Protein 3X3F (pdb70)

Sequence (507 aa):
QVQLVQSGAEMKKPGASVKVSCKTSGYTFTNYKINWVRQAPGQGLEWMGWMNPDTDSTGYPQKFQGRVTMTRNTSISTAYMELSSLRSEDTAVYYCARSYGSGSYYRDYYYGMDVWGQGTTVTVSSASTKGPSVFPLAPCSESTAALGCLVKDYFPEPVTVSWNSGALTSGVHTFPAVLQSSGLYSLSSVVTVPSSSLGTKTYTCNVDHKPSNTKVDKRVESEIVLTQSPATLSLSPGERATLSCRASQSVSSYLAWYQQKPGQAPRLLIYDASNRATGIPARFSGSGSGTDFTLTISSLEPEDFAVYYCQQRSNWPLTFGGGTKVEIKRTVAAPSVFIFPPSDEQLKSGTASVVCLLNNFYPREAKVQWKVDNALQSGNSQESVTEQDSKDSTYSLSSTLTLSKADYEKHKVYACEVTHQGLSSPVTKSFNRGECSSPSEGLCPPGHHISEDGRDCISCKYGQDYSTHWNDLLFCLRCTRCDSGEVELSPCTTTRNTVCQCEEGTF

GO terms:
  GO:0036462 TRAIL-activated apoptotic signaling pathway (P, IDA)
  GO:0005886 plasma membrane (C, IDA)
  GO:0036462 TRAIL-activated apoptotic signaling pathway (P, IMP)
  GO:0002357 defense response to tumor cell (P, IDA)
  GO:0036463 TRAIL receptor activity (F, IDA)
  GO:0070059 intrinsic apoptotic signaling pathway in response to endoplasmic reticulum stress (P, TAS)
  GO:0034976 response to endoplasmic reticulum stress (P, IDA)
  GO:0070059 intrinsic apoptotic signaling pathway in response to endoplasmic reticulum stress (P, IMP)
  GO:0005515 protein binding (F, IPI)
  GO:0007166 cell surface receptor signaling pathway (P, TAS)
  GO:0005886 plasma membrane (C, TAS)
  GO:0009986 cell surface (C, IDA)
  GO:0043123 positive regulation of canonical NF-kappaB signal transduction (P, IEP)
  GO:0071260 cellular response to mechanical stimulus (P, IEP)

Solvent-accessible surface area: 23451 Å² total; per-residue (Å²): 181,51,95,9,75,9,35,53,81,53,79,58,132,69,57,39,45,2,105,0,31,0,109,3,49,49,42,79,7,38,83,46,3,0,0,0,0,27,29,27,103,91,110,26,12,49,6,0,0,3,1,20,2,91,90,70,54,38,2,27,5,153,132,4,68,74,35,5,61,4,56,72,58,66,106,86,32,7,0,47,0,62,0,37,58,2,115,74,133,3,25,5,44,0,9,0,0,18,0,81,5,26,51,107,131,3,40,65,109,3,89,1,0,59,31,28,0,107,13,1,63,0,13,5,22,83,26,88,62,87,17,13,47,9,20,27,4,16,30,61,134,156,93,68,15,2,1,0,0,4,0,14,36,0,2,10,73,95,16,84,22,32,3,31,101,39,93,27,102,83,36,37,18,56,4,66,22,29,98,26,130,78,20,32,25,8,14,5,0,0,0,33,6,82,37,102,18,46,78,129,101,90,6,28,0,8,1,34,0,165,58,30,141,47,127,51,86,49,136,7,125,62,148,6,77,9,74,15,63,70,68,71,28,47,34,40,69,59,75,149,0,71,0,23,0,126,9,74,86,63,1,38,44,16,0,3,0,0,3,14,54,90,90,99,28,4,106,9,0,0,46,25,2,72,56,113,14,142,70,11,44,78,54,1,60,7,58,39,74,18,52,74,3,38,0,18,0,60,43,2,68,97,91,1,26,6,40,0,8,0,1,0,4,1,3,24,25,3,21,24,3,65,8,1,58,1,9,35,114,75,105,72,20,46,10,46,6,22,17,1,20,11,15,111,83,3,28,171,83,31,45,0,2,0,0,0,0,0,15,40,0,10,36,116,150,23,103,24,50,7,49,6,55,131,55,104,39,105,87,44,49,73,85,18,24,18,104,29,42,117,191,52,17,4,2,0,3,6,2,22,0,48,24,51,75,73,59,7,82,139,60,99,40,0,9,0,27,0,56,7,132,30,35,130,71,76,41,70,74,60,16,51,71,72,114,71,91,94,28,58,176,45,65,0,36,41,1,45,31,2,16,35,43,17,146,61,6,77,70,10,145,146,21,87,16,26,0,70,88,126,2,28,13,8,11,4,42,140,12,68,139,35,98,118,46,51,86,93,112,25,73,5,30,29,62,122,36,14,57,34,98,37,79,193,57,120,215

Structure (mmCIF, N/CA/C/O backbone):
data_3X3F
#
_entry.id   3X3F
#
_cell.length_a   144.974
_cell.length_b   151.563
_cell.length_c   65.044
_cell.angle_alpha   90.00
_cell.angle_beta   90.00
_cell.angle_gamma   90.00
#
_symmetry.space_group_name_H-M   'I 2 2 2'
#
loop_
_entity.id
_entity.type
_entity.pdbx_description
1 polymer 'Heavy chain of KMTR2'
2 polymer 'Light chain of KMTR2'
3 polymer 'Tumor necrosis factor receptor superfamily member 10B'
4 non-polymer 2-acetamido-2-deoxy-beta-D-glucopyranose
5 non-polymer 'CHLORIDE ION'
6 non-polymer GLYCEROL
7 water water
#
loop_
_atom_site.group_PDB
_atom_site.id
_atom_site.type_symbol
_atom_site.label_atom_id
_atom_site.label_alt_id
_atom_site.label_comp_id
_atom_site.label_asym_id
_atom_site.label_entity_id
_atom_site.label_seq_id
_atom_site.pdbx_PDB_ins_code
_atom_site.Cartn_x
_atom_site.Cartn_y
_atom_site.Cartn_z
_atom_site.occupancy
_atom_site.B_iso_or_equiv
_atom_site.auth_seq_id
_atom_site.auth_comp_id
_atom_site.auth_asym_id
_atom_site.auth_atom_id
_atom_site.pdbx_PDB_model_num
ATOM 1 N N . GLN A 1 1 ? 69.359 68.612 35.428 1.00 52.73 1 GLN H N 1
ATOM 2 C CA . GLN A 1 1 ? 67.938 69.013 35.230 1.00 52.26 1 GLN H CA 1
ATOM 3 C C . GLN A 1 1 ? 67.501 68.847 33.767 1.00 48.36 1 GLN H C 1
ATOM 4 O O . GLN A 1 1 ? 67.221 69.822 33.065 1.00 49.98 1 GLN H O 1
ATOM 10 N N . VAL A 1 2 ? 67.459 67.602 33.303 1.00 43.16 2 VAL H N 1
ATOM 11 C CA . VAL A 1 2 ? 66.803 67.311 32.036 1.00 39.45 2 VAL H CA 1
ATOM 12 C C . VAL A 1 2 ? 65.300 67.287 32.311 1.00 38.24 2 VAL H C 1
ATOM 13 O O . VAL A 1 2 ? 64.834 66.550 33.169 1.00 36.85 2 VAL H O 1
ATOM 17 N N . GLN A 1 3 ? 64.549 68.123 31.606 1.00 38.45 3 GLN H N 1
ATOM 18 C CA . GLN A 1 3 ? 63.106 68.188 31.812 1.00 37.66 3 GLN H CA 1
ATOM 19 C C . GLN A 1 3 ? 62.332 68.230 30.511 1.00 35.10 3 GLN H C 1
ATOM 20 O O . GLN A 1 3 ? 62.796 68.787 29.516 1.00 34.66 3 GLN H O 1
ATOM 26 N N . LEU A 1 4 ? 61.146 67.632 30.539 1.00 32.33 4 LEU H N 1
ATOM 27 C CA . LEU A 1 4 ? 60.185 67.741 29.455 1.00 30.58 4 LEU H CA 1
ATOM 28 C C . LEU A 1 4 ? 58.938 68.306 30.084 1.00 29.87 4 LEU H C 1
ATOM 29 O O . LEU A 1 4 ? 58.361 67.696 30.983 1.00 29.09 4 LEU H O 1
ATOM 34 N N . VAL A 1 5 ? 58.549 69.497 29.643 1.00 30.12 5 VAL H N 1
ATOM 35 C CA . VAL A 1 5 ? 57.391 70.178 30.213 1.00 30.11 5 VAL H CA 1
ATOM 36 C C . VAL A 1 5 ? 56.330 70.359 29.128 1.00 29.53 5 VAL H C 1
ATOM 37 O O . VAL A 1 5 ? 56.575 70.999 28.097 1.00 29.90 5 VAL H O 1
ATOM 41 N N . GLN A 1 6 ? 55.164 69.768 29.376 1.00 28.51 6 GLN H N 1
ATOM 42 C CA . GLN A 1 6 ? 54.069 69.724 28.413 1.00 27.70 6 GLN H CA 1
ATOM 43 C C . GLN A 1 6 ? 53.052 70.824 28.670 1.00 28.43 6 GLN H C 1
ATOM 44 O O . GLN A 1 6 ? 52.987 71.367 29.775 1.00 28.59 6 GLN H O 1
ATOM 50 N N . SER A 1 7 ? 52.272 71.151 27.639 1.00 28.39 7 SER H N 1
ATOM 51 C CA . SER A 1 7 ? 51.189 72.122 27.755 1.00 29.04 7 SER H CA 1
ATOM 52 C C . SER A 1 7 ? 50.049 71.577 28.609 1.00 28.72 7 SER H C 1
ATOM 53 O O . SER A 1 7 ? 49.965 70.365 28.857 1.00 27.74 7 SER H O 1
ATOM 56 N N . GLY A 1 8 ? 49.175 72.480 29.055 1.00 29.57 8 GLY H N 1
ATOM 57 C CA . GLY A 1 8 ? 48.103 72.137 29.976 1.00 28.78 8 GLY H CA 1
ATOM 58 C C . GLY A 1 8 ? 46.967 71.333 29.385 1.00 28.31 8 GLY H C 1
ATOM 59 O O . GLY A 1 8 ? 46.882 71.135 28.167 1.00 27.57 8 GLY H O 1
ATOM 60 N N . ALA A 1 9 ? 46.084 70.883 30.275 1.00 28.27 9 ALA H N 1
ATOM 61 C CA . ALA A 1 9 ? 44.935 70.060 29.921 1.00 27.91 9 ALA H CA 1
ATOM 62 C C . ALA A 1 9 ? 44.054 70.744 28.879 1.00 28.95 9 ALA H C 1
ATOM 63 O O . ALA A 1 9 ? 43.973 71.962 28.843 1.00 30.35 9 ALA H O 1
ATOM 65 N N . GLU A 1 10 ? 43.396 69.960 28.033 1.00 28.75 10 GLU H N 1
ATOM 66 C CA . GLU A 1 10 ? 42.516 70.528 27.025 1.00 29.85 10 GLU H CA 1
ATOM 67 C C . GLU A 1 10 ? 41.220 69.750 26.926 1.00 28.85 10 GLU H C 1
ATOM 68 O O . GLU A 1 10 ? 41.185 68.540 27.172 1.00 27.95 10 GLU H O 1
ATOM 74 N N . MET A 1 11 ? 40.162 70.478 26.584 1.00 28.98 11 MET H N 1
ATOM 75 C CA . MET A 1 11 ? 38.868 69.928 26.223 1.00 28.42 11 MET H CA 1
ATOM 76 C C . MET A 1 11 ? 38.676 70.176 24.739 1.00 28.53 11 MET H C 1
ATOM 77 O O . MET A 1 11 ? 38.981 71.254 24.254 1.00 28.83 11 MET H O 1
ATOM 82 N N . LYS A 1 12 ? 38.181 69.177 24.015 1.00 27.91 12 LYS H N 1
ATOM 83 C CA . LYS A 1 12 ? 37.917 69.324 22.585 1.00 28.22 12 LYS H CA 1
ATOM 84 C C . LYS A 1 12 ? 36.571 68.720 22.211 1.00 28.54 12 LYS H C 1
ATOM 85 O O . LYS A 1 12 ? 36.078 67.811 22.885 1.00 27.92 12 LYS H O 1
ATOM 91 N N . LYS A 1 13 ? 35.972 69.232 21.142 1.00 29.50 13 LYS H N 1
ATOM 92 C CA . LYS A 1 13 ? 34.755 68.643 20.606 1.00 30.37 13 LYS H CA 1
ATOM 93 C C . LYS A 1 13 ? 35.129 67.566 19.594 1.00 29.54 13 LYS H C 1
ATOM 94 O O . LYS A 1 13 ? 36.184 67.655 18.968 1.00 29.31 13 LYS H O 1
ATOM 100 N N . PRO A 1 14 ? 34.272 66.535 19.433 1.00 29.31 14 PRO H N 1
ATOM 101 C CA . PRO A 1 14 ? 34.493 65.574 18.344 1.00 28.58 14 PRO H CA 1
ATOM 102 C C . PRO A 1 14 ? 34.717 66.303 17.017 1.00 28.81 14 PRO H C 1
ATOM 103 O O . PRO A 1 14 ? 34.025 67.264 16.718 1.00 29.04 14 PRO H O 1
ATOM 107 N N . GLY A 1 15 ? 35.695 65.855 16.245 1.00 28.55 15 GLY H N 1
ATOM 108 C CA . GLY A 1 15 ? 35.962 66.455 14.954 1.00 29.50 15 GLY H CA 1
ATOM 109 C C . GLY A 1 15 ? 37.087 67.470 14.974 1.00 30.26 15 GLY H C 1
ATOM 110 O O . GLY A 1 15 ? 37.763 67.654 13.959 1.00 31.00 15 GLY H O 1
ATOM 111 N N . ALA A 1 16 ? 37.299 68.128 16.115 1.00 30.09 16 ALA H N 1
ATOM 112 C CA . ALA A 1 16 ? 38.381 69.111 16.255 1.00 30.39 16 ALA H CA 1
ATOM 113 C C . ALA A 1 16 ? 39.763 68.451 16.232 1.00 29.76 16 ALA H C 1
ATOM 114 O O . ALA A 1 16 ? 39.888 67.234 16.124 1.00 29.18 16 ALA H O 1
ATOM 116 N N . SER A 1 17 ? 40.802 69.267 16.321 1.00 30.29 17 SER H N 1
ATOM 117 C CA . SER A 1 17 ? 42.135 68.758 16.539 1.00 29.92 17 SER H CA 1
ATOM 118 C C . SER A 1 17 ? 42.718 69.381 17.798 1.00 29.38 17 SER H C 1
ATOM 119 O O . SER A 1 17 ? 42.201 70.379 18.297 1.00 29.56 17 SER H O 1
ATOM 122 N N . VAL A 1 18 ? 43.778 68.766 18.322 1.00 29.32 18 VAL H N 1
ATOM 123 C CA . VAL A 1 18 ? 44.485 69.268 19.500 1.00 28.91 18 VAL H CA 1
ATOM 124 C C . VAL A 1 18 ? 45.978 69.253 19.203 1.00 29.16 18 VAL H C 1
ATOM 125 O O . VAL A 1 18 ? 46.481 68.353 18.544 1.00 28.74 18 VAL H O 1
ATOM 129 N N . LYS A 1 19 ? 46.677 70.276 19.670 1.00 30.04 19 LYS H N 1
ATOM 130 C CA . LYS A 1 19 ? 48.114 70.352 19.501 1.00 30.08 19 LYS H CA 1
ATOM 131 C C . LYS A 1 19 ? 48.730 70.454 20.881 1.00 29.86 19 LYS H C 1
ATOM 132 O O . LYS A 1 19 ? 48.480 71.416 21.611 1.00 31.19 19 LYS H O 1
ATOM 138 N N . VAL A 1 20 ? 49.505 69.436 21.240 1.00 28.76 20 VAL H N 1
ATOM 139 C CA . VAL A 1 20 ? 50.179 69.375 22.529 1.00 28.06 20 VAL H CA 1
ATOM 140 C C . VAL A 1 20 ? 51.636 69.712 22.308 1.00 28.62 20 VAL H C 1
ATOM 141 O O . VAL A 1 20 ? 52.242 69.255 21.345 1.00 27.87 20 VAL H O 1
ATOM 145 N N . SER A 1 21 ? 52.180 70.537 23.197 1.00 29.80 21 SER H N 1
ATOM 146 C CA . SER A 1 21 ? 53.570 70.946 23.104 1.00 30.74 21 SER H CA 1
ATOM 147 C C . SER A 1 21 ? 54.403 70.288 24.187 1.00 30.50 21 SER H C 1
ATOM 148 O O . SER A 1 21 ? 53.912 69.996 25.284 1.00 29.70 21 SER H O 1
ATOM 151 N N . CYS A 1 22 ? 55.668 70.052 23.862 1.00 31.23 22 CYS H N 1
ATOM 152 C CA . CYS A 1 22 ? 56.595 69.414 24.781 1.00 31.39 22 CYS H CA 1
ATOM 153 C C . CYS A 1 22 ? 57.882 70.220 24.727 1.00 32.67 22 CYS H C 1
ATOM 154 O O . CYS A 1 22 ? 58.636 70.136 23.759 1.00 32.38 22 CYS H O 1
ATOM 157 N N . LYS A 1 23 ? 58.103 71.005 25.777 1.00 33.34 23 LYS H N 1
ATOM 158 C CA . LYS A 1 23 ? 59.257 71.882 25.889 1.00 35.25 23 LYS H CA 1
ATOM 159 C C . LYS A 1 23 ? 60.373 71.188 26.657 1.00 34.37 23 LYS H C 1
ATOM 160 O O . LYS A 1 23 ? 60.166 70.729 27.785 1.00 33.66 23 LYS H O 1
ATOM 166 N N . THR A 1 24 ? 61.554 71.118 26.042 1.00 33.86 24 THR H N 1
ATOM 167 C CA . THR A 1 24 ? 62.684 70.411 26.627 1.00 33.27 24 THR H CA 1
ATOM 168 C C . THR A 1 24 ? 63.718 71.419 27.093 1.00 35.01 24 THR H C 1
ATOM 169 O O . THR A 1 24 ? 63.807 72.519 26.545 1.00 35.76 24 THR H O 1
ATOM 173 N N . SER A 1 25 ? 64.491 71.030 28.103 1.00 34.86 25 SER H N 1
ATOM 174 C CA . SER A 1 25 ? 65.590 71.840 28.613 1.00 36.15 25 SER H CA 1
ATOM 175 C C . SER A 1 25 ? 66.590 70.910 29.275 1.00 35.23 25 SER H C 1
ATOM 176 O O . SER A 1 25 ? 66.236 69.797 29.680 1.00 34.33 25 SER H O 1
ATOM 179 N N . GLY A 1 26 ? 67.833 71.363 29.386 1.00 36.05 26 GLY H N 1
ATOM 180 C CA . GLY A 1 26 ? 68.852 70.638 30.136 1.00 34.72 26 GLY H CA 1
ATOM 181 C C . GLY A 1 26 ? 69.676 69.682 29.304 1.00 33.59 26 GLY H C 1
ATOM 182 O O . GLY A 1 26 ? 70.480 68.928 29.845 1.00 33.47 26 GLY H O 1
ATOM 183 N N . TYR A 1 27 ? 69.463 69.694 27.989 1.00 33.43 27 TYR H N 1
ATOM 184 C CA . TYR A 1 27 ? 70.258 68.888 27.051 1.00 32.52 27 TYR H CA 1
ATOM 185 C C . TYR A 1 27 ? 70.136 69.462 25.647 1.00 33.04 27 TYR H C 1
ATOM 186 O O . TYR A 1 27 ? 69.377 70.391 25.422 1.00 33.42 27 TYR H O 1
ATOM 195 N N . THR A 1 28 ? 70.877 68.920 24.695 1.00 33.58 28 THR H N 1
ATOM 196 C CA . THR A 1 28 ? 70.750 69.395 23.324 1.00 34.71 28 THR H CA 1
ATOM 197 C C . THR A 1 28 ? 69.544 68.733 22.643 1.00 33.73 28 THR H C 1
ATOM 198 O O . THR A 1 28 ? 69.593 67.547 22.278 1.00 32.85 28 THR H O 1
ATOM 202 N N . PHE A 1 29 ? 68.467 69.518 22.510 1.00 33.79 29 PHE H N 1
ATOM 203 C CA . PHE A 1 29 ? 67.167 69.102 21.950 1.00 32.58 29 PHE H CA 1
ATOM 204 C C . PHE A 1 29 ? 67.303 68.254 20.698 1.00 32.35 29 PHE H C 1
ATOM 205 O O . PHE A 1 29 ? 66.583 67.274 20.497 1.00 31.06 29 PHE H O 1
ATOM 213 N N . THR A 1 30 ? 68.249 68.647 19.866 1.00 33.81 30 THR H N 1
ATOM 214 C CA . THR A 1 30 ? 68.447 68.037 18.573 1.00 34.53 30 THR H CA 1
ATOM 215 C C . THR A 1 30 ? 69.078 66.624 18.627 1.00 33.20 30 THR H C 1
ATOM 216 O O . THR A 1 30 ? 69.064 65.902 17.635 1.00 33.14 30 THR H O 1
ATOM 220 N N . ASN A 1 31 ? 69.603 66.235 19.786 1.00 32.90 31 ASN H N 1
ATOM 221 C CA . ASN A 1 31 ? 70.331 64.964 19.919 1.00 32.86 31 ASN H CA 1
ATOM 222 C C . ASN A 1 31 ? 69.518 63.749 20.345 1.00 30.64 31 ASN H C 1
ATOM 223 O O . ASN A 1 31 ? 70.078 62.654 20.435 1.00 30.61 31 ASN H O 1
ATOM 228 N N . TYR A 1 32 ? 68.228 63.932 20.631 1.00 28.61 32 TYR H N 1
ATOM 229 C CA . TYR A 1 32 ? 67.382 62.820 21.059 1.00 27.04 32 TYR H CA 1
ATOM 230 C C . TYR A 1 32 ? 66.076 62.811 20.308 1.00 26.29 32 TYR H C 1
ATOM 231 O O . TYR A 1 32 ? 65.522 63.876 20.016 1.00 26.95 32 TYR H O 1
ATOM 240 N N . LYS A 1 33 ? 65.575 61.614 20.016 1.00 24.18 33 LYS H N 1
ATOM 241 C CA . LYS A 1 33 ? 64.221 61.471 19.505 1.00 23.40 33 LYS H CA 1
ATOM 242 C C . LYS A 1 33 ? 63.219 61.944 20.550 1.00 23.36 33 LYS H C 1
ATOM 243 O O . LYS A 1 33 ? 63.490 61.877 21.755 1.00 22.38 33 LYS H O 1
ATOM 249 N N . ILE A 1 34 ? 62.073 62.444 20.086 1.00 23.76 34 ILE H N 1
ATOM 250 C CA . ILE A 1 34 ? 60.898 62.574 20.949 1.00 23.79 34 ILE H CA 1
ATOM 251 C C . ILE A 1 34 ? 59.889 61.530 20.534 1.00 22.34 34 ILE H C 1
ATOM 252 O O . ILE A 1 34 ? 59.623 61.360 19.342 1.00 23.06 34 ILE H O 1
ATOM 257 N N . ASN A 1 35 ? 59.369 60.811 21.522 1.00 20.90 35 ASN H N 1
ATOM 258 C CA . ASN A 1 35 ? 58.313 59.839 21.326 1.00 20.11 35 ASN H CA 1
ATOM 259 C C . ASN A 1 35 ? 57.046 60.405 21.921 1.00 20.57 35 ASN H C 1
ATOM 260 O O . ASN A 1 35 ? 57.097 61.128 22.920 1.00 21.78 35 ASN H O 1
ATOM 265 N N . TRP A 1 36 ? 55.905 60.069 21.342 1.00 20.20 36 TRP H N 1
ATOM 266 C CA . TRP A 1 36 ? 54.639 60.352 21.997 1.00 20.00 36 TRP H CA 1
ATOM 267 C C . TRP A 1 36 ? 53.941 59.038 22.359 1.00 19.33 36 TRP H C 1
ATOM 268 O O . TRP A 1 36 ? 53.964 58.070 21.582 1.00 19.34 36 TRP H O 1
ATOM 279 N N . VAL A 1 37 ? 53.342 59.015 23.549 1.00 18.72 37 VAL H N 1
ATOM 280 C CA . VAL A 1 37 ? 52.697 57.843 24.105 1.00 18.21 37 VAL H CA 1
ATOM 281 C C . VAL A 1 37 ? 51.408 58.284 24.780 1.00 18.56 37 VAL H C 1
ATOM 282 O O . VAL A 1 37 ? 51.386 59.277 25.516 1.00 19.50 37 VAL H O 1
ATOM 286 N N . ARG A 1 38 ? 50.322 57.569 24.540 1.00 18.19 38 ARG H N 1
ATOM 287 C CA . ARG A 1 38 ? 49.078 57.952 25.191 1.00 18.43 38 ARG H CA 1
ATOM 288 C C . ARG A 1 38 ? 48.465 56.840 26.039 1.00 18.16 38 ARG H C 1
ATOM 289 O O . ARG A 1 38 ? 48.783 55.651 25.876 1.00 17.53 38 ARG H O 1
ATOM 297 N N . GLN A 1 39 ? 47.567 57.241 26.937 1.00 18.48 39 GLN H N 1
ATOM 298 C CA . GLN A 1 39 ? 46.920 56.314 27.847 1.00 18.37 39 GLN H CA 1
ATOM 299 C C . GLN A 1 39 ? 45.487 56.769 28.121 1.00 18.92 39 GLN H C 1
ATOM 300 O O . GLN A 1 39 ? 45.264 57.763 28.812 1.00 18.86 39 GLN H O 1
ATOM 306 N N . ALA A 1 40 ? 44.530 56.058 27.535 1.00 19.93 40 ALA H N 1
ATOM 307 C CA . ALA A 1 40 ? 43.102 56.263 27.805 1.00 21.32 40 ALA H CA 1
ATOM 308 C C . ALA A 1 40 ? 42.767 55.797 29.242 1.00 22.32 40 ALA H C 1
ATOM 309 O O . ALA A 1 40 ? 43.510 55.003 29.826 1.00 22.16 40 ALA H O 1
ATOM 311 N N . PRO A 1 41 ? 41.668 56.301 29.830 1.00 24.43 41 PRO H N 1
ATOM 312 C CA . PRO A 1 41 ? 41.431 56.029 31.272 1.00 25.74 41 PRO H CA 1
ATOM 313 C C . PRO A 1 41 ? 41.342 54.534 31.608 1.00 26.00 41 PRO H C 1
ATOM 314 O O . PRO A 1 41 ? 40.600 53.818 30.954 1.00 26.67 41 PRO H O 1
ATOM 318 N N . GLY A 1 42 ? 42.130 54.070 32.581 1.00 26.96 42 GLY H N 1
ATOM 319 C CA . GLY A 1 42 ? 42.160 52.652 32.973 1.00 27.60 42 GLY H CA 1
ATOM 320 C C . GLY A 1 42 ? 42.748 51.698 31.938 1.00 29.44 42 GLY H C 1
ATOM 321 O O . GLY A 1 42 ? 42.582 50.479 32.054 1.00 30.00 42 GLY H O 1
ATOM 322 N N . GLN A 1 43 ? 43.440 52.245 30.934 1.00 28.42 43 GLN H N 1
ATOM 323 C CA . GLN A 1 43 ? 44.010 51.450 29.840 1.00 29.06 43 GLN H CA 1
ATOM 324 C C . GLN A 1 43 ? 45.532 51.464 29.882 1.00 25.76 43 GLN H C 1
ATOM 325 O O . GLN A 1 43 ? 46.125 52.139 30.720 1.00 25.91 43 GLN H O 1
ATOM 331 N N . GLY A 1 44 ? 46.148 50.732 28.958 1.00 23.15 44 GLY H N 1
ATOM 332 C CA . GLY A 1 44 ? 47.603 50.661 28.855 1.00 21.19 44 GLY H CA 1
ATOM 333 C C . GLY A 1 44 ? 48.196 51.805 28.038 1.00 20.75 44 GLY H C 1
ATOM 334 O O . GLY A 1 44 ? 47.484 52.692 27.524 1.00 20.77 44 GLY H O 1
ATOM 335 N N . LEU A 1 45 ? 49.515 51.780 27.921 1.00 18.57 45 LEU H N 1
ATOM 336 C CA . LEU A 1 45 ? 50.253 52.751 27.154 1.00 17.15 45 LEU H CA 1
ATOM 337 C C . LEU A 1 45 ? 50.154 52.376 25.701 1.00 17.02 45 LEU H C 1
ATOM 338 O O . LEU A 1 45 ? 50.219 51.200 25.358 1.00 16.83 45 LEU H O 1
ATOM 343 N N . GLU A 1 46 ? 50.007 53.379 24.846 1.00 17.66 46 GLU H N 1
ATOM 344 C CA . GLU A 1 46 ? 49.973 53.176 23.391 1.00 17.70 46 GLU H CA 1
ATOM 345 C C . GLU A 1 46 ? 50.923 54.161 22.724 1.00 17.38 46 GLU H C 1
ATOM 346 O O . GLU A 1 46 ? 50.745 55.377 22.839 1.00 18.42 46 GLU H O 1
ATOM 352 N N . TRP A 1 47 ? 51.932 53.634 22.034 1.00 16.96 47 TRP H N 1
ATOM 353 C CA . TRP A 1 47 ? 52.930 54.436 21.338 1.00 17.15 47 TRP H CA 1
ATOM 354 C C . TRP A 1 47 ? 52.296 55.052 20.094 1.00 17.92 47 TRP H C 1
ATOM 355 O O . TRP A 1 47 ? 51.567 54.381 19.367 1.00 17.70 47 TRP H O 1
ATOM 366 N N . MET A 1 48 ? 52.574 56.331 19.859 1.00 18.68 48 MET H N 1
ATOM 367 C CA . MET A 1 48 ? 51.913 57.089 18.787 1.00 19.08 48 MET H CA 1
ATOM 368 C C . MET A 1 48 ? 52.845 57.420 17.635 1.00 19.47 48 MET H C 1
ATOM 369 O O . MET A 1 48 ? 52.397 57.895 16.579 1.00 20.05 48 MET H O 1
ATOM 374 N N . GLY A 1 49 ? 54.139 57.212 17.863 1.00 18.82 49 GLY H N 1
ATOM 375 C CA . GLY A 1 49 ? 55.160 57.509 16.872 1.00 19.68 49 GLY H CA 1
ATOM 376 C C . GLY A 1 49 ? 56.315 58.304 17.447 1.00 19.85 49 GLY H C 1
ATOM 377 O O . GLY A 1 49 ? 56.422 58.481 18.659 1.00 19.05 49 GLY H O 1
ATOM 378 N N . TRP A 1 50 ? 57.171 58.810 16.573 1.00 20.82 50 TRP H N 1
ATOM 379 C CA . TRP A 1 50 ? 58.375 59.494 17.026 1.00 22.33 50 TRP H CA 1
ATOM 380 C C . TRP A 1 50 ? 58.900 60.460 15.992 1.00 24.14 50 TRP H C 1
ATOM 381 O O . TRP A 1 50 ? 58.480 60.448 14.832 1.00 25.40 50 TRP H O 1
ATOM 392 N N . MET A 1 51 ? 59.830 61.297 16.428 1.00 25.09 51 MET H N 1
ATOM 393 C CA . MET A 1 51 ? 60.362 62.344 15.585 1.00 27.04 51 MET H CA 1
ATOM 394 C C . MET A 1 51 ? 61.852 62.463 15.854 1.00 26.72 51 MET H C 1
ATOM 395 O O . MET A 1 51 ? 62.306 62.312 16.992 1.00 26.12 51 MET H O 1
ATOM 400 N N . ASN A 1 52 ? 62.604 62.701 14.794 1.00 26.59 52 ASN H N 1
ATOM 401 C CA . ASN A 1 52 ? 63.987 63.083 14.919 1.00 27.03 52 ASN H CA 1
ATOM 402 C C . ASN A 1 52 ? 64.044 64.609 14.772 1.00 28.79 52 ASN H C 1
ATOM 403 O O . ASN A 1 52 ? 63.908 65.136 13.662 1.00 29.76 52 ASN H O 1
ATOM 408 N N . PRO A 1 53 ? 64.227 65.326 15.898 1.00 29.13 53 PRO H N 1
ATOM 409 C CA . PRO A 1 53 ? 64.210 66.789 15.887 1.00 30.96 53 PRO H CA 1
ATOM 410 C C . PRO A 1 53 ? 65.330 67.362 15.032 1.00 32.92 53 PRO H C 1
ATOM 411 O O . PRO A 1 53 ? 65.243 68.518 14.626 1.00 34.32 53 PRO H O 1
ATOM 415 N N . ASP A 1 54 ? 66.357 66.558 14.751 1.00 33.90 54 ASP H N 1
ATOM 416 C CA . ASP A 1 54 ? 67.517 67.034 13.973 1.00 36.98 54 ASP H CA 1
ATOM 417 C C . ASP A 1 54 ? 67.270 67.126 12.467 1.00 38.20 54 ASP H C 1
ATOM 418 O O . ASP A 1 54 ? 67.827 67.982 11.792 1.00 40.38 54 ASP H O 1
ATOM 423 N N . THR A 1 55 ? 66.451 66.227 11.947 1.00 37.88 55 THR H N 1
ATOM 424 C CA . THR A 1 55 ? 66.254 66.108 10.515 1.00 38.58 55 THR H CA 1
ATOM 425 C C . THR A 1 55 ? 64.791 66.340 10.196 1.00 39.04 55 THR H C 1
ATOM 426 O O . THR A 1 55 ? 64.406 66.464 9.032 1.00 40.30 55 THR H O 1
ATOM 430 N N . ASP A 1 56 ? 63.978 66.380 11.246 1.00 38.07 56 ASP H N 1
ATOM 431 C CA . ASP A 1 56 ? 62.551 66.585 11.114 1.00 38.59 56 ASP H CA 1
ATOM 432 C C . ASP A 1 56 ? 61.849 65.361 10.513 1.00 37.04 56 ASP H C 1
ATOM 433 O O . ASP A 1 56 ? 60.728 65.461 10.010 1.00 37.74 56 ASP H O 1
ATOM 438 N N . SER A 1 57 ? 62.505 64.205 10.572 1.00 34.81 57 SER H N 1
ATOM 439 C CA . SER A 1 57 ? 61.899 62.974 10.093 1.00 33.33 57 SER H CA 1
ATOM 440 C C . SER A 1 57 ? 60.927 62.429 11.146 1.00 31.50 57 SER H C 1
ATOM 441 O O . SER A 1 57 ? 61.131 62.620 12.342 1.00 30.34 57 SER H O 1
ATOM 444 N N . THR A 1 58 ? 59.854 61.786 10.693 1.00 30.33 58 THR H N 1
ATOM 445 C CA . THR A 1 58 ? 58.845 61.253 11.603 1.00 29.81 58 THR H CA 1
ATOM 446 C C . THR A 1 58 ? 58.461 59.853 11.168 1.00 28.78 58 THR H C 1
ATOM 447 O O . THR A 1 58 ? 58.817 59.411 10.079 1.00 28.63 58 THR H O 1
ATOM 451 N N . GLY A 1 59 ? 57.736 59.159 12.032 1.00 27.15 59 GLY H N 1
ATOM 452 C CA . GLY A 1 59 ? 57.113 57.902 11.659 1.00 26.41 59 GLY H CA 1
ATOM 453 C C . GLY A 1 59 ? 55.995 57.642 12.633 1.00 25.25 59 GLY H C 1
ATOM 454 O O . GLY A 1 59 ? 56.153 57.897 13.831 1.00 24.10 59 GLY H O 1
ATOM 455 N N . TYR A 1 60 ? 54.874 57.145 12.115 1.00 25.23 60 TYR H N 1
ATOM 456 C CA . TYR A 1 60 ? 53.689 56.849 12.909 1.00 24.90 60 TYR H CA 1
ATOM 457 C C . TYR A 1 60 ? 53.174 55.447 12.592 1.00 25.16 60 TYR H C 1
ATOM 458 O O . TYR A 1 60 ? 53.214 55.035 11.435 1.00 26.10 60 TYR H O 1
ATOM 467 N N . PRO A 1 61 ? 52.663 54.722 13.614 1.00 24.19 61 PRO H N 1
ATOM 468 C CA . PRO A 1 61 ? 51.901 53.506 13.352 1.00 24.12 61 PRO H CA 1
ATOM 469 C C . PRO A 1 61 ? 50.817 53.776 12.324 1.00 25.52 61 PRO H C 1
ATOM 470 O O . PRO A 1 61 ? 50.201 54.842 12.326 1.00 24.81 61 PRO H O 1
ATOM 474 N N . GLN A 1 62 ? 50.596 52.793 11.465 1.00 27.69 62 GLN H N 1
ATOM 475 C CA . GLN A 1 62 ? 49.624 52.869 10.398 1.00 30.70 62 GLN H CA 1
ATOM 476 C C . GLN A 1 62 ? 48.240 53.309 10.907 1.00 30.48 62 GLN H C 1
ATOM 477 O O . GLN A 1 62 ? 47.578 54.142 10.289 1.00 30.93 62 GLN H O 1
ATOM 483 N N . LYS A 1 63 ? 47.818 52.777 12.046 1.00 29.26 63 LYS H N 1
ATOM 484 C CA . LYS A 1 63 ? 46.564 53.209 12.670 1.00 30.79 63 LYS H CA 1
ATOM 485 C C . LYS A 1 63 ? 46.421 54.738 12.900 1.00 31.79 63 LYS H C 1
ATOM 486 O O . LYS A 1 63 ? 45.312 55.236 13.037 1.00 33.78 63 LYS H O 1
ATOM 492 N N . PHE A 1 64 ? 47.532 55.468 12.909 1.00 33.39 64 PHE H N 1
ATOM 493 C CA . PHE A 1 64 ? 47.555 56.919 13.181 1.00 36.02 64 PHE H CA 1
ATOM 494 C C . PHE A 1 64 ? 47.999 57.814 12.005 1.00 40.45 64 PHE H C 1
ATOM 495 O O . PHE A 1 64 ? 48.061 59.049 12.155 1.00 41.48 64 PHE H O 1
ATOM 503 N N . GLN A 1 65 ? 48.382 57.217 10.876 1.00 42.55 65 GLN H N 1
ATOM 504 C CA . GLN A 1 65 ? 48.722 58.014 9.695 1.00 45.36 65 GLN H CA 1
ATOM 505 C C . GLN A 1 65 ? 47.514 58.813 9.217 1.00 43.88 65 GLN H C 1
ATOM 506 O O . GLN A 1 65 ? 46.396 58.297 9.088 1.00 42.14 65 GLN H O 1
ATOM 512 N N . GLY A 1 66 ? 47.762 60.092 8.996 1.00 43.78 66 GLY H N 1
ATOM 513 C CA . GLY A 1 66 ? 46.722 61.019 8.624 1.00 45.95 66 GLY H CA 1
ATOM 514 C C . GLY A 1 66 ? 46.370 61.853 9.831 1.00 45.42 66 GLY H C 1
ATOM 515 O O . GLY A 1 66 ? 46.297 63.075 9.745 1.00 48.62 66 GLY H O 1
ATOM 516 N N . ARG A 1 67 ? 46.160 61.192 10.964 1.00 41.15 67 ARG H N 1
ATOM 517 C CA . ARG A 1 67 ? 45.635 61.879 12.128 1.00 38.10 67 ARG H CA 1
ATOM 518 C C . ARG A 1 67 ? 46.718 62.516 12.998 1.00 35.38 67 ARG H C 1
ATOM 519 O O . ARG A 1 67 ? 46.443 63.485 13.694 1.00 35.28 67 ARG H O 1
ATOM 527 N N . VAL A 1 68 ? 47.942 61.992 12.936 1.00 32.25 68 VAL H N 1
ATOM 528 C CA . VAL A 1 68 ? 49.030 62.435 13.814 1.00 30.32 68 VAL H CA 1
ATOM 529 C C . VAL A 1 68 ? 50.130 63.153 13.053 1.00 30.06 68 VAL H C 1
ATOM 530 O O . VAL A 1 68 ? 50.649 62.641 12.065 1.00 30.11 68 VAL H O 1
ATOM 534 N N . THR A 1 69 ? 50.475 64.346 13.527 1.00 29.24 69 THR H N 1
ATOM 535 C CA . THR A 1 69 ? 51.581 65.103 12.961 1.00 29.03 69 THR H CA 1
ATOM 536 C C . THR A 1 69 ? 52.535 65.518 14.066 1.00 27.99 69 THR H C 1
ATOM 537 O O . THR A 1 69 ? 52.137 66.139 15.054 1.00 27.04 69 THR H O 1
ATOM 541 N N . MET A 1 70 ? 53.799 65.160 13.888 1.00 27.19 70 MET H N 1
ATOM 542 C CA . MET A 1 70 ? 54.824 65.548 14.833 1.00 26.87 70 MET H CA 1
ATOM 543 C C . MET A 1 70 ? 55.707 66.596 14.200 1.00 27.62 70 MET H C 1
ATOM 544 O O . MET A 1 70 ? 56.257 66.385 13.127 1.00 27.95 70 MET H O 1
ATOM 549 N N . THR A 1 71 ? 55.810 67.737 14.865 1.00 28.01 71 THR H N 1
ATOM 550 C CA . THR A 1 71 ? 56.637 68.839 14.394 1.00 29.47 71 THR H CA 1
ATOM 551 C C . THR A 1 71 ? 57.528 69.277 15.544 1.00 30.20 71 THR H C 1
ATOM 552 O O . THR A 1 71 ? 57.341 68.828 16.687 1.00 28.90 71 THR H O 1
ATOM 556 N N . ARG A 1 72 ? 58.499 70.137 15.247 1.00 32.04 72 ARG H N 1
ATOM 557 C CA . ARG A 1 72 ? 59.319 70.744 16.291 1.00 33.16 72 ARG H CA 1
ATOM 558 C C . ARG A 1 72 ? 59.704 72.167 15.944 1.00 35.25 72 ARG H C 1
ATOM 559 O O . ARG A 1 72 ? 59.712 72.547 14.772 1.00 36.74 72 ARG H O 1
ATOM 567 N N . ASN A 1 73 ? 60.007 72.948 16.976 1.00 35.79 73 ASN H N 1
ATOM 568 C CA . ASN A 1 73 ? 60.654 74.236 16.814 1.00 37.23 73 ASN H CA 1
ATOM 569 C C . ASN A 1 73 ? 61.964 74.206 17.576 1.00 37.16 73 ASN H C 1
ATOM 570 O O . ASN A 1 73 ? 62.001 74.348 18.797 1.00 36.37 73 ASN H O 1
ATOM 575 N N . THR A 1 74 ? 63.042 74.023 16.829 1.00 38.18 74 THR H N 1
ATOM 576 C CA . THR A 1 74 ? 64.368 73.850 17.405 1.00 38.92 74 THR H CA 1
ATOM 577 C C . THR A 1 74 ? 64.846 75.059 18.199 1.00 41.03 74 THR H C 1
ATOM 578 O O . THR A 1 74 ? 65.405 74.897 19.279 1.00 41.46 74 THR H O 1
ATOM 582 N N . SER A 1 75 ? 64.595 76.266 17.694 1.00 43.09 75 SER H N 1
ATOM 583 C CA . SER A 1 75 ? 65.080 77.475 18.361 1.00 45.22 75 SER H CA 1
ATOM 584 C C . SER A 1 75 ? 64.529 77.641 19.787 1.00 44.92 75 SER H C 1
ATOM 585 O O . SER A 1 75 ? 65.160 78.289 20.618 1.00 46.82 75 SER H O 1
ATOM 588 N N . ILE A 1 76 ? 63.376 77.040 20.073 1.00 42.90 76 ILE H N 1
ATOM 589 C CA . ILE A 1 76 ? 62.826 77.056 21.437 1.00 42.00 76 ILE H CA 1
ATOM 590 C C . ILE A 1 76 ? 62.817 75.679 22.132 1.00 40.01 76 ILE H C 1
ATOM 591 O O . ILE A 1 76 ? 62.255 75.528 23.219 1.00 39.04 76 ILE H O 1
ATOM 596 N N . SER A 1 77 ? 63.467 74.691 21.508 1.00 39.23 77 SER H N 1
ATOM 597 C CA . SER A 1 77 ? 63.609 73.335 22.065 1.00 37.64 77 SER H CA 1
ATOM 598 C C . SER A 1 77 ? 62.280 72.686 22.411 1.00 35.59 77 SER H C 1
ATOM 599 O O . SER A 1 77 ? 62.162 72.020 23.439 1.00 34.57 77 SER H O 1
ATOM 602 N N . THR A 1 78 ? 61.268 72.894 21.581 1.00 35.28 78 THR H N 1
ATOM 603 C CA . THR A 1 78 ? 59.993 72.240 21.852 1.00 34.24 78 THR H CA 1
ATOM 604 C C . THR A 1 78 ? 59.476 71.422 20.671 1.00 32.95 78 THR H C 1
ATOM 605 O O . THR A 1 78 ? 59.582 71.834 19.501 1.00 33.45 78 THR H O 1
ATOM 609 N N . ALA A 1 79 ? 58.928 70.259 21.015 1.00 30.20 79 ALA H N 1
ATOM 610 C CA . ALA A 1 79 ? 58.317 69.346 20.064 1.00 28.74 79 ALA H CA 1
ATOM 611 C C . ALA A 1 79 ? 56.800 69.447 20.206 1.00 28.00 79 ALA H C 1
ATOM 612 O O . ALA A 1 79 ? 56.295 69.787 21.275 1.00 27.59 79 ALA H O 1
ATOM 614 N N . TYR A 1 80 ? 56.085 69.141 19.130 1.00 28.09 80 TYR H N 1
ATOM 615 C CA . TYR A 1 80 ? 54.623 69.217 19.122 1.00 28.27 80 TYR H CA 1
ATOM 616 C C . TYR A 1 80 ? 54.035 67.947 18.551 1.00 27.44 80 TYR H C 1
ATOM 617 O O . TYR A 1 80 ? 54.603 67.339 17.650 1.00 27.10 80 TYR H O 1
ATOM 626 N N . MET A 1 81 ? 52.866 67.581 19.051 1.00 27.56 81 MET H N 1
ATOM 627 C CA . MET A 1 81 ? 52.087 66.494 18.484 1.00 27.46 81 MET H CA 1
ATOM 628 C C . MET A 1 81 ? 50.675 67.023 18.215 1.00 28.10 81 MET H C 1
ATOM 629 O O . MET A 1 81 ? 49.991 67.485 19.139 1.00 27.77 81 MET H O 1
ATOM 634 N N . GLU A 1 82 ? 50.254 66.969 16.954 1.00 28.12 82 GLU H N 1
ATOM 635 C CA . GLU A 1 82 ? 48.900 67.352 16.583 1.00 28.98 82 GLU H CA 1
ATOM 636 C C . GLU A 1 82 ? 48.070 66.130 16.199 1.00 28.03 82 GLU H C 1
ATOM 637 O O . GLU A 1 82 ? 48.463 65.347 15.333 1.00 27.35 82 GLU H O 1
ATOM 643 N N . LEU A 1 83 ? 46.930 65.971 16.861 1.00 26.92 83 LEU H N 1
ATOM 644 C CA . LEU A 1 83 ? 46.008 64.895 16.562 1.00 26.77 83 LEU H CA 1
ATOM 645 C C . LEU A 1 83 ? 44.689 65.476 16.042 1.00 27.72 83 LEU H C 1
ATOM 646 O O . LEU A 1 83 ? 44.016 66.230 16.750 1.00 27.91 83 LEU H O 1
ATOM 651 N N . SER A 1 84 ? 44.329 65.114 14.811 1.00 28.15 84 SER H N 1
ATOM 652 C CA . SER A 1 84 ? 43.137 65.651 14.150 1.00 29.29 84 SER H CA 1
ATOM 653 C C . SER A 1 84 ? 41.940 64.686 14.152 1.00 29.09 84 SER H C 1
ATOM 654 O O . SER A 1 84 ? 42.080 63.514 14.518 1.00 28.83 84 SER H O 1
ATOM 657 N N . SER A 1 85 ? 40.771 65.187 13.744 1.00 29.82 85 SER H N 1
ATOM 658 C CA . SER A 1 85 ? 39.523 64.399 13.699 1.00 30.13 85 SER H CA 1
ATOM 659 C C . SER A 1 85 ? 39.286 63.628 14.992 1.00 28.68 85 SER H C 1
ATOM 660 O O . SER A 1 85 ? 39.076 62.422 14.970 1.00 28.04 85 SER H O 1
ATOM 663 N N . LEU A 1 86 ? 39.315 64.341 16.109 1.00 28.49 86 LEU H N 1
ATOM 664 C CA . LEU A 1 86 ? 39.233 63.731 17.419 1.00 27.88 86 LEU H CA 1
ATOM 665 C C . LEU A 1 86 ? 37.931 62.993 17.625 1.00 28.92 86 LEU H C 1
ATOM 666 O O . LEU A 1 86 ? 36.882 63.432 17.145 1.00 29.69 86 LEU H O 1
ATOM 671 N N . ARG A 1 87 ? 38.016 61.878 18.345 1.00 29.41 87 ARG H N 1
ATOM 672 C CA . ARG A 1 87 ? 36.856 61.102 18.781 1.00 31.77 87 ARG H CA 1
ATOM 673 C C . ARG A 1 87 ? 36.867 60.897 20.289 1.00 29.49 87 ARG H C 1
ATOM 674 O O . ARG A 1 87 ? 37.903 61.070 20.930 1.00 28.49 87 ARG H O 1
ATOM 682 N N . SER A 1 88 ? 35.726 60.484 20.837 1.00 29.02 88 SER H N 1
ATOM 683 C CA . SER A 1 88 ? 35.618 60.060 22.246 1.00 28.95 88 SER H CA 1
ATOM 684 C C . SER A 1 88 ? 36.812 59.233 22.672 1.00 28.03 88 SER H C 1
ATOM 685 O O . SER A 1 88 ? 37.396 59.494 23.716 1.00 28.59 88 SER H O 1
ATOM 688 N N . GLU A 1 89 ? 37.156 58.249 21.842 1.00 27.74 89 GLU H N 1
ATOM 689 C CA . GLU A 1 89 ? 38.236 57.309 22.094 1.00 28.73 89 GLU H CA 1
ATOM 690 C C . GLU A 1 89 ? 39.608 57.965 22.223 1.00 25.93 89 GLU H C 1
ATOM 691 O O . GLU A 1 89 ? 40.542 57.334 22.690 1.00 25.31 89 GLU H O 1
ATOM 697 N N . ASP A 1 90 ? 39.730 59.217 21.788 1.00 24.88 90 ASP H N 1
ATOM 698 C CA . ASP A 1 90 ? 41.008 59.923 21.868 1.00 23.08 90 ASP H CA 1
ATOM 699 C C . ASP A 1 90 ? 41.209 60.571 23.235 1.00 21.81 90 ASP H C 1
ATOM 700 O O . ASP A 1 90 ? 42.275 61.134 23.486 1.00 20.59 90 ASP H O 1
ATOM 705 N N . THR A 1 91 ? 40.182 60.500 24.096 1.00 21.32 91 THR H N 1
ATOM 706 C CA . THR A 1 91 ? 40.277 60.984 25.487 1.00 20.88 91 THR H CA 1
ATOM 707 C C . THR A 1 91 ? 41.368 60.182 26.184 1.00 20.13 91 THR H C 1
ATOM 708 O O . THR A 1 91 ? 41.293 58.959 26.256 1.00 20.32 91 THR H O 1
ATOM 712 N N . ALA A 1 92 ? 42.397 60.870 26.666 1.00 20.20 92 ALA H N 1
ATOM 713 C CA . ALA A 1 92 ? 43.587 60.208 27.188 1.00 19.22 92 ALA H CA 1
ATOM 714 C C . ALA A 1 92 ? 44.543 61.217 27.799 1.00 19.49 92 ALA H C 1
ATOM 715 O O . ALA A 1 92 ? 44.408 62.436 27.565 1.00 19.76 92 ALA H O 1
ATOM 717 N N . VAL A 1 93 ? 45.520 60.705 28.559 1.00 18.81 93 VAL H N 1
ATOM 718 C CA . VAL A 1 93 ? 46.705 61.487 28.894 1.00 18.81 93 VAL H CA 1
ATOM 719 C C . VAL A 1 93 ? 47.742 61.246 27.804 1.00 18.82 93 VAL H C 1
ATOM 720 O O . VAL A 1 93 ? 48.024 60.097 27.444 1.00 18.66 93 VAL H O 1
ATOM 724 N N . TYR A 1 94 ? 48.299 62.329 27.273 1.00 19.29 94 TYR H N 1
ATOM 725 C CA . TYR A 1 94 ? 49.323 62.246 26.228 1.00 19.32 94 TYR H CA 1
ATOM 726 C C . TYR A 1 94 ? 50.673 62.614 26.819 1.00 19.77 94 TYR H C 1
ATOM 727 O O . TYR A 1 94 ? 50.788 63.647 27.477 1.00 20.68 94 TYR H O 1
ATOM 736 N N . TYR A 1 95 ? 51.674 61.757 26.602 1.00 19.50 95 TYR H N 1
ATOM 737 C CA . TYR A 1 95 ? 53.020 61.935 27.154 1.00 20.28 95 TYR H CA 1
ATOM 738 C C . TYR A 1 95 ? 54.004 62.077 26.028 1.00 20.82 95 TYR H C 1
ATOM 739 O O . TYR A 1 95 ? 53.889 61.372 25.023 1.00 20.69 95 TYR H O 1
ATOM 748 N N . CYS A 1 96 ? 54.970 62.975 26.188 1.00 21.72 96 CYS H N 1
ATOM 749 C CA . CYS A 1 96 ? 56.169 62.951 25.352 1.00 22.61 96 CYS H CA 1
ATOM 750 C C . CYS A 1 96 ? 57.286 62.327 26.183 1.00 21.77 96 CYS H C 1
ATOM 751 O O . CYS A 1 96 ? 57.227 62.340 27.418 1.00 21.26 96 CYS H O 1
ATOM 754 N N . ALA A 1 97 ? 58.288 61.775 25.498 1.00 20.75 97 ALA H N 1
ATOM 755 C CA . ALA A 1 97 ? 59.401 61.088 26.137 1.00 20.19 97 ALA H CA 1
ATOM 756 C C . ALA A 1 97 ? 60.550 61.041 25.151 1.00 20.61 97 ALA H C 1
ATOM 757 O O . ALA A 1 97 ? 60.359 60.701 23.984 1.00 20.64 97 ALA H O 1
ATOM 759 N N . ARG A 1 98 ? 61.742 61.409 25.604 1.00 21.05 98 ARG H N 1
ATOM 760 C CA . ARG A 1 98 ? 62.907 61.350 24.728 1.00 21.44 98 ARG H CA 1
ATOM 761 C C . ARG A 1 98 ? 63.528 59.968 24.740 1.00 20.77 98 ARG H C 1
ATOM 762 O O . ARG A 1 98 ? 63.295 59.165 25.651 1.00 20.09 98 ARG H O 1
ATOM 770 N N . SER A 1 99 ? 64.316 59.691 23.715 1.00 20.87 99 SER H N 1
ATOM 771 C CA . SER A 1 99 ? 65.140 58.498 23.695 1.00 20.50 99 SER H CA 1
ATOM 772 C C . SER A 1 99 ? 66.322 58.808 22.814 1.00 21.56 99 SER H C 1
ATOM 773 O O . SER A 1 99 ? 66.209 59.586 21.855 1.00 22.52 99 SER H O 1
ATOM 776 N N . TYR A 1 100 ? 67.463 58.232 23.156 1.00 21.15 100 TYR H N 1
ATOM 777 C CA . TYR A 1 100 ? 68.666 58.438 22.373 1.00 21.97 100 TYR H CA 1
ATOM 778 C C . TYR A 1 100 ? 68.773 57.429 21.243 1.00 21.67 100 TYR H C 1
ATOM 779 O O . TYR A 1 100 ? 68.332 56.289 21.395 1.00 20.39 100 TYR H O 1
ATOM 788 N N . GLY A 1 101 ? 69.376 57.866 20.133 1.00 22.39 101 GLY H N 1
ATOM 789 C CA . GLY A 1 101 ? 69.772 56.992 19.040 1.00 22.92 101 GLY H CA 1
ATOM 790 C C . GLY A 1 101 ? 68.868 57.093 17.835 1.00 23.58 101 GLY H C 1
ATOM 791 O O . GLY A 1 101 ? 67.671 56.809 17.937 1.00 23.26 101 GLY H O 1
ATOM 792 N N . SER A 1 102 ? 69.438 57.494 16.699 1.00 24.49 102 SER H N 1
ATOM 793 C CA . SER A 1 102 ? 68.715 57.566 15.425 1.00 25.05 102 SER H CA 1
ATOM 794 C C . SER A 1 102 ? 69.593 57.066 14.296 1.00 25.86 102 SER H C 1
ATOM 795 O O . SER A 1 102 ? 70.820 57.007 14.433 1.00 25.92 102 SER H O 1
ATOM 798 N N . GLY A 1 103 ? 68.953 56.711 13.180 1.00 26.19 103 GLY H N 1
ATOM 799 C CA . GLY A 1 103 ? 69.655 56.264 11.983 1.00 27.74 103 GLY H CA 1
ATOM 800 C C . GLY A 1 103 ? 70.620 55.160 12.353 1.00 27.92 103 GLY H C 1
ATOM 801 O O . GLY A 1 103 ? 70.257 54.229 13.087 1.00 27.16 103 GLY H O 1
ATOM 802 N N . SER A 1 104 ? 71.866 55.302 11.910 1.00 28.96 104 SER H N 1
ATOM 803 C CA . SER A 1 104 ? 72.872 54.262 12.090 1.00 29.51 104 SER H CA 1
ATOM 804 C C . SER A 1 104 ? 73.299 54.037 13.533 1.00 28.31 104 SER H C 1
ATOM 805 O O . SER A 1 104 ? 74.049 53.115 13.807 1.00 28.71 104 SER H O 1
ATOM 808 N N . TYR A 1 105 ? 72.818 54.869 14.451 1.00 27.85 105 TYR H N 1
ATOM 809 C CA . TYR A 1 105 ? 73.160 54.737 15.869 1.00 26.99 105 TYR H CA 1
ATOM 810 C C . TYR A 1 105 ? 72.060 54.092 16.689 1.00 24.46 105 TYR H C 1
ATOM 811 O O . TYR A 1 105 ? 72.248 53.805 17.878 1.00 23.94 105 TYR H O 1
ATOM 820 N N . TYR A 1 106 ? 70.920 53.847 16.052 1.00 22.74 106 TYR H N 1
ATOM 821 C CA . TYR A 1 106 ? 69.718 53.437 16.765 1.00 20.64 106 TYR H CA 1
ATOM 822 C C . TYR A 1 106 ? 69.839 52.075 17.421 1.00 19.72 106 TYR H C 1
ATOM 823 O O . TYR A 1 106 ? 69.449 51.916 18.573 1.00 19.02 106 TYR H O 1
ATOM 832 N N . ARG A 1 107 ? 70.375 51.099 16.689 1.00 19.74 107 ARG H N 1
ATOM 833 C CA . ARG A 1 107 ? 70.533 49.740 17.221 1.00 19.28 107 ARG H CA 1
ATOM 834 C C . ARG A 1 107 ? 71.444 49.679 18.445 1.00 19.24 107 ARG H C 1
ATOM 835 O O . ARG A 1 107 ? 71.093 49.054 19.453 1.00 18.32 107 ARG H O 1
ATOM 843 N N . ASP A 1 108 ? 72.609 50.325 18.334 1.00 19.89 108 ASP H N 1
ATOM 844 C CA . ASP A 1 108 ? 73.698 50.146 19.289 1.00 20.57 108 ASP H CA 1
ATOM 845 C C . ASP A 1 108 ? 73.727 51.173 20.440 1.00 20.59 108 ASP H C 1
ATOM 846 O O . ASP A 1 108 ? 74.279 50.891 21.502 1.00 20.37 108 ASP H O 1
ATOM 851 N N . TYR A 1 109 ? 73.129 52.342 20.218 1.00 20.94 109 TYR H N 1
ATOM 852 C CA . TYR A 1 109 ? 73.139 53.425 21.191 1.00 21.76 109 TYR H CA 1
ATOM 853 C C . TYR A 1 109 ? 71.708 53.866 21.542 1.00 22.05 109 TYR H C 1
ATOM 854 O O . TYR A 1 109 ? 71.234 54.927 21.101 1.00 23.62 109 TYR H O 1
ATOM 863 N N . TYR A 1 110 ? 71.012 53.034 22.307 1.00 20.69 110 TYR H N 1
ATOM 864 C CA . TYR A 1 110 ? 69.663 53.329 22.738 1.00 19.78 110 TYR H CA 1
ATOM 865 C C . TYR A 1 110 ? 69.612 53.001 24.222 1.00 19.46 110 TYR H C 1
ATOM 866 O O . TYR A 1 110 ? 70.050 51.921 24.628 1.00 19.03 110 TYR H O 1
ATOM 875 N N . TYR A 1 111 ? 69.090 53.927 25.026 1.00 19.30 111 TYR H N 1
ATOM 876 C CA . TYR A 1 111 ? 69.095 53.754 26.472 1.00 19.60 111 TYR H CA 1
ATOM 877 C C . TYR A 1 111 ? 67.694 53.918 27.066 1.00 19.42 111 TYR H C 1
ATOM 878 O O . TYR A 1 111 ? 67.536 54.284 28.233 1.00 19.15 111 TYR H O 1
ATOM 887 N N . GLY A 1 112 ? 66.683 53.619 26.248 1.00 18.74 112 GLY H N 1
ATOM 888 C CA . GLY A 1 112 ? 65.297 53.648 26.701 1.00 18.61 112 GLY H CA 1
ATOM 889 C C . GLY A 1 112 ? 64.647 55.009 26.563 1.00 19.17 112 GLY H C 1
ATOM 890 O O . GLY A 1 112 ? 65.295 55.998 26.196 1.00 19.32 112 GLY H O 1
ATOM 891 N N . MET A 1 113 ? 63.348 55.051 26.829 1.00 18.93 113 MET H N 1
ATOM 892 C CA . MET A 1 113 ? 62.654 56.315 26.922 1.00 19.94 113 MET H CA 1
ATOM 893 C C . MET A 1 113 ? 62.887 56.823 28.342 1.00 20.43 113 MET H C 1
ATOM 894 O O . MET A 1 113 ? 62.101 56.544 29.249 1.00 20.11 113 MET H O 1
ATOM 899 N N . ASP A 1 114 ? 63.984 57.557 28.519 1.00 22.05 114 ASP H N 1
ATOM 900 C CA . ASP A 1 114 ? 64.535 57.821 29.867 1.00 23.47 114 ASP H CA 1
ATOM 901 C C . ASP A 1 114 ? 63.952 59.004 30.614 1.00 23.53 114 ASP H C 1
ATOM 902 O O . ASP A 1 114 ? 63.849 58.966 31.830 1.00 23.95 114 ASP H O 1
ATOM 907 N N . VAL A 1 115 ? 63.584 60.068 29.912 1.00 24.12 115 VAL H N 1
ATOM 908 C CA . VAL A 1 115 ? 62.825 61.122 30.596 1.00 24.69 115 VAL H CA 1
ATOM 909 C C . VAL A 1 115 ? 61.507 61.481 29.909 1.00 24.11 115 VAL H C 1
ATOM 910 O O . VAL A 1 115 ? 61.443 61.644 28.680 1.00 24.80 115 VAL H O 1
ATOM 914 N N . TRP A 1 116 ? 60.458 61.559 30.722 1.00 22.45 116 TRP H N 1
ATOM 915 C CA . TRP A 1 116 ? 59.095 61.756 30.249 1.00 21.55 116 TRP H CA 1
ATOM 916 C C . TRP A 1 116 ? 58.580 63.133 30.657 1.00 22.94 116 TRP H C 1
ATOM 917 O O . TRP A 1 116 ? 58.925 63.646 31.727 1.00 23.08 116 TRP H O 1
ATOM 928 N N . GLY A 1 117 ? 57.745 63.729 29.806 1.00 22.89 117 GLY H N 1
ATOM 929 C CA . GLY A 1 117 ? 56.933 64.863 30.228 1.00 23.53 117 GLY H CA 1
ATOM 930 C C . GLY A 1 117 ? 55.952 64.451 31.324 1.00 23.02 117 GLY H C 1
ATOM 931 O O . GLY A 1 117 ? 55.811 63.265 31.638 1.00 21.79 117 GLY H O 1
ATOM 932 N N . GLN A 1 118 ? 55.264 65.435 31.892 1.00 23.62 118 GLN H N 1
ATOM 933 C CA . GLN A 1 118 ? 54.324 65.200 32.987 1.00 23.82 118 GLN H CA 1
ATOM 934 C C . GLN A 1 118 ? 52.969 64.675 32.478 1.00 23.40 118 GLN H C 1
ATOM 935 O O . GLN A 1 118 ? 52.132 64.235 33.259 1.00 23.32 118 GLN H O 1
ATOM 941 N N . GLY A 1 119 ? 52.768 64.720 31.163 1.00 23.62 119 GLY H N 1
ATOM 942 C CA . GLY A 1 119 ? 51.491 64.331 30.568 1.00 23.52 119 GLY H CA 1
ATOM 943 C C . GLY A 1 119 ? 50.511 65.487 30.371 1.00 25.21 119 GLY H C 1
ATOM 944 O O . GLY A 1 119 ? 50.452 66.427 31.189 1.00 25.98 119 GLY H O 1
ATOM 945 N N . THR A 1 120 ? 49.739 65.411 29.286 1.00 24.21 120 THR H N 1
ATOM 946 C CA . THR A 1 120 ? 48.669 66.360 29.012 1.00 24.69 120 THR H CA 1
ATOM 947 C C . THR A 1 120 ? 47.345 65.593 28.895 1.00 24.00 120 THR H C 1
ATOM 948 O O . THR A 1 120 ? 47.210 64.678 28.084 1.00 22.94 120 THR H O 1
ATOM 952 N N . THR A 1 121 ? 46.379 65.962 29.726 1.00 24.29 121 THR H N 1
ATOM 953 C CA . THR A 1 121 ? 45.037 65.402 29.638 1.00 24.15 121 THR H CA 1
ATOM 954 C C . THR A 1 121 ? 44.251 66.048 28.496 1.00 24.14 121 THR H C 1
ATOM 955 O O . THR A 1 121 ? 44.180 67.261 28.385 1.00 24.37 121 THR H O 1
ATOM 959 N N . VAL A 1 122 ? 43.698 65.220 27.621 1.00 23.87 122 VAL H N 1
ATOM 960 C CA . VAL A 1 122 ? 42.830 65.712 26.566 1.00 24.08 122 VAL H CA 1
ATOM 961 C C . VAL A 1 122 ? 41.496 64.980 26.671 1.00 24.20 122 VAL H C 1
ATOM 962 O O . VAL A 1 122 ? 41.438 63.752 26.582 1.00 24.79 122 VAL H O 1
ATOM 966 N N . THR A 1 123 ? 40.425 65.731 26.879 1.00 24.93 123 THR H N 1
ATOM 967 C CA . THR A 1 123 ? 39.094 65.151 26.965 1.00 24.47 123 THR H CA 1
ATOM 968 C C . THR A 1 123 ? 38.340 65.535 25.708 1.00 24.45 123 THR H C 1
ATOM 969 O O . THR A 1 123 ? 38.207 66.723 25.410 1.00 25.20 123 THR H O 1
ATOM 973 N N . VAL A 1 124 ? 37.858 64.536 24.972 1.00 23.44 124 VAL H N 1
ATOM 974 C CA . VAL A 1 124 ? 37.095 64.787 23.759 1.00 23.47 124 VAL H CA 1
ATOM 975 C C . VAL A 1 124 ? 35.642 64.460 24.037 1.00 23.57 124 VAL H C 1
ATOM 976 O O . VAL A 1 124 ? 35.309 63.328 24.357 1.00 23.58 124 VAL H O 1
ATOM 980 N N . SER A 1 125 ? 34.787 65.466 23.921 1.00 24.30 125 SER H N 1
ATOM 981 C CA . SER A 1 125 ? 33.377 65.347 24.254 1.00 24.44 125 SER H CA 1
ATOM 982 C C . SER A 1 125 ? 32.627 66.535 23.695 1.00 25.75 125 SER H C 1
ATOM 983 O O . SER A 1 125 ? 33.197 67.610 23.500 1.00 25.92 125 SER H O 1
ATOM 986 N N . SER A 1 126 ? 31.340 66.341 23.431 1.00 27.62 126 SER H N 1
ATOM 987 C CA . SER A 1 126 ? 30.502 67.446 22.999 1.00 28.48 126 SER H CA 1
ATOM 988 C C . SER A 1 126 ? 29.841 68.144 24.203 1.00 27.09 126 SER H C 1
ATOM 989 O O . SER A 1 126 ? 29.187 69.168 24.045 1.00 27.52 126 SER H O 1
ATOM 992 N N . ALA A 1 127 ? 30.034 67.602 25.402 1.00 25.36 127 ALA H N 1
ATOM 993 C CA . ALA A 1 127 ? 29.505 68.213 26.620 1.00 24.67 127 ALA H CA 1
ATOM 994 C C . ALA A 1 127 ? 30.120 69.596 26.846 1.00 25.09 127 ALA H C 1
ATOM 995 O O . ALA A 1 127 ? 31.278 69.830 26.485 1.00 25.46 127 ALA H O 1
ATOM 997 N N . SER A 1 128 ? 29.350 70.507 27.437 1.00 25.06 128 SER H N 1
ATOM 998 C CA . SER A 1 128 ? 29.924 71.751 27.921 1.00 25.66 128 SER H CA 1
ATOM 999 C C . SER A 1 128 ? 30.145 71.753 29.437 1.00 24.63 128 SER H C 1
ATOM 1000 O O . SER A 1 128 ? 29.553 70.949 30.185 1.00 23.94 128 SER H O 1
ATOM 1003 N N . THR A 1 129 ? 31.047 72.622 29.882 1.00 24.55 129 THR H N 1
ATOM 1004 C CA . THR A 1 129 ? 31.476 72.641 31.285 1.00 23.86 129 THR H CA 1
ATOM 1005 C C . THR A 1 129 ? 30.274 72.817 32.207 1.00 24.23 129 THR H C 1
ATOM 1006 O O . THR A 1 129 ? 29.420 73.652 31.947 1.00 24.88 129 THR H O 1
ATOM 1010 N N . LYS A 1 130 ? 30.202 72.021 33.271 1.00 24.46 130 LYS H N 1
ATOM 1011 C CA . LYS A 1 130 ? 29.054 72.050 34.164 1.00 25.49 130 LYS H CA 1
ATOM 1012 C C . LYS A 1 130 ? 29.473 71.628 35.551 1.00 25.63 130 LYS H C 1
ATOM 1013 O O . LYS A 1 130 ? 30.096 70.598 35.709 1.00 26.18 130 LYS H O 1
ATOM 1019 N N . GLY A 1 131 ? 29.140 72.425 36.561 1.00 26.42 131 GLY H N 1
ATOM 1020 C CA . GLY A 1 131 ? 29.408 72.034 37.946 1.00 25.74 131 GLY H CA 1
ATOM 1021 C C . GLY A 1 131 ? 28.421 70.987 38.445 1.00 25.56 131 GLY H C 1
ATOM 1022 O O . GLY A 1 131 ? 27.292 70.920 37.959 1.00 25.70 131 GLY H O 1
ATOM 1023 N N . PRO A 1 132 ? 28.827 70.185 39.444 1.00 25.05 132 PRO H N 1
ATOM 1024 C CA . PRO A 1 132 ? 28.020 69.077 39.952 1.00 25.33 132 PRO H CA 1
ATOM 1025 C C . PRO A 1 132 ? 26.816 69.524 40.787 1.00 26.80 132 PRO H C 1
ATOM 1026 O O . PRO A 1 132 ? 26.853 70.594 41.368 1.00 27.27 132 PRO H O 1
ATOM 1030 N N . SER A 1 133 ? 25.756 68.714 40.822 1.00 26.66 133 SER H N 1
ATOM 1031 C CA . SER A 1 133 ? 24.778 68.817 41.899 1.00 28.06 133 SER H CA 1
ATOM 1032 C C . SER A 1 133 ? 25.302 67.869 42.971 1.00 27.53 133 SER H C 1
ATOM 1033 O O . SER A 1 133 ? 25.799 66.788 42.647 1.00 26.83 133 SER H O 1
ATOM 1036 N N . VAL A 1 134 ? 25.228 68.286 44.233 1.00 28.29 134 VAL H N 1
ATOM 1037 C CA . VAL A 1 134 ? 25.790 67.509 45.337 1.00 28.22 134 VAL H CA 1
ATOM 1038 C C . VAL A 1 134 ? 24.646 67.066 46.236 1.00 29.71 134 VAL H C 1
ATOM 1039 O O . VAL A 1 134 ? 23.947 67.904 46.808 1.00 31.20 134 VAL H O 1
ATOM 1043 N N . PHE A 1 135 ? 24.441 65.753 46.339 1.00 29.64 135 PHE H N 1
ATOM 1044 C CA . PHE A 1 135 ? 23.314 65.213 47.102 1.00 31.37 135 PHE H CA 1
ATOM 1045 C C . PHE A 1 135 ? 23.812 64.398 48.295 1.00 31.71 135 PHE H C 1
ATOM 1046 O O . PHE A 1 135 ? 24.802 63.685 48.164 1.00 30.81 135 PHE H O 1
ATOM 1054 N N . PRO A 1 136 ? 23.129 64.504 49.457 1.00 33.19 136 PRO H N 1
ATOM 1055 C CA . PRO A 1 136 ? 23.493 63.721 50.647 1.00 33.68 136 PRO H CA 1
ATOM 1056 C C . PRO A 1 136 ? 23.286 62.224 50.459 1.00 33.93 136 PRO H C 1
ATOM 1057 O O . PRO A 1 136 ? 22.303 61.806 49.840 1.00 33.69 136 PRO H O 1
ATOM 1061 N N . LEU A 1 137 ? 24.239 61.438 50.969 1.00 34.02 137 LEU H N 1
ATOM 1062 C CA . LEU A 1 137 ? 24.104 59.990 51.098 1.00 34.14 137 LEU H CA 1
ATOM 1063 C C . LEU A 1 137 ? 23.903 59.706 52.587 1.00 36.50 137 LEU H C 1
ATOM 1064 O O . LEU A 1 137 ? 24.832 59.825 53.400 1.00 36.35 137 LEU H O 1
ATOM 1069 N N . ALA A 1 138 ? 22.673 59.371 52.947 1.00 39.10 138 ALA H N 1
ATOM 1070 C CA . ALA A 1 138 ? 22.353 59.022 54.324 1.00 43.31 138 ALA H CA 1
ATOM 1071 C C . ALA A 1 138 ? 21.354 57.869 54.350 1.00 45.87 138 ALA H C 1
ATOM 1072 O O . ALA A 1 138 ? 20.427 57.837 53.533 1.00 46.28 138 ALA H O 1
ATOM 1074 N N . PRO A 1 139 ? 21.522 56.927 55.294 1.00 48.22 139 PRO H N 1
ATOM 1075 C CA . PRO A 1 139 ? 20.517 55.872 55.466 1.00 52.45 139 PRO H CA 1
ATOM 1076 C C . PRO A 1 139 ? 19.232 56.442 56.069 1.00 56.01 139 PRO H C 1
ATOM 1077 O O . PRO A 1 139 ? 19.243 57.573 56.560 1.00 56.44 139 PRO H O 1
ATOM 1081 N N . CYS A 1 140 ? 18.136 55.690 56.039 1.00 63.04 140 CYS H N 1
ATOM 1082 C CA . CYS A 1 140 ? 17.058 55.951 57.018 1.00 71.40 140 CYS H CA 1
ATOM 1083 C C . CYS A 1 140 ? 17.327 55.215 58.340 1.00 76.06 140 CYS H C 1
ATOM 1084 O O . CYS A 1 140 ? 16.665 55.471 59.350 1.00 80.90 140 CYS H O 1
ATOM 1087 N N . SER A 1 141 ? 18.310 54.310 58.308 1.00 79.24 141 SER H N 1
ATOM 1088 C CA . SER A 1 141 ? 18.854 53.601 59.485 1.00 81.76 141 SER H CA 1
ATOM 1089 C C . SER A 1 141 ? 17.804 52.971 60.397 1.00 85.05 141 SER H C 1
ATOM 1090 O O . SER A 1 141 ? 18.127 52.112 61.219 1.00 88.51 141 SER H O 1
ATOM 1093 N N . GLU A 1 146 ? 24.474 48.273 63.961 1.00 76.36 146 GLU H N 1
ATOM 1094 C CA . GLU A 1 146 ? 25.914 48.429 63.782 1.00 74.12 146 GLU H CA 1
ATOM 1095 C C . GLU A 1 146 ? 26.486 49.546 64.656 1.00 73.04 146 GLU H C 1
ATOM 1096 O O . GLU A 1 146 ? 25.779 50.492 65.019 1.00 74.19 146 GLU H O 1
ATOM 1102 N N . SER A 1 147 ? 27.771 49.419 64.983 1.00 69.98 147 SER H N 1
ATOM 1103 C CA . SER A 1 147 ? 28.508 50.420 65.754 1.00 67.77 147 SER H CA 1
ATOM 1104 C C . SER A 1 147 ? 28.992 51.586 64.884 1.00 64.64 147 SER H C 1
ATOM 1105 O O . SER A 1 147 ? 29.109 52.718 65.354 1.00 65.53 147 SER H O 1
ATOM 1108 N N . THR A 1 148 ? 29.290 51.307 63.620 1.00 60.14 148 THR H N 1
ATOM 1109 C CA . THR A 1 148 ? 29.681 52.366 62.695 1.00 56.06 148 THR H CA 1
ATOM 1110 C C . THR A 1 148 ? 28.619 52.585 61.612 1.00 52.68 148 THR H C 1
ATOM 1111 O O . THR A 1 148 ? 27.971 51.635 61.163 1.00 51.48 148 THR H O 1
ATOM 1115 N N . ALA A 1 149 ? 28.433 53.848 61.226 1.00 49.94 149 ALA H N 1
ATOM 1116 C CA . ALA A 1 149 ? 27.549 54.219 60.123 1.00 47.09 149 ALA H CA 1
ATOM 1117 C C . ALA A 1 149 ? 28.361 54.847 58.995 1.00 44.55 149 ALA H C 1
ATOM 1118 O O . ALA A 1 149 ? 29.437 55.412 59.234 1.00 43.87 149 ALA H O 1
ATOM 1120 N N . ALA A 1 150 ? 27.842 54.729 57.773 1.00 41.67 150 ALA H N 1
ATOM 1121 C CA . ALA A 1 150 ? 28.408 55.404 56.607 1.00 39.66 150 ALA H CA 1
ATOM 1122 C C . ALA A 1 150 ? 27.555 56.606 56.203 1.00 38.72 150 ALA H C 1
ATOM 1123 O O . ALA A 1 150 ? 26.323 56.560 56.257 1.00 38.99 150 ALA H O 1
ATOM 1125 N N . LEU A 1 151 ? 28.235 57.684 55.827 1.00 37.76 151 LEU H N 1
ATOM 1126 C CA . LEU A 1 151 ? 27.616 58.904 55.317 1.00 37.10 151 LEU H CA 1
ATOM 1127 C C . LEU A 1 151 ? 28.362 59.273 54.052 1.00 34.73 151 LEU H C 1
ATOM 1128 O O . LEU A 1 151 ? 29.514 58.890 53.896 1.00 34.29 151 LEU H O 1
ATOM 1133 N N . GLY A 1 152 ? 27.723 60.011 53.154 1.00 32.86 152 GLY H N 1
ATOM 1134 C CA . GLY A 1 152 ? 28.390 60.408 51.925 1.00 31.76 152 GLY H CA 1
ATOM 1135 C C . GLY A 1 152 ? 27.760 61.562 51.171 1.00 31.24 152 GLY H C 1
ATOM 1136 O O . GLY A 1 152 ? 26.747 62.126 51.590 1.00 31.19 152 GLY H O 1
ATOM 1137 N N . CYS A 1 153 ? 28.387 61.906 50.051 1.00 30.58 153 CYS H N 1
ATOM 1138 C CA . CYS A 1 153 ? 27.845 62.863 49.097 1.00 30.75 153 CYS H CA 1
ATOM 1139 C C . CYS A 1 153 ? 27.930 62.284 47.704 1.00 28.33 153 CYS H C 1
ATOM 1140 O O . CYS A 1 153 ? 28.953 61.705 47.329 1.00 26.02 153 CYS H O 1
ATOM 1143 N N . LEU A 1 154 ? 26.844 62.424 46.949 1.00 28.19 154 LEU H N 1
ATOM 1144 C CA . LEU A 1 154 ? 26.840 62.060 45.538 1.00 27.03 154 LEU H CA 1
ATOM 1145 C C . LEU A 1 154 ? 27.101 63.336 44.751 1.00 27.19 154 LEU H C 1
ATOM 1146 O O . LEU A 1 154 ? 26.379 64.322 44.902 1.00 28.47 154 LEU H O 1
ATOM 1151 N N . VAL A 1 155 ? 28.151 63.305 43.934 1.00 25.41 155 VAL H N 1
ATOM 1152 C CA . VAL A 1 155 ? 28.612 64.460 43.195 1.00 24.89 155 VAL H CA 1
ATOM 1153 C C . VAL A 1 155 ? 28.261 64.198 41.725 1.00 25.16 155 VAL H C 1
ATOM 1154 O O . VAL A 1 155 ? 29.030 63.578 40.976 1.00 23.46 155 VAL H O 1
ATOM 1158 N N . LYS A 1 156 ? 27.089 64.682 41.315 1.00 26.27 156 LYS H N 1
ATOM 1159 C CA . LYS A 1 156 ? 26.479 64.185 40.092 1.00 26.96 156 LYS H CA 1
ATOM 1160 C C . LYS A 1 156 ? 26.447 65.189 38.955 1.00 26.97 156 LYS H C 1
ATOM 1161 O O . LYS A 1 156 ? 26.268 66.383 39.184 1.00 27.07 156 LYS H O 1
ATOM 1167 N N . ASP A 1 157 ? 26.613 64.674 37.733 1.00 26.42 157 ASP H N 1
ATOM 1168 C CA . ASP A 1 157 ? 26.410 65.417 36.493 1.00 26.37 157 ASP H CA 1
ATOM 1169 C C . ASP A 1 157 ? 27.348 66.624 36.330 1.00 26.40 157 ASP H C 1
ATOM 1170 O O . ASP A 1 157 ? 26.895 67.768 36.271 1.00 27.40 157 ASP H O 1
ATOM 1175 N N . TYR A 1 158 ? 28.650 66.370 36.250 1.00 24.51 158 TYR H N 1
ATOM 1176 C CA . TYR A 1 158 ? 29.587 67.453 36.043 1.00 24.18 158 TYR H CA 1
ATOM 1177 C C . TYR A 1 158 ? 30.472 67.178 34.841 1.00 23.71 158 TYR H C 1
ATOM 1178 O O . TYR A 1 158 ? 30.591 66.031 34.397 1.00 22.63 158 TYR H O 1
ATOM 1187 N N . PHE A 1 159 ? 31.055 68.246 34.299 1.00 24.05 159 PHE H N 1
ATOM 1188 C CA . PHE A 1 159 ? 32.025 68.137 33.206 1.00 24.16 159 PHE H CA 1
ATOM 1189 C C . PHE A 1 159 ? 32.951 69.355 33.211 1.00 24.64 159 PHE H C 1
ATOM 1190 O O . PHE A 1 159 ? 32.484 70.471 33.457 1.00 25.51 159 PHE H O 1
ATOM 1198 N N . PRO A 1 160 ? 34.272 69.155 32.987 1.00 24.64 160 PRO H N 1
ATOM 1199 C CA . PRO A 1 160 ? 35.022 67.896 32.859 1.00 24.41 160 PRO H CA 1
ATOM 1200 C C . PRO A 1 160 ? 35.508 67.436 34.234 1.00 24.28 160 PRO H C 1
ATOM 1201 O O . PRO A 1 160 ? 35.152 68.050 35.240 1.00 24.82 160 PRO H O 1
ATOM 1205 N N . GLU A 1 161 ? 36.323 66.389 34.274 1.00 24.67 161 GLU H N 1
ATOM 1206 C CA . GLU A 1 161 ? 37.133 66.100 35.457 1.00 26.48 161 GLU H CA 1
ATOM 1207 C C . GLU A 1 161 ? 38.130 67.253 35.690 1.00 26.17 161 GLU H C 1
ATOM 1208 O O . GLU A 1 161 ? 38.452 67.974 34.748 1.00 26.64 161 GLU H O 1
ATOM 1214 N N . PRO A 1 162 ? 38.641 67.424 36.933 1.00 26.33 162 PRO H N 1
ATOM 1215 C CA . PRO A 1 162 ? 38.311 66.677 38.137 1.00 25.26 162 PRO H CA 1
ATOM 1216 C C . PRO A 1 162 ? 37.459 67.478 39.105 1.00 25.49 162 PRO H C 1
ATOM 1217 O O . PRO A 1 162 ? 37.256 68.679 38.929 1.00 25.29 162 PRO H O 1
ATOM 1221 N N . VAL A 1 163 ? 36.989 66.774 40.123 1.00 25.45 163 VAL H N 1
ATOM 1222 C CA . VAL A 1 163 ? 36.306 67.329 41.264 1.00 26.47 163 VAL H CA 1
ATOM 1223 C C . VAL A 1 163 ? 37.171 66.998 42.486 1.00 26.97 163 VAL H C 1
ATOM 1224 O O . VAL A 1 163 ? 37.773 65.929 42.539 1.00 27.05 163 VAL H O 1
ATOM 1228 N N . THR A 1 164 ? 37.258 67.920 43.441 1.00 28.38 164 THR H N 1
ATOM 1229 C CA . THR A 1 164 ? 37.892 67.658 44.743 1.00 29.87 164 THR H CA 1
ATOM 1230 C C . THR A 1 164 ? 36.821 67.601 45.820 1.00 29.18 164 THR H C 1
ATOM 1231 O O . THR A 1 164 ? 35.928 68.448 45.866 1.00 29.74 164 THR H O 1
ATOM 1235 N N . VAL A 1 165 ? 36.916 66.599 46.685 1.00 28.58 165 VAL H N 1
ATOM 1236 C CA . VAL A 1 165 ? 35.968 66.433 47.770 1.00 28.33 165 VAL H CA 1
ATOM 1237 C C . VAL A 1 165 ? 36.683 66.439 49.101 1.00 29.70 165 VAL H C 1
ATOM 1238 O O . VAL A 1 165 ? 37.593 65.652 49.334 1.00 29.81 165 VAL H O 1
ATOM 1242 N N . SER A 1 166 ? 36.223 67.332 49.967 1.00 31.04 166 SER H N 1
ATOM 1243 C CA . SER A 1 166 ? 36.720 67.501 51.314 1.00 32.24 166 SER H CA 1
ATOM 1244 C C . SER A 1 166 ? 35.612 67.106 52.295 1.00 32.33 166 SER H C 1
ATOM 1245 O O . SER A 1 166 ? 34.433 67.133 51.938 1.00 31.42 166 SER H O 1
ATOM 1248 N N . TRP A 1 167 ? 35.994 66.744 53.519 1.00 32.60 167 TRP H N 1
ATOM 1249 C CA . TRP A 1 167 ? 35.040 66.510 54.605 1.00 33.67 167 TRP H CA 1
ATOM 1250 C C . TRP A 1 167 ? 35.406 67.378 55.784 1.00 36.54 167 TRP H C 1
ATOM 1251 O O . TRP A 1 167 ? 36.574 67.404 56.193 1.00 37.49 167 TRP H O 1
ATOM 1262 N N . ASN A 1 168 ? 34.414 68.088 56.323 1.00 38.03 168 ASN H N 1
ATOM 1263 C CA . ASN A 1 168 ? 34.624 69.000 57.453 1.00 41.62 168 ASN H CA 1
ATOM 1264 C C . ASN A 1 168 ? 35.834 69.897 57.216 1.00 43.02 168 ASN H C 1
ATOM 1265 O O . ASN A 1 168 ? 36.725 70.000 58.065 1.00 44.59 168 ASN H O 1
ATOM 1270 N N . SER A 1 169 ? 35.859 70.507 56.028 1.00 42.26 169 SER H N 1
ATOM 1271 C CA . SER A 1 169 ? 36.923 71.413 55.584 1.00 43.56 169 SER H CA 1
ATOM 1272 C C . SER A 1 169 ? 38.344 70.856 55.701 1.00 44.22 169 SER H C 1
ATOM 1273 O O . SER A 1 169 ? 39.299 71.615 55.829 1.00 45.40 169 SER H O 1
ATOM 1276 N N . GLY A 1 170 ? 38.485 69.537 55.632 1.00 43.91 170 GLY H N 1
ATOM 1277 C CA . GLY A 1 170 ? 39.796 68.916 55.776 1.00 44.46 170 GLY H CA 1
ATOM 1278 C C . GLY A 1 170 ? 40.051 68.288 57.135 1.00 45.77 170 GLY H C 1
ATOM 1279 O O . GLY A 1 170 ? 40.964 67.474 57.272 1.00 46.20 170 GLY H O 1
ATOM 1280 N N . ALA A 1 171 ? 39.249 68.647 58.138 1.00 47.45 171 ALA H N 1
ATOM 1281 C CA . ALA A 1 171 ? 39.447 68.111 59.494 1.00 49.45 171 ALA H CA 1
ATOM 1282 C C . ALA A 1 171 ? 39.245 66.594 59.550 1.00 48.40 171 ALA H C 1
ATOM 1283 O O . ALA A 1 171 ? 39.993 65.897 60.223 1.00 49.52 171 ALA H O 1
ATOM 1285 N N . LEU A 1 172 ? 38.255 66.098 58.810 1.00 46.92 172 LEU H N 1
ATOM 1286 C CA . LEU A 1 172 ? 37.924 64.674 58.736 1.00 45.31 172 LEU H CA 1
ATOM 1287 C C . LEU A 1 172 ? 38.618 64.018 57.540 1.00 44.18 172 LEU H C 1
ATOM 1288 O O . LEU A 1 172 ? 38.315 64.367 56.400 1.00 43.79 172 LEU H O 1
ATOM 1293 N N . THR A 1 173 ? 39.531 63.074 57.779 1.00 43.71 173 THR H N 1
ATOM 1294 C CA . THR A 1 173 ? 40.161 62.346 56.665 1.00 41.79 173 THR H CA 1
ATOM 1295 C C . THR A 1 173 ? 40.149 60.835 56.830 1.00 41.47 173 THR H C 1
ATOM 1296 O O . THR A 1 173 ? 40.181 60.109 55.829 1.00 39.52 173 THR H O 1
ATOM 1300 N N . SER A 1 174 ? 40.108 60.361 58.077 1.00 43.33 174 SER H N 1
ATOM 1301 C CA . SER A 1 174 ? 40.013 58.925 58.369 1.00 42.52 174 SER H CA 1
ATOM 1302 C C . SER A 1 174 ? 38.695 58.304 57.933 1.00 40.43 174 SER H C 1
ATOM 1303 O O . SER A 1 174 ? 37.617 58.853 58.194 1.00 40.02 174 SER H O 1
ATOM 1306 N N . GLY A 1 175 ? 38.797 57.150 57.276 1.00 38.27 175 GLY H N 1
ATOM 1307 C CA . GLY A 1 175 ? 37.632 56.414 56.823 1.00 36.29 175 GLY H CA 1
ATOM 1308 C C . GLY A 1 175 ? 36.916 57.084 55.664 1.00 35.48 175 GLY H C 1
ATOM 1309 O O . GLY A 1 175 ? 35.780 56.718 55.348 1.00 36.79 175 GLY H O 1
ATOM 1310 N N . VAL A 1 176 ? 37.564 58.066 55.034 1.00 33.58 176 VAL H N 1
ATOM 1311 C CA . VAL A 1 176 ? 37.027 58.696 53.833 1.00 31.36 176 VAL H CA 1
ATOM 1312 C C . VAL A 1 176 ? 37.422 57.894 52.594 1.00 29.99 176 VAL H C 1
ATOM 1313 O O . VAL A 1 176 ? 38.585 57.516 52.435 1.00 29.66 176 VAL H O 1
ATOM 1317 N N . HIS A 1 177 ? 36.446 57.644 51.722 1.00 28.61 177 HIS H N 1
ATOM 1318 C CA . HIS A 1 177 ? 36.713 57.105 50.395 1.00 26.62 177 HIS H CA 1
ATOM 1319 C C . HIS A 1 177 ? 36.025 57.967 49.353 1.00 26.34 177 HIS H C 1
ATOM 1320 O O . HIS A 1 177 ? 34.791 58.060 49.324 1.00 25.88 177 HIS H O 1
ATOM 1327 N N . THR A 1 178 ? 36.831 58.614 48.512 1.00 25.76 178 THR H N 1
ATOM 1328 C CA . THR A 1 178 ? 36.323 59.381 47.377 1.00 24.74 178 THR H CA 1
ATOM 1329 C C . THR A 1 178 ? 36.615 58.542 46.141 1.00 24.24 178 THR H C 1
ATOM 1330 O O . THR A 1 178 ? 37.774 58.274 45.833 1.00 24.99 178 THR H O 1
ATOM 1334 N N . PHE A 1 179 ? 35.566 58.111 45.456 1.00 23.21 179 PHE H N 1
ATOM 1335 C CA . PHE A 1 179 ? 35.695 57.145 44.363 1.00 22.59 179 PHE H CA 1
ATOM 1336 C C . PHE A 1 179 ? 36.030 57.789 43.015 1.00 22.28 179 PHE H C 1
ATOM 1337 O O . PHE A 1 179 ? 35.708 58.967 42.799 1.00 22.28 179 PHE H O 1
ATOM 1345 N N . PRO A 1 180 ? 36.677 57.023 42.103 1.00 21.45 180 PRO H N 1
ATOM 1346 C CA . PRO A 1 180 ? 36.847 57.465 40.715 1.00 20.90 180 PRO H CA 1
ATOM 1347 C C . PRO A 1 180 ? 35.484 57.750 40.108 1.00 20.72 180 PRO H C 1
ATOM 1348 O O . PRO A 1 180 ? 34.548 56.986 40.311 1.00 21.05 180 PRO H O 1
ATOM 1352 N N . ALA A 1 181 ? 35.375 58.850 39.384 1.00 21.13 181 ALA H N 1
ATOM 1353 C CA . ALA A 1 181 ? 34.149 59.185 38.673 1.00 22.50 181 ALA H CA 1
ATOM 1354 C C . ALA A 1 181 ? 33.846 58.128 37.614 1.00 22.80 181 ALA H C 1
ATOM 1355 O O . ALA A 1 181 ? 34.760 57.498 37.076 1.00 22.40 181 ALA H O 1
ATOM 1357 N N . VAL A 1 182 ? 32.562 57.937 37.335 1.00 23.44 182 VAL H N 1
ATOM 1358 C CA . VAL A 1 182 ? 32.139 57.178 36.165 1.00 24.54 182 VAL H CA 1
ATOM 1359 C C . VAL A 1 182 ? 31.597 58.175 35.154 1.00 24.61 182 VAL H C 1
ATOM 1360 O O . VAL A 1 182 ? 31.055 59.208 35.527 1.00 25.22 182 VAL H O 1
ATOM 1364 N N . LEU A 1 183 ? 31.755 57.868 33.878 1.00 24.94 183 LEU H N 1
ATOM 1365 C CA . LEU A 1 183 ? 31.233 58.710 32.828 1.00 25.25 183 LEU H CA 1
ATOM 1366 C C . LEU A 1 183 ? 29.875 58.123 32.484 1.00 26.29 183 LEU H C 1
ATOM 1367 O O . LEU A 1 183 ? 29.793 56.960 32.115 1.00 27.59 183 LEU H O 1
ATOM 1372 N N . GLN A 1 184 ? 28.811 58.906 32.648 1.00 26.56 184 GLN H N 1
ATOM 1373 C CA . GLN A 1 184 ? 27.461 58.435 32.356 1.00 28.40 184 GLN H CA 1
ATOM 1374 C C . GLN A 1 184 ? 27.177 58.611 30.878 1.00 29.50 184 GLN H C 1
ATOM 1375 O O . GLN A 1 184 ? 27.899 59.322 30.188 1.00 29.33 184 GLN H O 1
ATOM 1381 N N . SER A 1 185 ? 26.117 57.972 30.397 1.00 31.04 185 SER H N 1
ATOM 1382 C CA . SER A 1 185 ? 25.789 58.019 28.976 1.00 33.06 185 SER H CA 1
ATOM 1383 C C . SER A 1 185 ? 25.355 59.419 28.517 1.00 32.59 185 SER H C 1
ATOM 1384 O O . SER A 1 185 ? 25.415 59.722 27.332 1.00 34.37 185 SER H O 1
ATOM 1387 N N . SER A 1 186 ? 24.944 60.267 29.460 1.00 31.13 186 SER H N 1
ATOM 1388 C CA . SER A 1 186 ? 24.705 61.699 29.202 1.00 30.17 186 SER H CA 1
ATOM 1389 C C . SER A 1 186 ? 25.959 62.468 28.764 1.00 29.64 186 SER H C 1
ATOM 1390 O O . SER A 1 186 ? 25.848 63.557 28.209 1.00 30.18 186 SER H O 1
ATOM 1393 N N . GLY A 1 187 ? 27.147 61.926 29.040 1.00 27.95 187 GLY H N 1
ATOM 1394 C CA . GLY A 1 187 ? 28.394 62.619 28.728 1.00 27.07 187 GLY H CA 1
ATOM 1395 C C . GLY A 1 187 ? 28.952 63.388 29.917 1.00 26.03 187 GLY H C 1
ATOM 1396 O O . GLY A 1 187 ? 30.025 63.966 29.838 1.00 25.35 187 GLY H O 1
ATOM 1397 N N . LEU A 1 188 ? 28.209 63.383 31.019 1.00 25.05 188 LEU H N 1
ATOM 1398 C CA . LEU A 1 188 ? 28.609 64.015 32.264 1.00 24.45 188 LEU H CA 1
ATOM 1399 C C . LEU A 1 188 ? 29.127 62.954 33.241 1.00 24.09 188 LEU H C 1
ATOM 1400 O O . LEU A 1 188 ? 28.722 61.792 33.192 1.00 24.27 188 LEU H O 1
ATOM 1405 N N . TYR A 1 189 ? 30.025 63.363 34.126 1.00 23.20 189 TYR H N 1
ATOM 1406 C CA . TYR A 1 189 ? 30.576 62.471 35.128 1.00 22.89 189 TYR H CA 1
ATOM 1407 C C . TYR A 1 189 ? 29.757 62.478 36.391 1.00 23.21 189 TYR H C 1
ATOM 1408 O O . TYR A 1 189 ? 29.017 63.413 36.648 1.00 22.98 189 TYR H O 1
ATOM 1417 N N . SER A 1 190 ? 29.942 61.436 37.191 1.00 23.50 190 SER H N 1
ATOM 1418 C CA . SER A 1 190 ? 29.342 61.347 38.504 1.00 24.49 190 SER H CA 1
ATOM 1419 C C . SER A 1 190 ? 30.277 60.601 39.453 1.00 24.21 190 SER H C 1
ATOM 1420 O O . SER A 1 190 ? 30.906 59.620 39.062 1.00 25.58 190 SER H O 1
ATOM 1423 N N . LEU A 1 191 ? 30.407 61.083 40.683 1.00 24.06 191 LEU H N 1
ATOM 1424 C CA . LEU A 1 191 ? 31.174 60.357 41.687 1.00 24.16 191 LEU H CA 1
ATOM 1425 C C . LEU A 1 191 ? 30.528 60.409 43.067 1.00 25.98 191 LEU H C 1
ATOM 1426 O O . LEU A 1 191 ? 29.709 61.289 43.363 1.00 26.99 191 LEU H O 1
ATOM 1431 N N . SER A 1 192 ? 30.905 59.464 43.916 1.00 26.41 192 SER H N 1
ATOM 1432 C CA . SER A 1 192 ? 30.501 59.524 45.302 1.00 28.41 192 SER H CA 1
ATOM 1433 C C . SER A 1 192 ? 31.724 59.613 46.205 1.00 28.33 192 SER H C 1
ATOM 1434 O O . SER A 1 192 ? 32.817 59.153 45.849 1.00 28.22 192 SER H O 1
ATOM 1437 N N . SER A 1 193 ? 31.527 60.240 47.361 1.00 28.36 193 SER H N 1
ATOM 1438 C CA . SER A 1 193 ? 32.522 60.282 48.420 1.00 28.46 193 SER H CA 1
ATOM 1439 C C . SER A 1 193 ? 31.828 59.881 49.714 1.00 28.94 193 SER H C 1
ATOM 1440 O O . SER A 1 193 ? 30.792 60.446 50.064 1.00 30.16 193 SER H O 1
ATOM 1443 N N . VAL A 1 194 ? 32.396 58.907 50.415 1.00 28.36 194 VAL H N 1
ATOM 1444 C CA . VAL A 1 194 ? 31.799 58.388 51.638 1.00 29.52 194 VAL H CA 1
ATOM 1445 C C . VAL A 1 194 ? 32.765 58.476 52.806 1.00 30.59 194 VAL H C 1
ATOM 1446 O O . VAL A 1 194 ? 33.974 58.586 52.617 1.00 30.01 194 VAL H O 1
ATOM 1450 N N . VAL A 1 195 ? 32.216 58.415 54.013 1.00 32.69 195 VAL H N 1
ATOM 1451 C CA . VAL A 1 195 ? 33.011 58.321 55.235 1.00 35.36 195 VAL H CA 1
ATOM 1452 C C . VAL A 1 195 ? 32.270 57.440 56.250 1.00 37.68 195 VAL H C 1
ATOM 1453 O O . VAL A 1 195 ? 31.060 57.587 56.436 1.00 38.79 195 VAL H O 1
ATOM 1457 N N . THR A 1 196 ? 32.980 56.502 56.872 1.00 39.44 196 THR H N 1
ATOM 1458 C CA . THR A 1 196 ? 32.407 55.753 57.990 1.00 42.42 196 THR H CA 1
ATOM 1459 C C . THR A 1 196 ? 32.829 56.409 59.291 1.00 45.05 196 THR H C 1
ATOM 1460 O O . THR A 1 196 ? 33.986 56.793 59.456 1.00 46.45 196 THR H O 1
ATOM 1464 N N . VAL A 1 197 ? 31.878 56.564 60.203 1.00 47.87 197 VAL H N 1
ATOM 1465 C CA . VAL A 1 197 ? 32.136 57.222 61.478 1.00 50.78 197 VAL H CA 1
ATOM 1466 C C . VAL A 1 197 ? 31.500 56.419 62.620 1.00 53.40 197 VAL H C 1
ATOM 1467 O O . VAL A 1 197 ? 30.623 55.584 62.367 1.00 51.14 197 VAL H O 1
ATOM 1471 N N . PRO A 1 198 ? 31.951 56.654 63.873 1.00 56.56 198 PRO H N 1
ATOM 1472 C CA . PRO A 1 198 ? 31.290 56.045 65.024 1.00 59.96 198 PRO H CA 1
ATOM 1473 C C . PRO A 1 198 ? 29.841 56.517 65.106 1.00 62.41 198 PRO H C 1
ATOM 1474 O O . PRO A 1 198 ? 29.585 57.711 65.307 1.00 64.28 198 PRO H O 1
ATOM 1478 N N . SER A 1 199 ? 28.904 55.585 64.940 1.00 62.69 199 SER H N 1
ATOM 1479 C CA . SER A 1 199 ? 27.483 55.931 64.867 1.00 64.61 199 SER H CA 1
ATOM 1480 C C . SER A 1 199 ? 26.944 56.573 66.150 1.00 68.71 199 SER H C 1
ATOM 1481 O O . SER A 1 199 ? 25.818 57.077 66.167 1.00 70.39 199 SER H O 1
ATOM 1484 N N . SER A 1 200 ? 27.749 56.566 67.213 1.00 70.70 200 SER H N 1
ATOM 1485 C CA . SER A 1 200 ? 27.414 57.309 68.427 1.00 74.93 200 SER H CA 1
ATOM 1486 C C . SER A 1 200 ? 27.569 58.818 68.204 1.00 76.45 200 SER H C 1
ATOM 1487 O O . SER A 1 200 ? 26.888 59.617 68.847 1.00 78.76 200 SER H O 1
ATOM 1490 N N . SER A 1 201 ? 28.454 59.199 67.281 1.00 75.40 201 SER H N 1
ATOM 1491 C CA . SER A 1 201 ? 28.720 60.612 66.993 1.00 76.11 201 SER H CA 1
ATOM 1492 C C . SER A 1 201 ? 27.674 61.275 66.080 1.00 75.36 201 SER H C 1
ATOM 1493 O O . SER A 1 201 ? 27.760 62.476 65.810 1.00 77.42 201 SER H O 1
ATOM 1496 N N . LEU A 1 202 ? 26.694 60.503 65.610 1.00 73.14 202 LEU H N 1
ATOM 1497 C CA . LEU A 1 202 ? 25.681 61.022 64.685 1.00 71.57 202 LEU H CA 1
ATOM 1498 C C . LEU A 1 202 ? 24.747 62.066 65.300 1.00 75.09 202 LEU H C 1
ATOM 1499 O O . LEU A 1 202 ? 24.271 62.965 64.606 1.00 74.60 202 LEU H O 1
ATOM 1504 N N . GLY A 1 203 ? 24.487 61.947 66.599 1.00 78.54 203 GLY H N 1
ATOM 1505 C CA . GLY A 1 203 ? 23.677 62.936 67.303 1.00 81.65 203 GLY H CA 1
ATOM 1506 C C . GLY A 1 203 ? 24.404 64.251 67.535 1.00 82.83 203 GLY H C 1
ATOM 1507 O O . GLY A 1 203 ? 23.819 65.324 67.376 1.00 83.26 203 GLY H O 1
ATOM 1508 N N . THR A 1 204 ? 25.691 64.158 67.873 1.00 83.09 204 THR H N 1
ATOM 1509 C CA . THR A 1 204 ? 26.458 65.280 68.440 1.00 84.23 204 THR H CA 1
ATOM 1510 C C . THR A 1 204 ? 27.507 65.932 67.524 1.00 81.03 204 THR H C 1
ATOM 1511 O O . THR A 1 204 ? 28.127 66.926 67.910 1.00 83.82 204 THR H O 1
ATOM 1515 N N . LYS A 1 205 ? 27.711 65.384 66.329 1.00 74.72 205 LYS H N 1
ATOM 1516 C CA . LYS A 1 205 ? 28.727 65.906 65.407 1.00 70.77 205 LYS H CA 1
ATOM 1517 C C . LYS A 1 205 ? 28.143 66.056 64.001 1.00 66.16 205 LYS H C 1
ATOM 1518 O O . LYS A 1 205 ? 27.455 65.159 63.508 1.00 64.78 205 LYS H O 1
ATOM 1524 N N . THR A 1 206 ? 28.402 67.195 63.367 1.00 62.77 206 THR H N 1
ATOM 1525 C CA . THR A 1 206 ? 27.867 67.447 62.035 1.00 58.95 206 THR H CA 1
ATOM 1526 C C . THR A 1 206 ? 28.883 67.039 60.976 1.00 54.93 206 THR H C 1
ATOM 1527 O O . THR A 1 206 ? 30.092 67.078 61.213 1.00 54.74 206 THR H O 1
ATOM 1531 N N . TYR A 1 207 ? 28.388 66.641 59.812 1.00 51.45 207 TYR H N 1
ATOM 1532 C CA . TYR A 1 207 ? 29.259 66.162 58.748 1.00 47.84 207 TYR H CA 1
ATOM 1533 C C . TYR A 1 207 ? 28.969 66.866 57.440 1.00 45.28 207 TYR H C 1
ATOM 1534 O O . TYR A 1 207 ? 27.857 66.784 56.912 1.00 44.54 207 TYR H O 1
ATOM 1543 N N . THR A 1 208 ? 29.982 67.556 56.922 1.00 44.58 208 THR H N 1
ATOM 1544 C CA . THR A 1 208 ? 29.829 68.376 55.717 1.00 43.15 208 THR H CA 1
ATOM 1545 C C . THR A 1 208 ? 30.893 68.054 54.692 1.00 41.04 208 THR H C 1
ATOM 1546 O O . THR A 1 208 ? 32.087 68.117 54.994 1.00 41.87 208 THR H O 1
ATOM 1550 N N . CYS A 1 209 ? 30.456 67.699 53.485 1.00 39.42 209 CYS H N 1
ATOM 1551 C CA . CYS A 1 209 ? 31.376 67.497 52.378 1.00 37.42 209 CYS H CA 1
ATOM 1552 C C . CYS A 1 209 ? 31.555 68.787 51.596 1.00 37.03 209 CYS H C 1
ATOM 1553 O O . CYS A 1 209 ? 30.598 69.524 51.341 1.00 37.77 209 CYS H O 1
ATOM 1556 N N . ASN A 1 210 ? 32.796 69.059 51.228 1.00 35.77 210 ASN H N 1
ATOM 1557 C CA . ASN A 1 210 ? 33.129 70.269 50.498 1.00 35.36 210 ASN H CA 1
ATOM 1558 C C . ASN A 1 210 ? 33.562 69.867 49.105 1.00 33.69 210 ASN H C 1
ATOM 1559 O O . ASN A 1 210 ? 34.554 69.147 48.938 1.00 33.18 210 ASN H O 1
ATOM 1564 N N . VAL A 1 211 ? 32.795 70.312 48.113 1.00 32.78 211 VAL H N 1
ATOM 1565 C CA . VAL A 1 211 ? 32.973 69.861 46.742 1.00 31.07 211 VAL H CA 1
ATOM 1566 C C . VAL A 1 211 ? 33.475 71.016 45.886 1.00 32.56 211 VAL H C 1
ATOM 1567 O O . VAL A 1 211 ? 32.746 71.991 45.634 1.00 34.07 211 VAL H O 1
ATOM 1571 N N . ASP A 1 212 ? 34.729 70.902 45.453 1.00 31.69 212 ASP H N 1
ATOM 1572 C CA . ASP A 1 212 ? 35.353 71.911 44.619 1.00 32.36 212 ASP H CA 1
ATOM 1573 C C . ASP A 1 212 ? 35.417 71.421 43.166 1.00 30.24 212 ASP H C 1
ATOM 1574 O O . ASP A 1 212 ? 35.923 70.318 42.888 1.00 29.37 212 ASP H O 1
ATOM 1579 N N . HIS A 1 213 ? 34.880 72.230 42.251 1.00 28.09 213 HIS H N 1
ATOM 1580 C CA . HIS A 1 213 ? 34.968 71.951 40.818 1.00 26.17 213 HIS H CA 1
ATOM 1581 C C . HIS A 1 213 ? 35.510 73.179 40.074 1.00 26.54 213 HIS H C 1
ATOM 1582 O O . HIS A 1 213 ? 34.754 74.061 39.640 1.00 26.29 213 HIS H O 1
ATOM 1589 N N . LYS A 1 214 ? 36.832 73.226 39.941 1.00 25.88 214 LYS H N 1
ATOM 1590 C CA . LYS A 1 214 ? 37.494 74.385 39.366 1.00 26.59 214 LYS H CA 1
ATOM 1591 C C . LYS A 1 214 ? 37.020 74.746 37.955 1.00 25.79 214 LYS H C 1
ATOM 1592 O O . LYS A 1 214 ? 36.811 75.921 37.682 1.00 25.87 214 LYS H O 1
ATOM 1598 N N . PRO A 1 215 ? 36.848 73.746 37.053 1.00 24.62 215 PRO H N 1
ATOM 1599 C CA . PRO A 1 215 ? 36.534 74.185 35.684 1.00 24.63 215 PRO H CA 1
ATOM 1600 C C . PRO A 1 215 ? 35.253 75.030 35.582 1.00 24.68 215 PRO H C 1
ATOM 1601 O O . PRO A 1 215 ? 35.153 75.859 34.683 1.00 25.01 215 PRO H O 1
ATOM 1605 N N . SER A 1 216 ? 34.305 74.826 36.498 1.00 23.95 216 SER H N 1
ATOM 1606 C CA . SER A 1 216 ? 33.054 75.587 36.482 1.00 24.58 216 SER H CA 1
ATOM 1607 C C . SER A 1 216 ? 33.035 76.738 37.492 1.00 25.90 216 SER H C 1
ATOM 1608 O O . SER A 1 216 ? 32.043 77.475 37.571 1.00 26.37 216 SER H O 1
ATOM 1611 N N . ASN A 1 217 ? 34.130 76.897 38.246 1.00 26.45 217 ASN H N 1
ATOM 1612 C CA . ASN A 1 217 ? 34.199 77.866 39.349 1.00 28.01 217 ASN H CA 1
ATOM 1613 C C . ASN A 1 217 ? 33.126 77.638 40.413 1.00 28.82 217 ASN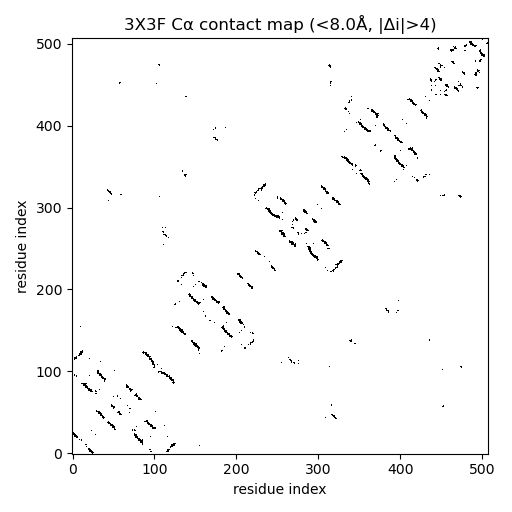 H C 1
ATOM 1614 O O . ASN A 1 217 ? 32.652 78.595 41.025 1.00 29.92 217 ASN H O 1
ATOM 1619 N N . THR A 1 218 ? 32.739 76.381 40.623 1.00 29.16 218 THR H N 1
ATOM 1620 C CA . THR A 1 218 ? 31.737 76.042 41.642 1.00 30.83 218 THR H CA 1
ATOM 1621 C C . THR A 1 218 ? 32.404 75.377 42.836 1.00 31.75 218 THR H C 1
ATOM 1622 O O . THR A 1 218 ? 33.278 74.517 42.695 1.00 31.30 218 THR H O 1
ATOM 1626 N N . LYS A 1 219 ? 31.998 75.817 44.013 1.00 34.03 219 LYS H N 1
ATOM 1627 C CA . LYS A 1 219 ? 32.486 75.282 45.262 1.00 36.93 219 LYS H CA 1
ATOM 1628 C C . LYS A 1 219 ? 31.242 75.164 46.134 1.00 37.29 219 LYS H C 1
ATOM 1629 O O . LYS A 1 219 ? 30.560 76.149 46.384 1.00 38.60 219 LYS H O 1
ATOM 1635 N N . VAL A 1 220 ? 30.925 73.941 46.543 1.00 37.16 220 VAL H N 1
ATOM 1636 C CA . VAL A 1 220 ? 29.655 73.636 47.189 1.00 38.37 220 VAL H CA 1
ATOM 1637 C C . VAL A 1 220 ? 29.900 72.859 48.475 1.00 39.47 220 VAL H C 1
ATOM 1638 O O . VAL A 1 220 ? 30.698 71.917 48.497 1.00 38.86 220 VAL H O 1
ATOM 1642 N N . ASP A 1 221 ? 29.211 73.262 49.541 1.00 41.53 221 ASP H N 1
ATOM 1643 C CA . ASP A 1 221 ? 29.200 72.516 50.794 1.00 42.95 221 ASP H CA 1
ATOM 1644 C C . ASP A 1 221 ? 27.854 71.847 50.981 1.00 43.99 221 ASP H C 1
ATOM 1645 O O . ASP A 1 221 ? 26.811 72.464 50.763 1.00 45.13 221 ASP H O 1
ATOM 1650 N N . LYS A 1 222 ? 27.868 70.577 51.361 1.00 43.22 222 LYS H N 1
ATOM 1651 C CA . LYS A 1 222 ? 26.627 69.907 51.682 1.00 44.57 222 LYS H CA 1
ATOM 1652 C C . LYS A 1 222 ? 26.698 69.284 53.059 1.00 45.91 222 LYS H C 1
ATOM 1653 O O . LYS A 1 222 ? 27.545 68.427 53.318 1.00 44.51 222 LYS H O 1
ATOM 1659 N N . ARG A 1 223 ? 25.816 69.722 53.952 1.00 48.72 223 ARG H N 1
ATOM 1660 C CA . ARG A 1 223 ? 25.721 69.061 55.238 1.00 51.21 223 ARG H CA 1
ATOM 1661 C C . ARG A 1 223 ? 24.885 67.803 55.062 1.00 50.88 223 ARG H C 1
ATOM 1662 O O . ARG A 1 223 ? 23.798 67.842 54.484 1.00 49.36 223 ARG H O 1
ATOM 1670 N N . VAL A 1 224 ? 25.426 66.685 55.533 1.00 51.74 224 VAL H N 1
ATOM 1671 C CA . VAL A 1 224 ? 24.768 65.392 55.408 1.00 54.38 224 VAL H CA 1
ATOM 1672 C C . VAL A 1 224 ? 24.038 65.068 56.711 1.00 59.76 224 VAL H C 1
ATOM 1673 O O . VAL A 1 224 ? 24.661 64.882 57.758 1.00 58.81 224 VAL H O 1
ATOM 1677 N N . GLU A 1 225 ? 22.711 65.021 56.632 1.00 67.79 225 GLU H N 1
ATOM 1678 C CA . GLU A 1 225 ? 21.874 64.791 57.805 1.00 79.55 225 GLU H CA 1
ATOM 1679 C C . GLU A 1 225 ? 21.446 63.333 57.890 1.00 84.46 225 GLU H C 1
ATOM 1680 O O . GLU A 1 225 ? 20.886 62.785 56.939 1.00 82.57 225 GLU H O 1
ATOM 1686 N N . SER A 1 226 ? 21.714 62.715 59.038 1.00 70.25 226 SER H N 1
ATOM 1687 C CA . SER A 1 226 ? 21.410 61.301 59.255 1.00 76.56 226 SER H CA 1
ATOM 1688 C C . SER A 1 226 ? 19.907 61.058 59.406 1.00 76.30 226 SER H C 1
ATOM 1689 O O . SER A 1 22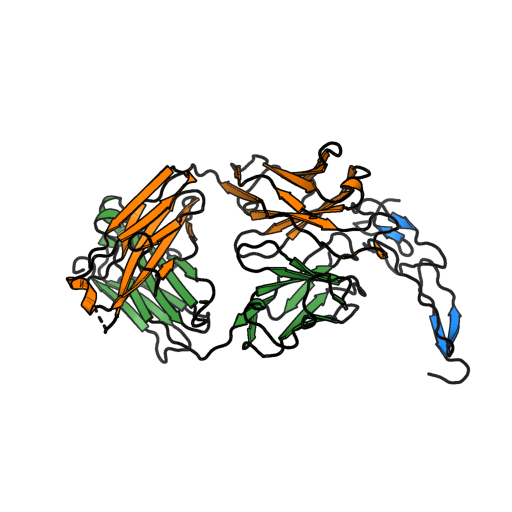6 ? 19.254 60.558 58.486 1.00 75.25 226 SER H O 1
ATOM 1692 N N . GLU B 2 1 ? 52.807 43.506 13.368 1.00 37.46 1 GLU L N 1
ATOM 1693 C CA . GLU B 2 1 ? 53.222 44.184 14.632 1.00 34.87 1 GLU L CA 1
ATOM 1694 C C . GLU B 2 1 ? 53.634 43.140 15.650 1.00 30.60 1 GLU L C 1
ATOM 1695 O O . GLU B 2 1 ? 53.055 42.059 15.693 1.00 30.53 1 GLU L O 1
ATOM 1701 N N . ILE B 2 2 ? 54.629 43.462 16.471 1.00 25.84 2 ILE L N 1
ATOM 1702 C CA . ILE B 2 2 ? 55.002 42.578 17.559 1.00 22.58 2 ILE L CA 1
ATOM 1703 C C . ILE B 2 2 ? 53.980 42.714 18.693 1.00 21.24 2 ILE L C 1
ATOM 1704 O O . ILE B 2 2 ? 53.691 43.818 19.176 1.00 19.60 2 ILE L O 1
ATOM 1709 N N . VAL B 2 3 ? 53.441 41.575 19.118 1.00 20.78 3 VAL L N 1
ATOM 1710 C CA . VAL B 2 3 ? 52.514 41.537 20.240 1.00 19.31 3 VAL L CA 1
ATOM 1711 C C . VAL B 2 3 ? 53.281 41.123 21.477 1.00 18.78 3 VAL L C 1
ATOM 1712 O O . VAL B 2 3 ? 53.942 40.100 21.481 1.00 18.98 3 VAL L O 1
ATOM 1716 N N . LEU B 2 4 ? 53.199 41.949 22.516 1.00 18.12 4 LEU L N 1
ATOM 1717 C CA . LEU B 2 4 ? 53.854 41.666 23.772 1.00 17.70 4 LEU L CA 1
ATOM 1718 C C . LEU B 2 4 ? 52.794 41.274 24.786 1.00 17.93 4 LEU L C 1
ATOM 1719 O O . LEU B 2 4 ? 51.935 42.090 25.131 1.00 17.57 4 LEU L O 1
ATOM 1724 N N . THR B 2 5 ? 52.837 40.019 25.231 1.00 18.35 5 THR L N 1
ATOM 1725 C CA . THR B 2 5 ? 51.875 39.506 26.203 1.00 19.18 5 THR L CA 1
ATOM 1726 C C . THR B 2 5 ? 52.483 39.477 27.605 1.00 19.65 5 THR L C 1
ATOM 1727 O O . THR B 2 5 ? 53.491 38.805 27.856 1.00 20.04 5 THR L O 1
ATOM 1731 N N . GLN B 2 6 ? 51.865 40.228 28.505 1.00 19.84 6 GLN L N 1
ATOM 1732 C CA . GLN B 2 6 ? 52.229 40.214 29.911 1.00 20.72 6 GLN L CA 1
ATOM 1733 C C . GLN B 2 6 ? 51.193 39.422 30.692 1.00 23.01 6 GLN L C 1
ATOM 1734 O O . GLN B 2 6 ? 50.044 39.836 30.843 1.00 22.80 6 GLN L O 1
ATOM 1740 N N . SER B 2 7 ? 51.600 38.265 31.177 1.00 26.45 7 SER L N 1
ATOM 1741 C CA . SER B 2 7 ? 50.668 37.384 31.876 1.00 31.19 7 SER L CA 1
ATOM 1742 C C . SER B 2 7 ? 51.382 36.812 33.068 1.00 31.46 7 SER L C 1
ATOM 1743 O O . SER B 2 7 ? 52.475 36.303 32.895 1.00 33.33 7 SER L O 1
ATOM 1746 N N . PRO B 2 8 ? 50.759 36.866 34.269 1.00 31.46 8 PRO L N 1
ATOM 1747 C CA . PRO B 2 8 ? 49.396 37.328 34.501 1.00 30.74 8 PRO L CA 1
ATOM 1748 C C . PRO B 2 8 ? 49.275 38.842 34.506 1.00 28.70 8 PRO L C 1
ATOM 1749 O O . PRO B 2 8 ? 50.269 39.555 34.677 1.00 30.29 8 PRO L O 1
ATOM 1753 N N . ALA B 2 9 ? 48.050 39.305 34.318 1.00 27.16 9 ALA L N 1
ATOM 1754 C CA . ALA B 2 9 ? 47.702 40.717 34.268 1.00 25.37 9 ALA L CA 1
ATOM 1755 C C . ALA B 2 9 ? 47.827 41.374 35.641 1.00 24.93 9 ALA L C 1
ATOM 1756 O O . ALA B 2 9 ? 48.110 42.565 35.741 1.00 24.11 9 ALA L O 1
ATOM 1758 N N . THR B 2 10 ? 47.605 40.588 36.690 1.00 25.40 10 THR L N 1
ATOM 1759 C CA . THR B 2 10 ? 47.680 41.067 38.057 1.00 25.59 10 THR L CA 1
ATOM 1760 C C . THR B 2 10 ? 48.471 40.061 38.856 1.00 26.45 10 THR L C 1
ATOM 1761 O O . THR B 2 10 ? 48.295 38.858 38.702 1.00 27.34 10 THR L O 1
ATOM 1765 N N . LEU B 2 11 ? 49.342 40.565 39.718 1.00 26.43 11 LEU L N 1
ATOM 1766 C CA . LEU B 2 11 ? 50.149 39.723 40.568 1.00 27.00 11 LEU L CA 1
ATOM 1767 C C . LEU B 2 11 ? 49.888 40.181 42.002 1.00 26.80 11 LEU L C 1
ATOM 1768 O O . LEU B 2 11 ? 50.017 41.367 42.298 1.00 27.17 11 LEU L O 1
ATOM 1773 N N . SER B 2 12 ? 49.483 39.265 42.877 1.00 26.63 12 SER L N 1
ATOM 1774 C CA . SER B 2 12 ? 49.172 39.618 44.264 1.00 26.53 12 SER L CA 1
ATOM 1775 C C . SER B 2 12 ? 50.268 39.095 45.152 1.00 26.33 12 SER L C 1
ATOM 1776 O O . SER B 2 12 ? 50.375 37.892 45.356 1.00 27.24 12 SER L O 1
ATOM 1779 N N . LEU B 2 13 ? 51.076 39.992 45.699 1.00 25.43 13 LEU L N 1
ATOM 1780 C CA . LEU B 2 13 ? 52.212 39.571 46.496 1.00 25.34 13 LEU L CA 1
ATOM 1781 C C . LEU B 2 13 ? 52.352 40.421 47.746 1.00 26.16 13 LEU L C 1
ATOM 1782 O O . LEU B 2 13 ? 51.816 41.523 47.818 1.00 25.64 13 LEU L O 1
ATOM 1787 N N . SER B 2 14 ? 53.077 39.905 48.730 1.00 27.65 14 SER L N 1
ATOM 1788 C CA . SER B 2 14 ? 53.320 40.634 49.968 1.00 29.39 14 SER L CA 1
ATOM 1789 C C . SER B 2 14 ? 54.586 41.480 49.904 1.00 28.66 14 SER L C 1
ATOM 1790 O O . SER B 2 14 ? 55.579 41.079 49.266 1.00 27.95 14 SER L O 1
ATOM 1793 N N . PRO B 2 15 ? 54.566 42.640 50.593 1.00 28.71 15 PRO L N 1
ATOM 1794 C CA . PRO B 2 15 ? 55.789 43.417 50.803 1.00 28.29 15 PRO L CA 1
ATOM 1795 C C . PRO B 2 15 ? 56.861 42.463 51.294 1.00 28.74 15 PRO L C 1
ATOM 1796 O O . PRO B 2 15 ? 56.542 41.533 52.021 1.00 28.84 15 PRO L O 1
ATOM 1800 N N . GLY B 2 16 ? 58.105 42.652 50.862 1.00 28.70 16 GLY L N 1
ATOM 1801 C CA . GLY B 2 16 ? 59.192 41.767 51.267 1.00 30.62 16 GLY L CA 1
ATOM 1802 C C . GLY B 2 16 ? 59.228 40.414 50.568 1.00 32.06 16 GLY L C 1
ATOM 1803 O O . GLY B 2 16 ? 59.974 39.521 50.970 1.00 34.91 16 GLY L O 1
ATOM 1804 N N . GLU B 2 17 ? 58.421 40.257 49.526 1.00 31.29 17 GLU L N 1
ATOM 1805 C CA . GLU B 2 17 ? 58.366 39.026 48.742 1.00 31.38 17 GLU L CA 1
ATOM 1806 C C . GLU B 2 17 ? 58.994 39.307 47.377 1.00 29.14 17 GLU L C 1
ATOM 1807 O O . GLU B 2 17 ? 59.041 40.456 46.926 1.00 26.41 17 GLU L O 1
ATOM 1813 N N . ARG B 2 18 ? 59.475 38.251 46.730 1.00 28.71 18 ARG L N 1
ATOM 1814 C CA . ARG B 2 18 ? 60.050 38.332 45.386 1.00 28.80 18 ARG L CA 1
ATOM 1815 C C . ARG B 2 18 ? 58.935 38.462 44.348 1.00 27.21 18 ARG L C 1
ATOM 1816 O O . ARG B 2 18 ? 57.883 37.850 44.497 1.00 27.59 18 ARG L O 1
ATOM 1824 N N . ALA B 2 19 ? 59.154 39.289 43.327 1.00 25.08 19 ALA L N 1
ATOM 1825 C CA . ALA B 2 19 ? 58.233 39.384 42.194 1.00 24.12 19 ALA L CA 1
ATOM 1826 C C . ALA B 2 19 ? 58.927 39.064 40.873 1.00 23.35 19 ALA L C 1
ATOM 1827 O O . ALA B 2 19 ? 60.025 39.544 40.603 1.00 22.83 19 ALA L O 1
ATOM 1829 N N . THR B 2 20 ? 58.264 38.258 40.057 1.00 22.81 20 THR L N 1
ATOM 1830 C CA . THR B 2 20 ? 58.767 37.899 38.749 1.00 22.70 20 THR L CA 1
ATOM 1831 C C . THR B 2 20 ? 57.653 38.174 37.757 1.00 21.69 20 THR L C 1
ATOM 1832 O O . THR B 2 20 ? 56.607 37.542 37.814 1.00 21.38 20 THR L O 1
ATOM 1836 N N . LEU B 2 21 ? 57.869 39.156 36.889 1.00 20.57 21 LEU L N 1
ATOM 1837 C CA . LEU B 2 21 ? 56.883 39.540 35.893 1.00 20.20 21 LEU L CA 1
ATOM 1838 C C . LEU B 2 21 ? 57.318 39.012 34.533 1.00 20.10 21 LEU L C 1
ATOM 1839 O O . LEU B 2 21 ? 58.506 39.023 34.199 1.00 20.03 21 LEU L O 1
ATOM 1844 N N . SER B 2 22 ? 56.347 38.529 33.774 1.00 20.09 22 SER L N 1
ATOM 1845 C CA . SER B 2 22 ? 56.595 37.909 32.489 1.00 20.79 22 SER L CA 1
ATOM 1846 C C . SER B 2 22 ? 56.199 38.812 31.318 1.00 20.51 22 SER L C 1
ATOM 1847 O O . SER B 2 22 ? 55.154 39.467 31.342 1.00 19.57 22 SER L O 1
ATOM 1850 N N . CYS B 2 23 ? 57.054 38.840 30.303 1.00 20.58 23 CYS L N 1
ATOM 1851 C CA . CYS B 2 23 ? 56.726 39.480 29.046 1.00 21.19 23 CYS L CA 1
ATOM 1852 C C . CYS B 2 23 ? 57.127 38.537 27.923 1.00 22.16 23 CYS L C 1
ATOM 1853 O O . CYS B 2 23 ? 58.285 38.110 27.849 1.00 22.14 23 CYS L O 1
ATOM 1856 N N . ARG B 2 24 ? 56.159 38.187 27.078 1.00 22.75 24 ARG L N 1
ATOM 1857 C CA . ARG B 2 24 ? 56.412 37.283 25.956 1.00 24.12 24 ARG L CA 1
ATOM 1858 C C . ARG B 2 24 ? 56.079 37.941 24.635 1.00 22.37 24 ARG L C 1
ATOM 1859 O O . ARG B 2 24 ? 54.985 38.471 24.463 1.00 22.23 24 ARG L O 1
ATOM 1867 N N . ALA B 2 25 ? 57.021 37.898 23.700 1.00 20.73 25 ALA L N 1
ATOM 1868 C CA . ALA B 2 25 ? 56.818 38.526 22.400 1.00 19.56 25 ALA L CA 1
ATOM 1869 C C . ALA B 2 25 ? 56.317 37.508 21.381 1.00 19.67 25 ALA L C 1
ATOM 1870 O O . ALA B 2 25 ? 56.715 36.348 21.421 1.00 19.35 25 ALA L O 1
ATOM 1872 N N . SER B 2 26 ? 55.451 37.951 20.468 1.00 19.81 26 SER L N 1
ATOM 1873 C CA . SER B 2 26 ? 54.907 37.076 19.411 1.00 20.85 26 SER L CA 1
ATOM 1874 C C . SER B 2 26 ? 55.990 36.454 18.523 1.00 21.43 26 SER L C 1
ATOM 1875 O O . SER B 2 26 ? 55.789 35.390 17.943 1.00 22.32 26 SER L O 1
ATOM 1878 N N . GLN B 2 27 ? 57.127 37.132 18.408 1.00 20.91 27 GLN L N 1
ATOM 1879 C CA . GLN B 2 27 ? 58.289 36.559 17.755 1.00 21.65 27 GLN L CA 1
ATOM 1880 C C . GLN B 2 27 ? 59.531 37.213 18.350 1.00 20.88 27 GLN L C 1
ATOM 1881 O O . GLN B 2 27 ? 59.433 38.265 19.021 1.00 19.90 27 GLN L O 1
ATOM 1887 N N . SER B 2 28 ? 60.682 36.583 18.123 1.00 20.49 28 SER L N 1
ATOM 1888 C CA . SER B 2 28 ? 61.919 37.025 18.741 1.00 20.06 28 SER L CA 1
ATOM 1889 C C . SER B 2 28 ? 62.176 38.503 18.516 1.00 19.25 28 SER L C 1
ATOM 1890 O O . SER B 2 28 ? 62.109 38.991 17.387 1.00 19.49 28 SER L O 1
ATOM 1893 N N . VAL B 2 29 ? 62.480 39.200 19.606 1.00 18.59 29 VAL L N 1
ATOM 1894 C CA . VAL B 2 29 ? 62.945 40.580 19.552 1.00 17.98 29 VAL L CA 1
ATOM 1895 C C . VAL B 2 29 ? 64.386 40.679 20.087 1.00 18.32 29 VAL L C 1
ATOM 1896 O O . VAL B 2 29 ? 64.851 41.766 20.422 1.00 18.14 29 VAL L O 1
ATOM 1900 N N . SER B 2 30 ? 65.087 39.543 20.115 1.00 19.34 30 SER L N 1
ATOM 1901 C CA . SER B 2 30 ? 66.427 39.392 20.724 1.00 20.52 30 SER L CA 1
ATOM 1902 C C . SER B 2 30 ? 66.509 40.022 22.099 1.00 20.30 30 SER L C 1
ATOM 1903 O O . SER B 2 30 ? 65.810 39.590 23.023 1.00 20.48 30 SER L O 1
ATOM 1906 N N . SER B 2 31 ? 67.341 41.061 22.208 1.00 19.92 31 SER L N 1
ATOM 1907 C CA . SER B 2 31 ? 67.532 41.790 23.458 1.00 19.86 31 SER L CA 1
ATOM 1908 C C . SER B 2 31 ? 66.815 43.153 23.488 1.00 19.14 31 SER L C 1
ATOM 1909 O O . SER B 2 31 ? 66.990 43.913 24.430 1.00 19.73 31 SER L O 1
ATOM 1912 N N . TYR B 2 32 ? 65.993 43.455 22.482 1.00 18.25 32 TYR L N 1
ATOM 1913 C CA . TYR B 2 32 ? 65.443 44.805 22.303 1.00 17.29 32 TYR L CA 1
ATOM 1914 C C . TYR B 2 32 ? 64.138 45.060 23.059 1.00 17.10 32 TYR L C 1
ATOM 1915 O O . TYR B 2 32 ? 63.133 45.481 22.479 1.00 17.23 32 TYR L O 1
ATOM 1924 N N . LEU B 2 33 ? 64.182 44.802 24.368 1.00 16.77 33 LEU L N 1
ATOM 1925 C CA . LEU B 2 33 ? 63.010 44.899 25.233 1.00 16.80 33 LEU L CA 1
ATOM 1926 C C . LEU B 2 33 ? 63.284 45.800 26.446 1.00 16.74 33 LEU L C 1
ATOM 1927 O O . LEU B 2 33 ? 64.287 45.604 27.154 1.00 17.07 33 LEU L O 1
ATOM 1932 N N . ALA B 2 34 ? 62.406 46.779 26.673 1.00 16.02 34 ALA L N 1
ATOM 1933 C CA . ALA B 2 34 ? 62.533 47.692 27.816 1.00 15.73 34 ALA L CA 1
ATOM 1934 C C . ALA B 2 34 ? 61.398 47.497 28.816 1.00 15.77 34 ALA L C 1
ATOM 1935 O O . ALA B 2 34 ? 60.313 47.002 28.464 1.00 15.35 34 ALA L O 1
ATOM 1937 N N . TRP B 2 35 ? 61.644 47.892 30.062 1.00 15.25 35 TRP L N 1
ATOM 1938 C CA . TRP B 2 35 ? 60.619 47.790 31.094 1.00 15.16 35 TRP L CA 1
ATOM 1939 C C . TRP B 2 35 ? 60.372 49.157 31.714 1.00 15.47 35 TRP L C 1
ATOM 1940 O O . TRP B 2 35 ? 61.331 49.864 32.064 1.00 15.64 35 TRP L O 1
ATOM 1951 N N . TYR B 2 36 ? 59.090 49.506 31.860 1.00 15.56 36 TYR L N 1
ATOM 1952 C CA . TYR B 2 36 ? 58.650 50.758 32.488 1.00 16.07 36 TYR L CA 1
ATOM 1953 C C . TYR B 2 36 ? 57.741 50.495 33.687 1.00 16.69 36 TYR L C 1
ATOM 1954 O O . TYR B 2 36 ? 57.028 49.499 33.727 1.00 16.85 36 TYR L O 1
ATOM 1963 N N . GLN B 2 37 ? 57.792 51.399 34.660 1.00 17.47 37 GLN L N 1
ATOM 1964 C CA . GLN B 2 37 ? 56.922 51.372 35.824 1.00 18.00 37 GLN L CA 1
ATOM 1965 C C . GLN B 2 37 ? 55.984 52.584 35.770 1.00 18.48 37 GLN L C 1
ATOM 1966 O O . GLN B 2 37 ? 56.391 53.673 35.368 1.00 18.23 37 GLN L O 1
ATOM 1972 N N . GLN B 2 38 ? 54.736 52.399 36.185 1.00 19.22 38 GLN L N 1
ATOM 1973 C CA . GLN B 2 38 ? 53.827 53.517 36.314 1.00 21.10 38 GLN L CA 1
ATOM 1974 C C . GLN B 2 38 ? 52.951 53.380 37.545 1.00 23.65 38 GLN L C 1
ATOM 1975 O O . GLN B 2 38 ? 52.221 52.390 37.678 1.00 23.93 38 GLN L O 1
ATOM 1981 N N . LYS B 2 39 ? 53.028 54.370 38.433 1.00 26.68 39 LYS L N 1
ATOM 1982 C CA . LYS B 2 39 ? 52.070 54.512 39.531 1.00 30.51 39 LYS L CA 1
ATOM 1983 C C . LYS B 2 39 ? 50.852 55.323 39.080 1.00 32.22 39 LYS L C 1
ATOM 1984 O O . LYS B 2 39 ? 50.943 56.075 38.114 1.00 30.04 39 LYS L O 1
ATOM 1990 N N . PRO B 2 40 ? 49.707 55.184 39.784 1.00 35.65 40 PRO L N 1
ATOM 1991 C CA . PRO B 2 40 ? 48.498 55.916 39.359 1.00 36.59 40 PRO L CA 1
ATOM 1992 C C . PRO B 2 40 ? 48.730 57.434 39.347 1.00 36.70 40 PRO L C 1
ATOM 1993 O O . PRO B 2 40 ? 49.347 57.979 40.272 1.00 36.44 40 PRO L O 1
ATOM 1997 N N . GLY B 2 41 ? 48.281 58.096 38.285 1.00 36.29 41 GLY L N 1
ATOM 1998 C CA . GLY B 2 41 ? 48.433 59.551 38.161 1.00 36.29 41 GLY L CA 1
ATOM 1999 C C . GLY B 2 41 ? 49.856 60.064 37.995 1.00 36.29 41 GLY L C 1
ATOM 2000 O O . GLY B 2 41 ? 50.126 61.238 38.252 1.00 38.11 41 GLY L O 1
ATOM 2001 N N . GLN B 2 42 ? 50.773 59.187 37.579 1.00 34.03 42 GLN L N 1
ATOM 2002 C CA . GLN B 2 42 ? 52.153 59.586 37.302 1.00 31.19 42 GLN L CA 1
ATOM 2003 C C . GLN B 2 42 ? 52.547 59.155 35.915 1.00 27.84 42 GLN L C 1
ATOM 2004 O O . GLN B 2 42 ? 51.972 58.218 35.365 1.00 26.72 42 GLN L O 1
ATOM 2010 N N . ALA B 2 43 ? 53.524 59.854 35.349 1.00 26.25 43 ALA L N 1
ATOM 2011 C CA . ALA B 2 43 ? 54.174 59.422 34.118 1.00 23.72 43 ALA L CA 1
ATOM 2012 C C . ALA B 2 43 ? 54.853 58.078 34.328 1.00 21.90 43 ALA L C 1
ATOM 2013 O O . ALA B 2 43 ? 55.344 57.794 35.425 1.00 21.32 43 ALA L O 1
ATOM 2015 N N . PRO B 2 44 ? 54.892 57.250 33.271 1.00 21.04 44 PRO L N 1
ATOM 2016 C CA . PRO B 2 44 ? 55.739 56.064 33.274 1.00 20.41 44 PRO L CA 1
ATOM 2017 C C . PRO B 2 44 ? 57.200 56.445 33.517 1.00 20.74 44 PRO L C 1
ATOM 2018 O O . PRO B 2 44 ? 57.612 57.564 33.216 1.00 20.58 44 PRO L O 1
ATOM 2022 N N . ARG B 2 45 ? 57.962 55.489 34.036 1.00 21.10 45 ARG L N 1
ATOM 2023 C CA . ARG B 2 45 ? 59.347 55.665 34.427 1.00 22.40 45 ARG L CA 1
ATOM 2024 C C . ARG B 2 45 ? 60.106 54.471 33.852 1.00 20.78 45 ARG L C 1
ATOM 2025 O O . ARG B 2 45 ? 59.690 53.337 34.055 1.00 22.04 45 ARG L O 1
ATOM 2033 N N . LEU B 2 46 ? 61.200 54.714 33.143 1.00 19.29 46 LEU L N 1
ATOM 2034 C CA . LEU B 2 46 ? 62.066 53.644 32.634 1.00 18.01 46 LEU L CA 1
ATOM 2035 C C . LEU B 2 46 ? 62.767 52.900 33.765 1.00 17.91 46 LEU L C 1
ATOM 2036 O O . LEU B 2 46 ? 63.284 53.530 34.690 1.00 18.37 46 LEU L O 1
ATOM 2041 N N . LEU B 2 47 ? 62.800 51.569 33.660 1.00 16.67 47 LEU L N 1
ATOM 2042 C CA . LEU B 2 47 ? 63.451 50.692 34.634 1.00 16.34 47 LEU L CA 1
ATOM 2043 C C . LEU B 2 47 ? 64.691 49.996 34.047 1.00 16.28 47 LEU L C 1
ATOM 2044 O O . LEU B 2 47 ? 65.775 50.035 34.634 1.00 17.33 47 LEU L O 1
ATOM 2049 N N . ILE B 2 48 ? 64.516 49.365 32.890 1.00 15.46 48 ILE L N 1
ATOM 2050 C CA . ILE B 2 48 ? 65.492 48.476 32.289 1.00 14.84 48 ILE L CA 1
ATOM 2051 C C . ILE B 2 48 ? 65.454 48.741 30.789 1.00 15.08 48 ILE L C 1
ATOM 2052 O O . ILE B 2 48 ? 64.373 48.857 30.217 1.00 15.16 48 ILE L O 1
ATOM 2057 N N . TYR B 2 49 ? 66.604 48.840 30.138 1.00 15.06 49 TYR L N 1
ATOM 2058 C CA . TYR B 2 49 ? 66.598 48.948 28.678 1.00 15.35 49 TYR L CA 1
ATOM 2059 C C . TYR B 2 49 ? 67.360 47.774 28.097 1.00 15.33 49 TYR L C 1
ATOM 2060 O O . TYR B 2 49 ? 68.242 47.212 28.765 1.00 15.86 49 TYR L O 1
ATOM 2069 N N . ASP B 2 50 ? 67.009 47.409 26.866 1.00 15.18 50 ASP L N 1
ATOM 2070 C CA . ASP B 2 50 ? 67.602 46.277 26.162 1.00 15.29 50 ASP L CA 1
ATOM 2071 C C . ASP B 2 50 ? 67.726 45.034 27.024 1.00 15.01 50 ASP L C 1
ATOM 2072 O O . ASP B 2 50 ? 68.816 44.493 27.197 1.00 15.30 50 ASP L O 1
ATOM 2077 N N . ALA B 2 51 ? 66.582 44.623 27.574 1.00 14.53 51 ALA L N 1
ATOM 2078 C CA . ALA B 2 51 ? 66.389 43.363 28.324 1.00 14.72 51 ALA L CA 1
ATOM 2079 C C . ALA B 2 51 ? 66.986 43.298 29.734 1.00 15.13 51 ALA L C 1
ATOM 2080 O O . ALA B 2 51 ? 66.325 42.813 30.681 1.00 15.08 51 ALA L O 1
ATOM 2082 N N . SER B 2 52 ? 68.222 43.765 29.897 1.00 15.05 52 SER L N 1
ATOM 2083 C CA . SER B 2 52 ? 68.910 43.484 31.161 1.00 15.52 52 SER L CA 1
ATOM 2084 C C . SER B 2 52 ? 69.766 44.633 31.711 1.00 16.01 52 SER L C 1
ATOM 2085 O O . SER B 2 52 ? 70.594 44.426 32.606 1.00 17.25 52 SER L O 1
ATOM 2088 N N . ASN B 2 53 ? 69.581 45.840 31.194 1.00 15.60 53 ASN L N 1
ATOM 2089 C CA . ASN B 2 53 ? 70.405 46.960 31.642 1.00 16.02 53 ASN L CA 1
ATOM 2090 C C . ASN B 2 53 ? 69.604 47.909 32.496 1.00 16.00 53 ASN L C 1
ATOM 2091 O O . ASN B 2 53 ? 68.705 48.585 31.984 1.00 15.70 53 ASN L O 1
ATOM 2096 N N . ARG B 2 54 ? 69.921 47.955 33.789 1.00 16.43 54 ARG L N 1
ATOM 2097 C CA . ARG B 2 54 ? 69.184 48.798 34.705 1.00 16.59 54 ARG L CA 1
ATOM 2098 C C . ARG B 2 54 ? 69.503 50.260 34.410 1.00 17.08 54 ARG L C 1
ATOM 2099 O O . ARG B 2 54 ? 70.668 50.628 34.241 1.00 17.45 54 ARG L O 1
ATOM 2107 N N . ALA B 2 55 ? 68.457 51.076 34.356 1.00 16.91 55 ALA L N 1
ATOM 2108 C CA . ALA B 2 55 ? 68.568 52.512 34.115 1.00 17.68 55 ALA L CA 1
ATOM 2109 C C . ALA B 2 55 ? 69.058 53.270 35.346 1.00 18.93 55 ALA L C 1
ATOM 2110 O O . ALA B 2 55 ? 68.841 52.838 36.483 1.00 18.80 55 ALA L O 1
ATOM 2112 N N . THR B 2 56 ? 69.680 54.422 35.100 1.00 20.12 56 THR L N 1
ATOM 2113 C CA . THR B 2 56 ? 70.144 55.334 36.150 1.00 22.05 56 THR L CA 1
ATOM 2114 C C . THR B 2 56 ? 69.031 55.681 37.118 1.00 21.71 56 THR L C 1
ATOM 2115 O O . THR B 2 56 ? 67.903 55.905 36.704 1.00 21.35 56 THR L O 1
ATOM 2119 N N . GLY B 2 57 ? 69.347 55.720 38.409 1.00 22.02 57 GLY L N 1
ATOM 2120 C CA . GLY B 2 57 ? 68.364 56.107 39.414 1.00 21.92 57 GLY L CA 1
ATOM 2121 C C . GLY B 2 57 ? 67.504 54.960 39.931 1.00 21.63 57 GLY L C 1
ATOM 2122 O O . GLY B 2 57 ? 66.834 55.103 40.953 1.00 21.95 57 GLY L O 1
ATOM 2123 N N . ILE B 2 58 ? 67.538 53.815 39.251 1.00 20.91 58 ILE L N 1
ATOM 2124 C CA . ILE B 2 58 ? 66.672 52.684 39.590 1.00 20.11 58 ILE L CA 1
ATOM 2125 C C . ILE B 2 58 ? 67.429 51.797 40.579 1.00 20.13 58 ILE L C 1
ATOM 2126 O O . ILE B 2 58 ? 68.606 51.497 40.354 1.00 20.33 58 ILE L O 1
ATOM 2131 N N . PRO B 2 59 ? 66.774 51.419 41.701 1.00 20.04 59 PRO L N 1
ATOM 2132 C CA . PRO B 2 59 ? 67.429 50.632 42.757 1.00 20.45 59 PRO L CA 1
ATOM 2133 C C . PRO B 2 59 ? 67.752 49.208 42.310 1.00 20.10 59 PRO L C 1
ATOM 2134 O O . PRO B 2 59 ? 67.011 48.619 41.506 1.00 19.49 59 PRO L O 1
ATOM 2138 N N . ALA B 2 60 ? 68.857 48.678 42.832 1.00 20.69 60 ALA L N 1
ATOM 2139 C CA . ALA B 2 60 ? 69.406 47.376 42.419 1.00 20.65 60 ALA L CA 1
ATOM 2140 C C . ALA B 2 60 ? 68.480 46.155 42.584 1.00 20.73 60 ALA L C 1
ATOM 2141 O O . ALA B 2 60 ? 68.768 45.096 42.045 1.00 20.26 60 ALA L O 1
ATOM 2143 N N . ARG B 2 61 ? 67.371 46.305 43.304 1.00 21.28 61 ARG L N 1
ATOM 2144 C CA . ARG B 2 61 ? 66.411 45.207 43.449 1.00 21.68 61 ARG L CA 1
ATOM 2145 C C . ARG B 2 61 ? 65.652 44.900 42.160 1.00 20.88 61 ARG L C 1
ATOM 2146 O O . ARG B 2 61 ? 65.074 43.831 42.055 1.00 20.83 61 ARG L O 1
ATOM 2154 N N . PHE B 2 62 ? 65.638 45.834 41.208 1.00 20.38 62 PHE L N 1
ATOM 2155 C CA . PHE B 2 62 ? 65.068 45.574 39.883 1.00 19.84 62 PHE L CA 1
ATOM 2156 C C . PHE B 2 62 ? 66.137 44.978 38.974 1.00 20.22 62 PHE L C 1
ATOM 2157 O O . PHE B 2 62 ? 67.266 45.483 38.927 1.00 20.44 62 PHE L O 1
ATOM 2165 N N . SER B 2 63 ? 65.795 43.896 38.271 1.00 20.08 63 SER L N 1
ATOM 2166 C CA . SER B 2 63 ? 66.634 43.409 37.178 1.00 20.35 63 SER L CA 1
ATOM 2167 C C . SER B 2 63 ? 65.813 42.728 36.099 1.00 19.90 63 SER L C 1
ATOM 2168 O O . SER B 2 63 ? 64.828 42.038 36.382 1.00 20.34 63 SER L O 1
ATOM 2171 N N . GLY B 2 64 ? 66.234 42.914 34.858 1.00 19.26 64 GLY L N 1
ATOM 2172 C CA . GLY B 2 64 ? 65.597 42.243 33.742 1.00 18.96 64 GLY L CA 1
ATOM 2173 C C . GLY B 2 64 ? 66.470 41.142 33.190 1.00 19.83 64 GLY L C 1
ATOM 2174 O O . GLY B 2 64 ? 67.703 41.232 33.221 1.00 19.71 64 GLY L O 1
ATOM 2175 N N . SER B 2 65 ? 65.840 40.093 32.682 1.00 20.40 65 SER L N 1
ATOM 2176 C CA . SER B 2 65 ? 66.585 39.090 31.944 1.00 21.77 65 SER L CA 1
ATOM 2177 C C . SER B 2 65 ? 65.775 38.530 30.775 1.00 22.03 65 SER L C 1
ATOM 2178 O O . SER B 2 65 ? 64.604 38.880 30.590 1.00 22.61 65 SER L O 1
ATOM 2181 N N . GLY B 2 66 ? 66.422 37.682 29.982 1.00 22.36 66 GLY L N 1
ATOM 2182 C CA . GLY B 2 66 ? 65.779 36.964 28.900 1.00 22.80 66 GLY L CA 1
ATOM 2183 C C . GLY B 2 66 ? 66.254 37.493 27.567 1.00 22.87 66 GLY L C 1
ATOM 2184 O O . GLY B 2 66 ? 66.944 38.500 27.509 1.00 22.78 66 GLY L O 1
ATOM 2185 N N . SER B 2 67 ? 65.885 36.796 26.498 1.00 23.77 67 SER L N 1
ATOM 2186 C CA . SER B 2 67 ? 66.128 37.243 25.134 1.00 24.74 67 SER L CA 1
ATOM 2187 C C . SER B 2 67 ? 65.208 36.455 24.217 1.00 25.34 67 SER L C 1
ATOM 2188 O O . SER B 2 67 ? 64.595 35.477 24.656 1.00 27.95 67 SER L O 1
ATOM 2191 N N . GLY B 2 68 ? 65.109 36.874 22.954 1.00 24.67 68 GLY L N 1
ATOM 2192 C CA . GLY B 2 68 ? 64.234 36.211 21.992 1.00 24.45 68 GLY L CA 1
ATOM 2193 C C . GLY B 2 68 ? 62.778 36.567 22.258 1.00 24.78 68 GLY L C 1
ATOM 2194 O O . GLY B 2 68 ? 62.334 37.684 21.960 1.00 24.39 68 GLY L O 1
ATOM 2195 N N . THR B 2 69 ? 62.031 35.632 22.834 1.00 24.85 69 THR L N 1
ATOM 2196 C CA . THR B 2 69 ? 60.607 35.849 23.085 1.00 24.64 69 THR L CA 1
ATOM 2197 C C . THR B 2 69 ? 60.241 35.902 24.572 1.00 25.17 69 THR L C 1
ATOM 2198 O O . THR B 2 69 ? 59.144 36.345 24.919 1.00 26.33 69 THR L O 1
ATOM 2202 N N . ASP B 2 70 ? 61.121 35.437 25.451 1.00 25.58 70 ASP L N 1
ATOM 2203 C CA . ASP B 2 70 ? 60.743 35.286 26.864 1.00 26.16 70 ASP L CA 1
ATOM 2204 C C . ASP B 2 70 ? 61.587 36.170 27.756 1.00 23.83 70 ASP L C 1
ATOM 2205 O O . ASP B 2 70 ? 62.805 35.987 27.863 1.00 23.33 70 ASP L O 1
ATOM 2210 N N . PHE B 2 71 ? 60.920 37.114 28.413 1.00 21.14 71 PHE L N 1
ATOM 2211 C CA . PHE B 2 71 ? 61.595 38.085 29.239 1.00 19.70 71 PHE L CA 1
ATOM 2212 C C . PHE B 2 71 ? 60.996 38.134 30.621 1.00 19.82 71 PHE L C 1
ATOM 2213 O O . PHE B 2 71 ? 59.793 37.907 30.800 1.00 19.54 71 PHE L O 1
ATOM 2221 N N . THR B 2 72 ? 61.842 38.475 31.587 1.00 19.41 72 THR L N 1
ATOM 2222 C CA . THR B 2 72 ? 61.448 38.537 32.983 1.00 19.78 72 THR L CA 1
ATOM 2223 C C . THR B 2 72 ? 61.924 39.845 33.623 1.00 18.69 72 THR L C 1
ATOM 2224 O O . THR B 2 72 ? 63.091 40.241 33.465 1.00 18.51 72 THR L O 1
ATOM 2228 N N . LEU B 2 73 ? 61.009 40.529 34.310 1.00 17.60 73 LEU L N 1
ATOM 2229 C CA . LEU B 2 73 ? 61.405 41.562 35.252 1.00 16.73 73 LEU L CA 1
ATOM 2230 C C . LEU B 2 73 ? 61.336 40.967 36.644 1.00 17.11 73 LEU L C 1
ATOM 2231 O O . LEU B 2 73 ? 60.275 40.510 37.071 1.00 16.95 73 LEU L O 1
ATOM 2236 N N . THR B 2 74 ? 62.467 40.955 37.338 1.00 17.54 74 THR L N 1
ATOM 2237 C CA . THR B 2 74 ? 62.513 40.457 38.733 1.00 18.82 74 THR L CA 1
ATOM 2238 C C . THR B 2 74 ? 62.688 41.603 39.733 1.00 19.12 74 THR L C 1
ATOM 2239 O O . THR B 2 74 ? 63.506 42.503 39.536 1.00 19.11 74 THR L O 1
ATOM 2243 N N . ILE B 2 75 ? 61.873 41.590 40.776 1.00 19.66 75 ILE L N 1
ATOM 2244 C CA . ILE B 2 75 ? 61.998 42.535 41.876 1.00 19.95 75 ILE L CA 1
ATOM 2245 C C . ILE B 2 75 ? 62.349 41.628 43.042 1.00 21.25 75 ILE L C 1
ATOM 2246 O O . ILE B 2 75 ? 61.519 40.867 43.506 1.00 22.17 75 ILE L O 1
ATOM 2251 N N . SER B 2 76 ? 63.601 41.675 43.479 1.00 21.78 76 SER L N 1
ATOM 2252 C CA . SER B 2 76 ? 64.119 40.677 44.429 1.00 22.97 76 SER L CA 1
ATOM 2253 C C . SER B 2 76 ? 63.352 40.663 45.753 1.00 23.11 76 SER L C 1
ATOM 2254 O O . SER B 2 76 ? 63.178 39.610 46.361 1.00 24.40 76 SER L O 1
ATOM 2257 N N . SER B 2 77 ? 62.891 41.829 46.179 1.00 23.05 77 SER L N 1
ATOM 2258 C CA . SER B 2 77 ? 62.061 41.966 47.385 1.00 23.90 77 SER L CA 1
ATOM 2259 C C . SER B 2 77 ? 61.198 43.214 47.293 1.00 23.71 77 SER L C 1
ATOM 2260 O O . SER B 2 77 ? 61.722 44.320 47.245 1.00 24.10 77 SER L O 1
ATOM 2263 N N . LEU B 2 78 ? 59.879 43.043 47.284 1.00 24.00 78 LEU L N 1
ATOM 2264 C CA . LEU B 2 78 ? 58.955 44.161 47.099 1.00 24.09 78 LEU L CA 1
ATOM 2265 C C . LEU B 2 78 ? 58.987 45.188 48.232 1.00 25.27 78 LEU L C 1
ATOM 2266 O O . LEU B 2 78 ? 58.839 44.842 49.404 1.00 26.04 78 LEU L O 1
ATOM 2271 N N . GLU B 2 79 ? 59.154 46.455 47.865 1.00 25.68 79 GLU L N 1
ATOM 2272 C CA . GLU B 2 79 ? 59.029 47.578 48.794 1.00 26.57 79 GLU L CA 1
ATOM 2273 C C . GLU B 2 79 ? 57.648 48.186 48.601 1.00 26.18 79 GLU L C 1
ATOM 2274 O O . GLU B 2 79 ? 57.084 48.051 47.526 1.00 24.96 79 GLU L O 1
ATOM 2280 N N . PRO B 2 80 ? 57.096 48.865 49.628 1.00 26.80 80 PRO L N 1
ATOM 2281 C CA . PRO B 2 80 ? 55.761 49.457 49.426 1.00 26.95 80 PRO L CA 1
ATOM 2282 C C . PRO B 2 80 ? 55.630 50.244 48.107 1.00 26.49 80 PRO L C 1
ATOM 2283 O O . PRO B 2 80 ? 54.609 50.155 47.428 1.00 25.80 80 PRO L O 1
ATOM 2287 N N . GLU B 2 81 ? 56.679 50.952 47.713 1.00 27.13 81 GLU L N 1
ATOM 2288 C CA . GLU B 2 81 ? 56.581 51.806 46.543 1.00 27.39 81 GLU L CA 1
ATOM 2289 C C . GLU B 2 81 ? 56.680 51.040 45.212 1.00 25.01 81 GLU L C 1
ATOM 2290 O O . GLU B 2 81 ? 56.613 51.647 44.145 1.00 24.34 81 GLU L O 1
ATOM 2296 N N . ASP B 2 82 ? 56.827 49.714 45.284 1.00 23.34 82 ASP L N 1
ATOM 2297 C CA . ASP B 2 82 ? 56.987 48.872 44.090 1.00 21.10 82 ASP L CA 1
ATOM 2298 C C . ASP B 2 82 ? 55.638 48.351 43.577 1.00 20.30 82 ASP L C 1
ATOM 2299 O O . ASP B 2 82 ? 55.558 47.814 42.472 1.00 18.74 82 ASP L O 1
ATOM 2304 N N . PHE B 2 83 ? 54.584 48.498 44.374 1.00 20.25 83 PHE L N 1
ATOM 2305 C CA . PHE B 2 83 ? 53.256 48.101 43.912 1.00 20.41 83 PHE L CA 1
ATOM 2306 C C . PHE B 2 83 ? 52.740 49.145 42.923 1.00 19.95 83 PHE L C 1
ATOM 2307 O O . PHE B 2 83 ? 52.470 50.284 43.281 1.00 20.46 83 PHE L O 1
ATOM 2315 N N . ALA B 2 84 ? 52.666 48.744 41.663 1.00 18.91 84 ALA L N 1
ATOM 2316 C CA . ALA B 2 84 ? 52.433 49.653 40.566 1.00 18.67 84 ALA L CA 1
ATOM 2317 C C . ALA B 2 84 ? 52.126 48.808 39.328 1.00 18.47 84 ALA L C 1
ATOM 2318 O O . ALA B 2 84 ? 52.028 47.574 39.408 1.00 18.71 84 ALA L O 1
ATOM 2320 N N . VAL B 2 85 ? 52.006 49.465 38.182 1.00 18.19 85 VAL L N 1
ATOM 2321 C CA . VAL B 2 85 ? 51.794 48.766 36.933 1.00 17.66 85 VAL L CA 1
ATOM 2322 C C . VAL B 2 85 ? 53.108 48.780 36.149 1.00 17.37 85 VAL L C 1
ATOM 2323 O O . VAL B 2 85 ? 53.817 49.796 36.117 1.00 16.88 85 VAL L O 1
ATOM 2327 N N . TYR B 2 86 ? 53.423 47.647 35.517 1.00 16.73 86 TYR L N 1
ATOM 2328 C CA . TYR B 2 86 ? 54.673 47.491 34.788 1.00 16.24 86 TYR L CA 1
ATOM 2329 C C . TYR B 2 86 ? 54.402 47.133 33.328 1.00 16.62 86 TYR L C 1
ATOM 2330 O O . TYR B 2 86 ? 53.614 46.214 33.037 1.00 16.88 86 TYR L O 1
ATOM 2339 N N . TYR B 2 87 ? 55.062 47.850 32.423 1.00 16.04 87 TYR L N 1
ATOM 2340 C CA . TYR B 2 87 ? 54.895 47.614 30.994 1.00 16.42 87 TYR L CA 1
ATOM 2341 C C . TYR B 2 87 ? 56.223 47.252 30.344 1.00 16.84 87 TYR L C 1
ATOM 2342 O O . TYR B 2 87 ? 57.250 47.884 30.620 1.00 16.99 87 TYR L O 1
ATOM 2351 N N . CYS B 2 88 ? 56.196 46.242 29.479 1.00 17.37 88 CYS L N 1
ATOM 2352 C CA . CYS B 2 88 ? 57.328 45.976 28.598 1.00 18.03 88 CYS L CA 1
ATOM 2353 C C . CYS B 2 88 ? 57.115 46.655 27.240 1.00 18.13 88 CYS L C 1
ATOM 2354 O O . CYS B 2 88 ? 55.978 47.008 26.872 1.00 17.54 88 CYS L O 1
ATOM 2357 N N . GLN B 2 89 ? 58.212 46.826 26.503 1.00 18.02 89 GLN L N 1
ATOM 2358 C CA . GLN B 2 89 ? 58.211 47.620 25.290 1.00 18.11 89 GLN L CA 1
ATOM 2359 C C . GLN B 2 89 ? 59.304 47.092 24.338 1.00 17.59 89 GLN L C 1
ATOM 2360 O O . GLN B 2 89 ? 60.457 46.925 24.742 1.00 17.31 89 GLN L O 1
ATOM 2366 N N . GLN B 2 90 ? 58.936 46.774 23.098 1.00 16.26 90 GLN L N 1
ATOM 2367 C CA . GLN B 2 90 ? 59.936 46.317 22.122 1.00 16.04 90 GLN L CA 1
ATOM 2368 C C . GLN B 2 90 ? 60.304 47.432 21.140 1.00 15.83 90 GLN L C 1
ATOM 2369 O O . GLN B 2 90 ? 59.441 48.232 20.732 1.00 15.38 90 GLN L O 1
ATOM 2375 N N . ARG B 2 91 ? 61.583 47.461 20.746 1.00 15.91 91 ARG L N 1
ATOM 2376 C CA . ARG B 2 91 ? 62.090 48.500 19.850 1.00 15.88 91 ARG L CA 1
ATOM 2377 C C . ARG B 2 91 ? 62.745 47.964 18.567 1.00 16.74 91 ARG L C 1
ATOM 2378 O O . ARG B 2 91 ? 63.239 48.742 17.745 1.00 17.25 91 ARG L O 1
ATOM 2386 N N . SER B 2 92 ? 62.777 46.648 18.400 1.00 17.00 92 SER L N 1
ATOM 2387 C CA . SER B 2 92 ? 63.451 46.047 17.244 1.00 17.88 92 SER L CA 1
ATOM 2388 C C . SER B 2 92 ? 62.647 46.125 15.941 1.00 18.52 92 SER L C 1
ATOM 2389 O O . SER B 2 92 ? 63.227 46.127 14.863 1.00 18.62 92 SER L O 1
ATOM 2392 N N . ASN B 2 93 ? 61.317 46.170 16.051 1.00 18.44 93 ASN L N 1
ATOM 2393 C CA . ASN B 2 93 ? 60.441 46.070 14.881 1.00 19.41 93 ASN L CA 1
ATOM 2394 C C . ASN B 2 93 ? 59.501 47.241 14.745 1.00 19.49 93 ASN L C 1
ATOM 2395 O O . ASN B 2 93 ? 58.998 47.757 15.746 1.00 19.33 93 ASN L O 1
ATOM 2400 N N . TRP B 2 94 ? 59.272 47.639 13.499 1.00 19.90 94 TRP L N 1
ATOM 2401 C CA . TRP B 2 94 ? 58.367 48.734 13.170 1.00 20.37 94 TRP L CA 1
ATOM 2402 C C . TRP B 2 94 ? 56.918 48.224 13.158 1.00 20.47 94 TRP L C 1
ATOM 2403 O O . TRP B 2 94 ? 56.622 47.220 12.491 1.00 21.45 94 TRP L O 1
ATOM 2414 N N . PRO B 2 95 ? 56.012 48.893 13.889 1.00 19.66 95 PRO L N 1
ATOM 2415 C CA . PRO B 2 95 ? 56.238 50.027 14.781 1.00 19.04 95 PRO L CA 1
ATOM 2416 C C . PRO B 2 95 ? 56.487 49.571 16.229 1.00 18.38 95 PRO L C 1
ATOM 2417 O O . PRO B 2 95 ? 56.154 48.442 16.582 1.00 17.72 95 PRO L O 1
ATOM 2421 N N . LEU B 2 96 ? 57.077 50.443 17.043 1.00 17.61 96 LEU L N 1
ATOM 2422 C CA . LEU B 2 96 ? 57.304 50.142 18.453 1.00 17.42 96 LEU L CA 1
ATOM 2423 C C . LEU B 2 96 ? 55.959 49.858 19.126 1.00 17.64 96 LEU L C 1
ATOM 2424 O O . LEU B 2 96 ? 54.948 50.476 18.777 1.00 17.30 96 LEU L O 1
ATOM 2429 N N . THR B 2 97 ? 55.947 48.914 20.065 1.00 17.71 97 THR L N 1
ATOM 2430 C CA . THR B 2 97 ? 54.713 48.539 20.757 1.00 17.98 97 THR L CA 1
ATOM 2431 C C . THR B 2 97 ? 55.001 48.284 22.238 1.00 17.96 97 THR L C 1
ATOM 2432 O O . THR B 2 97 ? 56.145 47.991 22.607 1.00 17.46 97 THR L O 1
ATOM 2436 N N . PHE B 2 98 ? 53.965 48.414 23.071 1.00 17.97 98 PHE L N 1
ATOM 2437 C CA . PHE B 2 98 ? 54.012 48.051 24.490 1.00 17.23 98 PHE L CA 1
ATOM 2438 C C . PHE B 2 98 ? 53.226 46.771 24.748 1.00 17.74 98 PHE L C 1
ATOM 2439 O O . PHE B 2 98 ? 52.346 46.419 23.958 1.00 17.61 98 PHE L O 1
ATOM 2447 N N . GLY B 2 99 ? 53.526 46.091 25.868 1.00 17.32 99 GLY L N 1
ATOM 2448 C CA . GLY B 2 99 ? 52.649 45.046 26.390 1.00 16.91 99 GLY L CA 1
ATOM 2449 C C . GLY B 2 99 ? 51.464 45.691 27.093 1.00 17.12 99 GLY L C 1
ATOM 2450 O O . GLY B 2 99 ? 51.461 46.915 27.316 1.00 16.58 99 GLY L O 1
ATOM 2451 N N . GLY B 2 100 ? 50.465 44.877 27.448 1.00 17.31 100 GLY L N 1
ATOM 2452 C CA . GLY B 2 100 ? 49.230 45.369 28.082 1.00 17.24 100 GLY L CA 1
ATOM 2453 C C . GLY B 2 100 ? 49.363 45.667 29.580 1.00 17.46 100 GLY L C 1
ATOM 2454 O O . GLY B 2 100 ? 48.410 46.147 30.194 1.00 17.93 100 GLY L O 1
ATOM 2455 N N . GLY B 2 101 ? 50.535 45.391 30.168 1.00 16.56 101 GLY L N 1
ATOM 2456 C CA . GLY B 2 101 ? 50.801 45.737 31.568 1.00 16.58 101 GLY L CA 1
ATOM 2457 C C . GLY B 2 101 ? 50.484 44.671 32.607 1.00 17.31 101 GLY L C 1
ATOM 2458 O O . GLY B 2 101 ? 49.573 43.860 32.433 1.00 17.93 101 GLY L O 1
ATOM 2459 N N . THR B 2 102 ? 51.244 44.670 33.698 1.00 17.29 102 THR L N 1
ATOM 2460 C CA . THR B 2 102 ? 50.985 43.781 34.818 1.00 17.88 102 THR L CA 1
ATOM 2461 C C . THR B 2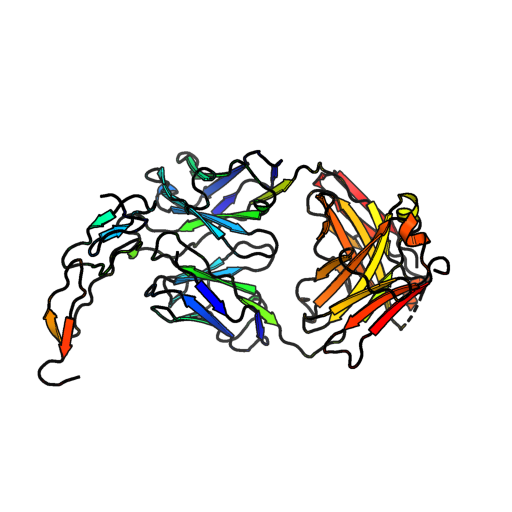 102 ? 50.904 44.669 36.047 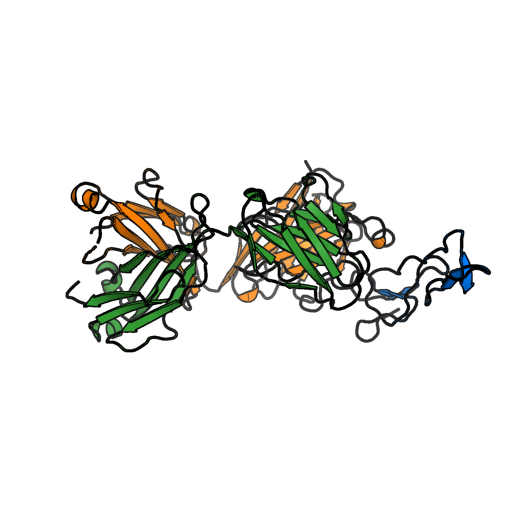1.00 18.72 102 THR L C 1
ATOM 2462 O O . THR B 2 102 ? 51.823 45.446 36.323 1.00 18.00 102 THR L O 1
ATOM 2466 N N . LYS B 2 103 ? 49.788 44.575 36.760 1.00 19.36 103 LYS L N 1
ATOM 2467 C CA . LYS B 2 103 ? 49.630 45.267 38.019 1.00 20.51 103 LYS L CA 1
ATOM 2468 C C . LYS B 2 103 ? 50.122 44.377 39.156 1.00 20.38 103 LYS L C 1
ATOM 2469 O O . LYS B 2 103 ? 49.659 43.241 39.311 1.00 21.04 103 LYS L O 1
ATOM 2475 N N . VAL B 2 104 ? 51.056 44.889 39.949 1.00 19.69 104 VAL L N 1
ATOM 2476 C CA . VAL B 2 104 ? 51.479 44.211 41.181 1.00 19.58 104 VAL L CA 1
ATOM 2477 C C . VAL B 2 104 ? 50.736 44.876 42.338 1.00 20.65 104 VAL L C 1
ATOM 2478 O O . VAL B 2 104 ? 50.918 46.069 42.590 1.00 20.31 104 VAL L O 1
ATOM 2482 N N . GLU B 2 105 ? 49.884 44.112 43.021 1.00 21.61 105 GLU L N 1
ATOM 2483 C CA . GLU B 2 105 ? 49.132 44.640 44.145 1.00 22.86 105 GLU L CA 1
ATOM 2484 C C . GLU B 2 105 ? 49.510 43.903 45.431 1.00 24.04 105 GLU L C 1
ATOM 2485 O O . GLU B 2 105 ? 50.168 42.851 45.391 1.00 24.32 105 GLU L O 1
ATOM 2491 N N . ILE B 2 106 ? 49.107 44.464 46.565 1.00 25.22 106 ILE L N 1
ATOM 2492 C CA . ILE B 2 106 ? 49.481 43.927 47.868 1.00 26.56 106 ILE L CA 1
ATOM 2493 C C . ILE B 2 106 ? 48.537 42.793 48.249 1.00 26.19 106 ILE L C 1
ATOM 2494 O O . ILE B 2 106 ? 47.335 42.994 48.322 1.00 24.41 106 ILE L O 1
ATOM 2499 N N . LYS B 2 107 ? 49.097 41.606 48.468 1.00 27.65 107 LYS L N 1
ATOM 2500 C CA . LYS B 2 107 ? 48.356 40.504 49.064 1.00 29.45 107 LYS L CA 1
ATOM 2501 C C . LYS B 2 107 ? 48.220 40.725 50.582 1.00 29.45 107 LYS L C 1
ATOM 2502 O O . LYS B 2 107 ? 49.186 41.081 51.266 1.00 30.48 107 LYS L O 1
ATOM 2508 N N . ARG B 2 108 ? 47.012 40.528 51.089 1.00 28.56 108 ARG L N 1
ATOM 2509 C CA . ARG B 2 108 ? 46.736 40.584 52.528 1.00 28.39 108 ARG L CA 1
ATOM 2510 C C . ARG B 2 108 ? 45.655 39.542 52.798 1.00 28.21 108 ARG L C 1
ATOM 2511 O O . ARG B 2 108 ? 45.097 38.988 51.858 1.00 28.37 108 ARG L O 1
ATOM 2519 N N . THR B 2 109 ? 45.344 39.284 54.064 1.00 28.44 109 THR L N 1
ATOM 2520 C CA . THR B 2 109 ? 44.262 38.365 54.404 1.00 28.40 109 THR L CA 1
ATOM 2521 C C . THR B 2 109 ? 42.935 38.819 53.766 1.00 27.67 109 THR L C 1
ATOM 2522 O O . THR B 2 109 ? 42.702 40.017 53.565 1.00 26.60 109 THR L O 1
ATOM 2526 N N . VAL B 2 110 ? 42.082 37.851 53.453 1.00 28.00 110 VAL L N 1
ATOM 2527 C CA . VAL B 2 110 ? 40.721 38.107 52.981 1.00 28.12 110 VAL L CA 1
ATOM 2528 C C . VAL B 2 110 ? 40.021 39.018 53.984 1.00 28.55 110 VAL L C 1
ATOM 2529 O O . VAL B 2 110 ? 40.080 38.772 55.183 1.00 30.00 110 VAL L O 1
ATOM 2533 N N . ALA B 2 111 ? 39.389 40.081 53.503 1.00 27.87 111 ALA L N 1
ATOM 2534 C CA . ALA B 2 111 ? 38.573 40.935 54.368 1.00 27.95 111 ALA L CA 1
ATOM 2535 C C . ALA B 2 111 ? 37.211 41.155 53.714 1.00 27.77 111 ALA L C 1
ATOM 2536 O O . ALA B 2 111 ? 37.135 41.628 52.574 1.00 26.32 111 ALA L O 1
ATOM 2538 N N . ALA B 2 112 ? 36.141 40.792 54.425 1.00 28.31 112 ALA L N 1
ATOM 2539 C CA . ALA B 2 112 ? 34.769 40.986 53.925 1.00 28.38 112 ALA L CA 1
ATOM 2540 C C . ALA B 2 112 ? 34.381 42.476 53.873 1.00 27.82 112 ALA L C 1
ATOM 2541 O O . ALA B 2 112 ? 34.757 43.241 54.755 1.00 28.60 112 ALA L O 1
ATOM 2543 N N . PRO B 2 113 ? 33.615 42.893 52.847 1.00 27.32 113 PRO L N 1
ATOM 2544 C CA . PRO B 2 113 ? 33.173 44.298 52.822 1.00 27.67 113 PRO L CA 1
ATOM 2545 C C . PRO B 2 113 ? 32.137 44.619 53.905 1.00 29.38 113 PRO L C 1
ATOM 2546 O O . PRO B 2 113 ? 31.420 43.734 54.339 1.00 29.32 113 PRO L O 1
ATOM 2550 N N . SER B 2 114 ? 32.096 45.865 54.354 1.00 30.79 114 SER L N 1
ATOM 2551 C CA . SER B 2 114 ? 30.929 46.386 55.052 1.00 33.07 114 SER L CA 1
ATOM 2552 C C . SER B 2 114 ? 30.046 46.988 53.981 1.00 31.96 114 SER L C 1
ATOM 2553 O O . SER B 2 114 ? 30.513 47.804 53.179 1.00 31.19 114 SER L O 1
ATOM 2556 N N . VAL B 2 115 ? 28.781 46.585 53.967 1.00 30.87 115 VAL L N 1
ATOM 2557 C CA . VAL B 2 115 ? 27.858 47.007 52.926 1.00 30.24 115 VAL L CA 1
ATOM 2558 C C . VAL B 2 115 ? 26.869 48.022 53.483 1.00 31.25 115 VAL L C 1
ATOM 2559 O O . VAL B 2 115 ? 26.349 47.865 54.589 1.00 32.78 115 VAL L O 1
ATOM 2563 N N . PHE B 2 116 ? 26.629 49.075 52.713 1.00 30.37 116 PHE L N 1
ATOM 2564 C CA . PHE B 2 116 ? 25.638 50.084 53.055 1.00 31.04 116 PHE L CA 1
ATOM 2565 C C . PHE B 2 116 ? 24.861 50.442 51.796 1.00 30.94 116 PHE L C 1
ATOM 2566 O O . PHE B 2 116 ? 25.411 50.423 50.679 1.00 30.78 116 PHE L O 1
ATOM 2574 N N . ILE B 2 117 ? 23.584 50.760 51.975 1.00 31.06 117 ILE L N 1
ATOM 2575 C CA . ILE B 2 117 ? 22.746 51.256 50.885 1.00 30.15 117 ILE L CA 1
ATOM 2576 C C . ILE B 2 117 ? 22.178 52.637 51.255 1.00 30.63 117 ILE L C 1
ATOM 2577 O O . ILE B 2 117 ? 21.860 52.897 52.424 1.00 30.95 117 ILE L O 1
ATOM 2582 N N . PHE B 2 118 ? 22.074 53.513 50.258 1.00 30.31 118 PHE L N 1
ATOM 2583 C CA . PHE B 2 118 ? 21.558 54.867 50.446 1.00 31.35 118 PHE L CA 1
ATOM 2584 C C . PHE B 2 118 ? 20.427 55.150 49.470 1.00 32.63 118 PHE L C 1
ATOM 2585 O O . PHE B 2 118 ? 20.600 54.959 48.258 1.00 31.99 118 PHE L O 1
ATOM 2593 N N . PRO B 2 119 ? 19.272 55.619 49.990 1.00 34.23 119 PRO L N 1
ATOM 2594 C CA . PRO B 2 119 ? 18.172 56.100 49.157 1.00 35.27 119 PRO L CA 1
ATOM 2595 C C . PRO B 2 119 ? 18.518 57.402 48.425 1.00 35.34 119 PRO L C 1
ATOM 2596 O O . PRO B 2 119 ? 19.420 58.131 48.854 1.00 33.91 119 PRO L O 1
ATOM 2600 N N . PRO B 2 120 ? 17.800 57.701 47.321 1.00 36.64 120 PRO L N 1
ATOM 2601 C CA . PRO B 2 120 ? 17.958 59.021 46.708 1.00 36.44 120 PRO L CA 1
ATOM 2602 C C . PRO B 2 120 ? 17.485 60.104 47.670 1.00 37.81 120 PRO L C 1
ATOM 2603 O O . PRO B 2 120 ? 16.600 59.851 48.481 1.00 38.59 120 PRO L O 1
ATOM 2607 N N . SER B 2 121 ? 18.096 61.281 47.598 1.00 38.34 121 SER L N 1
ATOM 2608 C CA . SER B 2 121 ? 17.721 62.392 48.463 1.00 40.58 121 SER L CA 1
ATOM 2609 C C . SER B 2 121 ? 16.449 63.028 47.933 1.00 42.81 121 SER L C 1
ATOM 2610 O O . SER B 2 121 ? 16.181 62.962 46.731 1.00 41.59 121 SER L O 1
ATOM 2613 N N . ASP B 2 122 ? 15.664 63.619 48.838 1.00 45.99 122 ASP L N 1
ATOM 2614 C CA . ASP B 2 122 ? 14.483 64.390 48.465 1.00 48.56 122 ASP L CA 1
ATOM 2615 C C . ASP B 2 122 ? 14.897 65.484 47.491 1.00 47.83 122 ASP L C 1
ATOM 2616 O O . ASP B 2 122 ? 14.180 65.771 46.532 1.00 48.11 122 ASP L O 1
ATOM 2621 N N . GLU B 2 123 ? 16.060 66.079 47.756 1.00 47.87 123 GLU L N 1
ATOM 2622 C CA . GLU B 2 123 ? 16.673 67.073 46.875 1.00 48.09 123 GLU L CA 1
ATOM 2623 C C . GLU B 2 123 ? 16.771 66.614 45.420 1.00 45.20 123 GLU L C 1
ATOM 2624 O O . GLU B 2 123 ? 16.301 67.298 44.518 1.00 45.29 123 GLU L O 1
ATOM 2630 N N . GLN B 2 124 ? 17.377 65.451 45.201 1.00 42.81 124 GLN L N 1
ATOM 2631 C CA . GLN B 2 124 ? 17.510 64.909 43.857 1.00 40.43 124 GLN L CA 1
ATOM 2632 C C . GLN B 2 124 ? 16.166 64.579 43.249 1.00 41.84 124 GLN L C 1
ATOM 2633 O O . GLN B 2 124 ? 15.961 64.790 42.056 1.00 41.88 124 GLN L O 1
ATOM 2639 N N . LEU B 2 125 ? 15.271 64.046 44.079 1.00 44.02 125 LEU L N 1
ATOM 2640 C CA . LEU B 2 125 ? 13.952 63.616 43.647 1.00 47.47 125 LEU L CA 1
ATOM 2641 C C . LEU B 2 125 ? 13.151 64.743 43.004 1.00 50.56 125 LEU L C 1
ATOM 2642 O O . LEU B 2 125 ? 12.436 64.506 42.033 1.00 52.92 125 LEU L O 1
ATOM 2647 N N . LYS B 2 126 ? 13.294 65.961 43.533 1.00 53.39 126 LYS L N 1
ATOM 2648 C CA . LYS B 2 126 ? 12.723 67.169 42.927 1.00 55.91 126 LYS L CA 1
ATOM 2649 C C . LYS B 2 126 ? 13.087 67.320 41.453 1.00 55.47 126 LYS L C 1
ATOM 2650 O O . LYS B 2 126 ? 12.281 67.798 40.667 1.00 58.75 126 LYS L O 1
ATOM 2656 N N . SER B 2 127 ? 14.296 66.903 41.089 1.00 53.78 127 SER L N 1
ATOM 2657 C CA . SER B 2 127 ? 14.814 67.079 39.733 1.00 53.52 127 SER L CA 1
ATOM 2658 C C . SER B 2 127 ? 14.307 66.050 38.711 1.00 53.52 127 SER L C 1
ATOM 2659 O O . SER B 2 127 ? 14.533 66.211 37.516 1.00 55.92 127 SER L O 1
ATOM 2662 N N . GLY B 2 128 ? 13.649 64.990 39.168 1.00 52.65 128 GLY L N 1
ATOM 2663 C CA . GLY B 2 128 ? 13.096 63.986 38.251 1.00 52.54 128 GLY L CA 1
ATOM 2664 C C . GLY B 2 128 ? 13.949 62.745 38.025 1.00 50.88 128 GLY L C 1
ATOM 2665 O O . GLY B 2 128 ? 13.586 61.871 37.229 1.00 51.42 128 GLY L O 1
ATOM 2666 N N . THR B 2 129 ? 15.076 62.665 38.730 1.00 47.36 129 THR L N 1
ATOM 2667 C CA . THR B 2 129 ? 15.974 61.515 38.645 1.00 45.19 129 THR L CA 1
ATOM 2668 C C . THR B 2 129 ? 16.287 60.978 40.041 1.00 43.04 129 THR L C 1
ATOM 2669 O O . THR B 2 129 ? 16.419 61.754 40.998 1.00 43.12 129 THR L O 1
ATOM 2673 N N . ALA B 2 130 ? 16.375 59.651 40.150 1.00 40.00 130 ALA L N 1
ATOM 2674 C CA . ALA B 2 130 ? 16.685 58.987 41.416 1.00 37.57 130 ALA L CA 1
ATOM 2675 C C . ALA B 2 130 ? 17.972 58.149 41.322 1.00 35.15 130 ALA L C 1
ATOM 2676 O O . ALA B 2 130 ? 18.090 57.269 40.463 1.00 35.28 130 ALA L O 1
ATOM 2678 N N . SER B 2 131 ? 18.932 58.424 42.201 1.00 32.19 131 SER L N 1
ATOM 2679 C CA . SER B 2 131 ? 20.147 57.602 42.300 1.00 30.46 131 SER L CA 1
ATOM 2680 C C . SER B 2 131 ? 20.183 56.817 43.614 1.00 29.72 131 SER L C 1
ATOM 2681 O O . SER B 2 131 ? 20.012 57.388 44.696 1.00 29.93 131 SER L O 1
ATOM 2684 N N . VAL B 2 132 ? 20.383 55.506 43.512 1.00 28.48 132 VAL L N 1
ATOM 2685 C CA . VAL B 2 132 ? 20.481 54.659 44.690 1.00 28.21 132 VAL L CA 1
ATOM 2686 C C . VAL B 2 132 ? 21.922 54.155 44.751 1.00 27.33 132 VAL L C 1
ATOM 2687 O O . VAL B 2 132 ? 22.494 53.708 43.748 1.00 26.15 132 VAL L O 1
ATOM 2691 N N . VAL B 2 133 ? 22.534 54.286 45.919 1.00 26.96 133 VAL L N 1
ATOM 2692 C CA . VAL B 2 133 ? 23.950 54.002 46.032 1.00 26.06 133 VAL L CA 1
ATOM 2693 C C . VAL B 2 133 ? 24.190 52.819 46.971 1.00 27.02 133 VAL L C 1
ATOM 2694 O O . VAL B 2 133 ? 23.594 52.716 48.045 1.00 27.60 133 VAL L O 1
ATOM 2698 N N . CYS B 2 134 ? 25.035 51.905 46.527 1.00 26.70 134 CYS L N 1
ATOM 2699 C CA . CYS B 2 134 ? 25.433 50.806 47.358 1.00 28.50 134 CYS L CA 1
ATOM 2700 C C . CYS B 2 134 ? 26.935 50.894 47.583 1.00 27.26 134 CYS L C 1
ATOM 2701 O O . CYS B 2 134 ? 27.699 50.948 46.627 1.00 26.27 134 CYS L O 1
ATOM 2704 N N . LEU B 2 135 ? 27.340 50.923 48.854 1.00 27.29 135 LEU L N 1
ATOM 2705 C CA . LEU B 2 135 ? 28.752 51.021 49.230 1.00 26.31 135 LEU L CA 1
ATOM 2706 C C . LEU B 2 135 ? 29.279 49.694 49.783 1.00 26.49 135 LEU L C 1
ATOM 2707 O O . LEU B 2 135 ? 28.675 49.104 50.676 1.00 27.39 135 LEU L O 1
ATOM 2712 N N . LEU B 2 136 ? 30.394 49.227 49.231 1.00 25.52 136 LEU L N 1
ATOM 2713 C CA . LEU B 2 136 ? 31.114 48.071 49.776 1.00 25.85 136 LEU L CA 1
ATOM 2714 C C . LEU B 2 136 ? 32.420 48.610 50.322 1.00 25.99 136 LEU L C 1
ATOM 2715 O O . LEU B 2 136 ? 33.267 49.100 49.560 1.00 24.89 136 LEU L O 1
ATOM 2720 N N . ASN B 2 137 ? 32.576 48.527 51.638 1.00 26.72 137 ASN L N 1
ATOM 2721 C CA . ASN B 2 137 ? 33.658 49.206 52.319 1.00 27.48 137 ASN L CA 1
ATOM 2722 C C . ASN B 2 137 ? 34.787 48.286 52.778 1.00 27.88 137 ASN L C 1
ATOM 2723 O O . ASN B 2 137 ? 34.541 47.291 53.474 1.00 28.24 137 ASN L O 1
ATOM 2728 N N . ASN B 2 138 ? 36.015 48.615 52.361 1.00 26.43 138 ASN L N 1
ATOM 2729 C CA . ASN B 2 138 ? 37.238 47.994 52.888 1.00 26.18 138 ASN L CA 1
ATOM 2730 C C . ASN B 2 138 ? 37.320 46.468 52.825 1.00 25.47 138 ASN L C 1
ATOM 2731 O O . ASN B 2 138 ? 37.328 45.797 53.848 1.00 25.46 138 ASN L O 1
ATOM 2736 N N . PHE B 2 139 ? 37.410 45.936 51.613 1.00 23.99 139 PHE L N 1
ATOM 2737 C CA . PHE B 2 139 ? 37.470 44.503 51.408 1.00 23.09 139 PHE L CA 1
ATOM 2738 C C . PHE B 2 139 ? 38.713 44.066 50.657 1.00 22.84 139 PHE L C 1
ATOM 2739 O O . PHE B 2 139 ? 39.420 44.877 50.052 1.00 22.32 139 PHE L O 1
ATOM 2747 N N . TYR B 2 140 ? 38.968 42.768 50.693 1.00 23.09 140 TYR L N 1
ATOM 2748 C CA . TYR B 2 140 ? 40.063 42.174 49.956 1.00 23.07 140 TYR L CA 1
ATOM 2749 C C . TYR B 2 140 ? 39.764 40.691 49.826 1.00 24.13 140 TYR L C 1
ATOM 2750 O O . TYR B 2 140 ? 39.365 40.071 50.801 1.00 25.30 140 TYR L O 1
ATOM 2759 N N . PRO B 2 141 ? 39.990 40.103 48.642 1.00 24.64 141 PRO L N 1
ATOM 2760 C CA . PRO B 2 141 ? 40.568 40.730 47.457 1.00 25.11 141 PRO L CA 1
ATOM 2761 C C . PRO B 2 141 ? 39.563 41.597 46.693 1.00 25.52 141 PRO L C 1
ATOM 2762 O O . PRO B 2 141 ? 38.423 41.791 47.142 1.00 24.74 141 PRO L O 1
ATOM 2766 N N . ARG B 2 142 ? 40.002 42.094 45.546 1.00 26.42 142 ARG L N 1
ATOM 2767 C CA . ARG B 2 142 ? 39.294 43.105 44.807 1.00 28.15 142 ARG L CA 1
ATOM 2768 C C . ARG B 2 142 ? 38.011 42.586 44.145 1.00 29.12 142 ARG L C 1
ATOM 2769 O O . ARG B 2 142 ? 37.053 43.348 43.979 1.00 27.58 142 ARG L O 1
ATOM 2777 N N . GLU B 2 143 ? 37.995 41.304 43.781 1.00 30.76 143 GLU L N 1
ATOM 2778 C CA . GLU B 2 143 ? 36.859 40.715 43.080 1.00 33.84 143 GLU L CA 1
ATOM 2779 C C . GLU B 2 143 ? 35.614 40.794 43.966 1.00 32.61 143 GLU L C 1
ATOM 2780 O O . GLU B 2 143 ? 35.613 40.279 45.074 1.00 33.02 143 GLU L O 1
ATOM 2786 N N . ALA B 2 144 ? 34.583 41.488 43.498 1.00 31.59 144 ALA L N 1
ATOM 2787 C CA . ALA B 2 144 ? 33.300 41.534 44.194 1.00 31.27 144 ALA L CA 1
ATOM 2788 C C . ALA B 2 144 ? 32.187 41.638 43.179 1.00 32.60 144 ALA L C 1
ATOM 2789 O O . ALA B 2 144 ? 32.382 42.174 42.092 1.00 33.44 144 ALA L O 1
ATOM 2791 N N . LYS B 2 145 ? 31.017 41.137 43.534 1.00 33.49 145 LYS L N 1
ATOM 2792 C CA . LYS B 2 145 ? 29.864 41.225 42.660 1.00 36.04 145 LYS L CA 1
ATOM 2793 C C . LYS B 2 145 ? 28.728 41.937 43.384 1.00 35.16 145 LYS L C 1
ATOM 2794 O O . LYS B 2 145 ? 28.335 41.536 44.486 1.00 34.39 145 LYS L O 1
ATOM 2800 N N . VAL B 2 146 ? 28.245 43.024 42.792 1.00 33.61 146 VAL L N 1
ATOM 2801 C CA . VAL B 2 146 ? 27.017 43.659 43.271 1.00 33.80 146 VAL L CA 1
ATOM 2802 C C . VAL B 2 146 ? 25.916 43.480 42.241 1.00 34.79 146 VAL L C 1
ATOM 2803 O O . VAL B 2 146 ? 26.148 43.590 41.039 1.00 34.99 146 VAL L O 1
ATOM 2807 N N . GLN B 2 147 ? 24.732 43.150 42.735 1.00 36.00 147 GLN L N 1
ATOM 2808 C CA . GLN B 2 147 ? 23.568 42.942 41.900 1.00 38.15 147 GLN L CA 1
ATOM 2809 C C . GLN B 2 147 ? 22.449 43.775 42.496 1.00 37.42 147 GLN L C 1
ATOM 2810 O O . GLN B 2 147 ? 22.167 43.679 43.695 1.00 37.32 147 GLN L O 1
ATOM 2816 N N . TRP B 2 148 ? 21.836 44.613 41.666 1.00 36.41 148 TRP L N 1
ATOM 2817 C CA . TRP B 2 148 ? 20.700 45.424 42.091 1.00 36.58 148 TRP L CA 1
ATOM 2818 C C . TRP B 2 148 ? 19.375 44.668 41.950 1.00 39.26 148 TRP L C 1
ATOM 2819 O O . TRP B 2 148 ? 19.167 43.930 40.981 1.00 40.20 148 TRP L O 1
ATOM 2830 N N . LYS B 2 149 ? 18.491 44.839 42.929 1.00 40.46 149 LYS L N 1
ATOM 2831 C CA . LYS B 2 149 ? 17.127 44.293 42.854 1.00 42.87 149 LYS L CA 1
ATOM 2832 C C . LYS B 2 149 ? 16.120 45.384 43.191 1.00 43.30 149 LYS L C 1
ATOM 2833 O O . LYS B 2 149 ? 16.324 46.151 44.139 1.00 42.81 149 LYS L O 1
ATOM 2839 N N . VAL B 2 150 ? 15.055 45.469 42.395 1.00 44.05 150 VAL L N 1
ATOM 2840 C CA . VAL B 2 150 ? 13.967 46.408 42.634 1.00 44.11 150 VAL L CA 1
ATOM 2841 C C . VAL B 2 150 ? 12.660 45.603 42.675 1.00 47.32 150 VAL L C 1
ATOM 2842 O O . VAL B 2 150 ? 12.280 44.993 41.676 1.00 48.15 150 VAL L O 1
ATOM 2846 N N . ASP B 2 151 ? 11.986 45.608 43.829 1.00 48.61 151 ASP L N 1
ATOM 2847 C CA . ASP B 2 151 ? 10.851 44.714 44.106 1.00 51.72 151 ASP L CA 1
ATOM 2848 C C . ASP B 2 151 ? 11.175 43.270 43.735 1.00 52.35 151 ASP L C 1
ATOM 2849 O O . ASP B 2 151 ? 10.381 42.593 43.071 1.00 53.54 151 ASP L O 1
ATOM 2854 N N . ASN B 2 152 ? 12.359 42.825 44.165 1.00 50.98 152 ASN L N 1
ATOM 2855 C CA . ASN B 2 152 ? 12.911 41.491 43.872 1.00 51.71 152 ASN L CA 1
ATOM 2856 C C . ASN B 2 152 ? 13.157 41.199 42.387 1.00 51.42 152 ASN L C 1
ATOM 2857 O O . ASN B 2 152 ? 13.486 40.081 42.021 1.00 52.49 152 ASN L O 1
ATOM 2862 N N . ALA B 2 153 ? 12.992 42.201 41.534 1.00 51.32 153 ALA L N 1
ATOM 2863 C CA . ALA B 2 153 ? 13.352 42.067 40.132 1.00 51.78 153 ALA L CA 1
ATOM 2864 C C . ALA B 2 153 ? 14.815 42.450 39.971 1.00 50.27 153 ALA L C 1
ATOM 2865 O O . ALA B 2 153 ? 15.221 43.578 40.278 1.00 48.94 153 ALA L O 1
ATOM 2867 N N . LEU B 2 154 ? 15.600 41.488 39.501 1.00 50.71 154 LEU L N 1
ATOM 2868 C CA . LEU B 2 154 ? 17.014 41.673 39.223 1.00 48.63 154 LEU L CA 1
ATOM 2869 C C . LEU B 2 154 ? 17.239 42.751 38.158 1.00 47.15 154 LEU L C 1
ATOM 2870 O O . LEU B 2 154 ? 16.614 42.735 37.111 1.00 48.52 154 LEU L O 1
ATOM 2875 N N . GLN B 2 155 ? 18.128 43.696 38.436 1.00 45.19 155 GLN L N 1
ATOM 2876 C CA . GLN B 2 155 ? 18.389 44.806 37.514 1.00 44.02 155 GLN L CA 1
ATOM 2877 C C . GLN B 2 155 ? 19.556 44.540 36.577 1.00 43.72 155 GLN L C 1
ATOM 2878 O O . GLN B 2 155 ? 20.435 43.739 36.872 1.00 43.78 155 GLN L O 1
ATOM 2884 N N . SER B 2 156 ? 19.568 45.251 35.456 1.00 44.30 156 SER L N 1
ATOM 2885 C CA . SER B 2 156 ? 20.595 45.085 34.445 1.00 43.87 156 SER L CA 1
ATOM 2886 C C . SER B 2 156 ? 20.686 46.330 33.572 1.00 42.31 156 SER L C 1
ATOM 2887 O O . SER B 2 156 ? 19.666 46.871 33.146 1.00 43.30 156 SER L O 1
ATOM 2890 N N . GLY B 2 157 ? 21.906 46.796 33.322 1.00 39.74 157 GLY L N 1
ATOM 2891 C CA . GLY B 2 157 ? 22.134 47.877 32.359 1.00 38.42 157 GLY L CA 1
ATOM 2892 C C . GLY B 2 157 ? 21.856 49.290 32.841 1.00 37.05 157 GLY L C 1
ATOM 2893 O O . GLY B 2 157 ? 22.083 50.247 32.104 1.00 36.81 157 GLY L O 1
ATOM 2894 N N . ASN B 2 158 ? 21.367 49.425 34.072 1.00 35.99 158 ASN L N 1
ATOM 2895 C CA . ASN B 2 158 ? 21.014 50.729 34.637 1.00 34.91 158 ASN L CA 1
ATOM 2896 C C . ASN B 2 158 ? 21.848 51.088 35.873 1.00 33.29 158 ASN L C 1
ATOM 2897 O O . ASN B 2 158 ? 21.423 51.906 36.702 1.00 33.46 158 ASN L O 1
ATOM 2902 N N . SER B 2 159 ? 23.031 50.480 35.994 1.00 31.60 159 SER L N 1
ATOM 2903 C CA . SER B 2 159 ? 23.961 50.843 37.065 1.00 29.1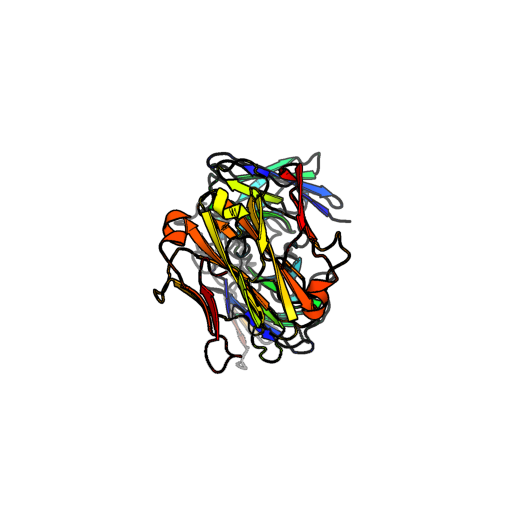3 159 SER L CA 1
ATOM 2904 C C . SER B 2 159 ? 25.410 50.959 36.602 1.00 27.86 159 SER L C 1
ATOM 2905 O O . SER B 2 159 ? 25.776 50.471 35.540 1.00 27.00 159 SER L O 1
ATOM 2908 N N . GLN B 2 160 ? 26.214 51.625 37.426 1.00 27.32 160 GLN L N 1
ATOM 2909 C CA . GLN B 2 160 ? 27.639 51.839 37.186 1.00 27.36 160 GLN L CA 1
ATOM 2910 C C . GLN B 2 160 ? 28.354 51.796 38.532 1.00 26.45 160 GLN L C 1
ATOM 2911 O O . GLN B 2 160 ? 27.776 52.144 39.577 1.00 25.87 160 GLN L O 1
ATOM 2917 N N . GLU B 2 161 ? 29.613 51.377 38.504 1.00 25.78 161 GLU L N 1
ATOM 2918 C CA . GLU B 2 161 ? 30.391 51.224 39.726 1.00 25.16 161 GLU L CA 1
ATOM 2919 C C . GLU B 2 161 ? 31.817 51.645 39.469 1.00 23.99 161 GLU L C 1
ATOM 2920 O O . GLU B 2 161 ? 32.255 51.658 38.328 1.00 23.25 161 GLU L O 1
ATOM 2926 N N . SER B 2 162 ? 32.523 52.015 40.536 1.00 23.41 162 SER L N 1
ATOM 2927 C CA . SER B 2 162 ? 33.963 52.191 40.480 1.00 22.75 162 SER L CA 1
ATOM 2928 C C . SER B 2 162 ? 34.589 51.754 41.807 1.00 22.70 162 SER L C 1
ATOM 2929 O O . SER B 2 162 ? 33.897 51.666 42.838 1.00 21.59 162 SER L O 1
ATOM 2932 N N . VAL B 2 163 ? 35.898 51.485 41.758 1.00 21.93 163 VAL L N 1
ATOM 2933 C CA . VAL B 2 163 ? 36.648 50.916 42.874 1.00 22.36 163 VAL L CA 1
ATOM 2934 C C . VAL B 2 163 ? 37.813 51.833 43.202 1.00 22.02 163 VAL L C 1
ATOM 2935 O O . VAL B 2 163 ? 38.470 52.324 42.304 1.00 21.28 163 VAL L O 1
ATOM 2939 N N . THR B 2 164 ? 38.054 52.087 44.485 1.00 22.01 164 THR L N 1
ATOM 2940 C CA . THR B 2 164 ? 39.205 52.889 44.872 1.00 23.12 164 THR L CA 1
ATOM 2941 C C . THR B 2 164 ? 40.504 52.126 44.546 1.00 24.08 164 THR L C 1
ATOM 2942 O O . THR B 2 164 ? 40.478 50.909 44.323 1.00 23.19 164 THR L O 1
ATOM 2946 N N . GLU B 2 165 ? 41.628 52.840 44.509 1.00 25.31 165 GLU L N 1
ATOM 2947 C CA . GLU B 2 165 ? 42.937 52.196 44.523 1.00 27.31 165 GLU L CA 1
ATOM 2948 C C . GLU B 2 165 ? 43.103 51.527 45.876 1.00 26.72 165 GLU L C 1
ATOM 2949 O O . GLU B 2 165 ? 42.440 51.892 46.845 1.00 26.28 165 GLU L O 1
ATOM 2955 N N . GLN B 2 166 ? 44.001 50.556 45.935 1.00 26.09 166 GLN L N 1
ATOM 2956 C CA . GLN B 2 166 ? 44.265 49.816 47.155 1.00 26.51 166 GLN L CA 1
ATOM 2957 C C . GLN B 2 166 ? 44.681 50.775 48.277 1.00 27.89 166 GLN L C 1
ATOM 2958 O O . GLN B 2 166 ? 45.515 51.651 48.074 1.00 29.02 166 GLN L O 1
ATOM 2964 N N . ASP B 2 167 ? 44.080 50.625 49.448 1.00 29.27 167 ASP L N 1
ATOM 2965 C CA . ASP B 2 167 ? 44.307 51.568 50.542 1.00 32.06 167 ASP L CA 1
ATOM 2966 C C . ASP B 2 167 ? 45.724 51.501 51.084 1.00 33.93 167 ASP L C 1
ATOM 2967 O O . ASP B 2 167 ? 46.220 50.424 51.382 1.00 35.09 167 ASP L O 1
ATOM 2972 N N . SER B 2 168 ? 46.352 52.659 51.253 1.00 35.60 168 SER L N 1
ATOM 2973 C CA . SER B 2 168 ? 47.742 52.706 51.675 1.00 39.17 168 SER L CA 1
ATOM 2974 C C . SER B 2 168 ? 47.971 52.230 53.114 1.00 40.95 168 SER L C 1
ATOM 2975 O O . SER B 2 168 ? 49.053 51.747 53.425 1.00 43.29 168 SER L O 1
ATOM 2978 N N . LYS B 2 169 ? 46.965 52.330 53.981 1.00 41.62 169 LYS L N 1
ATOM 2979 C CA . LYS B 2 169 ? 47.128 51.863 55.371 1.00 42.87 169 LYS L CA 1
ATOM 2980 C C . LYS B 2 169 ? 46.821 50.375 55.576 1.00 39.91 169 LYS L C 1
ATOM 2981 O O . LYS B 2 169 ? 47.602 49.669 56.206 1.00 40.11 169 LYS L O 1
ATOM 2987 N N . ASP B 2 170 ? 45.685 49.909 55.054 1.00 35.70 170 ASP L N 1
ATOM 2988 C CA . ASP B 2 170 ? 45.218 48.545 55.323 1.00 33.22 170 ASP L CA 1
ATOM 2989 C C . ASP B 2 170 ? 45.116 47.638 54.075 1.00 30.79 170 ASP L C 1
ATOM 2990 O O . ASP B 2 170 ? 44.715 46.475 54.180 1.00 29.80 170 ASP L O 1
ATOM 2995 N N . SER B 2 171 ? 45.457 48.180 52.901 1.00 28.77 171 SER L N 1
ATOM 2996 C CA . SER B 2 171 ? 45.541 47.388 51.660 1.00 27.59 171 SER L CA 1
ATOM 2997 C C . SER B 2 171 ? 44.208 46.818 51.161 1.00 26.27 171 SER L C 1
ATOM 2998 O O . SER B 2 171 ? 44.194 45.800 50.449 1.00 25.80 171 SER L O 1
ATOM 3001 N N . THR B 2 172 ? 43.097 47.451 51.543 1.00 25.41 172 THR L N 1
ATOM 3002 C CA . THR B 2 172 ? 41.775 46.992 51.118 1.00 24.08 172 THR L CA 1
ATOM 3003 C C . THR B 2 172 ? 41.274 47.810 49.931 1.00 23.11 172 THR L C 1
ATOM 3004 O O . THR B 2 172 ? 41.880 48.804 49.546 1.00 22.91 172 THR L O 1
ATOM 3008 N N . TYR B 2 173 ? 40.156 47.376 49.361 1.00 22.70 173 TYR L N 1
ATOM 3009 C CA . TYR B 2 173 ? 39.488 48.083 48.287 1.00 21.78 173 TYR L CA 1
ATOM 3010 C C . TYR B 2 173 ? 38.121 48.501 48.790 1.00 22.21 173 TYR L C 1
ATOM 3011 O O . TYR B 2 173 ? 37.589 47.903 49.734 1.00 23.19 173 TYR L O 1
ATOM 3020 N N . SER B 2 174 ? 37.556 49.527 48.164 1.00 21.19 174 SER L N 1
ATOM 3021 C CA . SER B 2 174 ? 36.172 49.887 48.409 1.00 21.02 174 SER L CA 1
ATOM 3022 C C . SER B 2 174 ? 35.497 50.096 47.068 1.00 20.88 174 SER L C 1
ATOM 3023 O O . SER B 2 174 ? 36.145 50.442 46.086 1.00 20.49 174 SER L O 1
ATOM 3026 N N . LEU B 2 175 ? 34.198 49.859 47.016 1.00 21.14 175 LEU L N 1
ATOM 3027 C CA . LEU B 2 175 ? 33.486 49.904 45.763 1.00 21.29 175 LEU L CA 1
ATOM 3028 C C . LEU B 2 175 ? 32.215 50.682 45.998 1.00 22.98 175 LEU L C 1
ATOM 3029 O O . LEU B 2 175 ? 31.579 50.546 47.046 1.00 23.92 175 LEU L O 1
ATOM 3034 N N . SER B 2 176 ? 31.854 51.496 45.015 1.00 23.34 176 SER L N 1
ATOM 3035 C CA . SER B 2 176 ? 30.607 52.239 45.026 1.00 24.80 176 SER L CA 1
ATOM 3036 C C . SER B 2 176 ? 29.846 51.866 43.769 1.00 25.39 176 SER L C 1
ATOM 3037 O O . SER B 2 176 ? 30.417 51.881 42.670 1.00 25.64 176 SER L O 1
ATOM 3040 N N . SER B 2 177 ? 28.567 51.533 43.928 1.00 25.65 177 SER L N 1
ATOM 3041 C CA . SER B 2 177 ? 27.700 51.245 42.792 1.00 26.31 177 SER L CA 1
ATOM 3042 C C . SER B 2 177 ? 26.465 52.147 42.822 1.00 27.44 177 SER L C 1
ATOM 3043 O O . SER B 2 177 ? 25.839 52.331 43.871 1.00 27.97 177 SER L O 1
ATOM 3046 N N . THR B 2 178 ? 26.113 52.695 41.668 1.00 27.40 178 THR L N 1
ATOM 3047 C CA . THR B 2 178 ? 24.982 53.599 41.581 1.00 29.37 178 THR L CA 1
ATOM 3048 C C . THR B 2 178 ? 23.930 53.056 40.630 1.00 30.64 178 THR L C 1
ATOM 3049 O O . THR B 2 178 ? 24.189 52.866 39.444 1.00 31.55 178 THR L O 1
ATOM 3053 N N . LEU B 2 179 ? 22.741 52.822 41.162 1.00 31.44 179 LEU L N 1
ATOM 3054 C CA . LEU B 2 179 ? 21.589 52.464 40.363 1.00 33.30 179 LEU L CA 1
ATOM 3055 C C . LEU B 2 179 ? 20.869 53.761 40.002 1.00 34.26 179 LEU L C 1
ATOM 3056 O O . LEU B 2 179 ? 20.505 54.535 40.896 1.00 34.39 179 LEU L O 1
ATOM 3061 N N . THR B 2 180 ? 20.653 54.008 38.711 1.00 35.08 180 THR L N 1
ATOM 3062 C CA . THR B 2 180 ? 19.926 55.214 38.301 1.00 35.80 180 THR L CA 1
ATOM 3063 C C . THR B 2 180 ? 18.589 54.880 37.629 1.00 38.02 180 THR L C 1
ATOM 3064 O O . THR B 2 180 ? 18.520 54.060 36.714 1.00 37.99 180 THR L O 1
ATOM 3068 N N . LEU B 2 181 ? 17.532 55.519 38.116 1.00 40.20 181 LEU L N 1
ATOM 3069 C CA . LEU B 2 181 ? 16.196 55.401 37.538 1.00 42.05 181 LEU L CA 1
ATOM 3070 C C . LEU B 2 181 ? 15.590 56.785 37.408 1.00 42.69 181 LEU L C 1
ATOM 3071 O O . LEU B 2 181 ? 16.038 57.727 38.070 1.00 41.93 181 LEU L O 1
ATOM 3076 N N . SER B 2 182 ? 14.571 56.916 36.559 1.00 44.54 182 SER L N 1
ATOM 3077 C CA . SER B 2 182 ? 13.766 58.132 36.534 1.00 45.56 182 SER L CA 1
ATOM 3078 C C . SER B 2 182 ? 12.928 58.144 37.801 1.00 46.27 182 SER L C 1
ATOM 3079 O O . SER B 2 182 ? 12.665 57.082 38.384 1.00 47.51 182 SER L O 1
ATOM 3082 N N . LYS B 2 183 ? 12.517 59.333 38.229 1.00 47.00 183 LYS L N 1
ATOM 3083 C CA . LYS B 2 183 ? 11.672 59.476 39.415 1.00 49.16 183 LYS L CA 1
ATOM 3084 C C . LYS B 2 183 ? 10.363 58.709 39.256 1.00 50.86 183 LYS L C 1
ATOM 3085 O O . LYS B 2 183 ? 9.903 58.065 40.200 1.00 51.88 183 LYS L O 1
ATOM 3091 N N . ALA B 2 184 ? 9.775 58.784 38.061 1.00 51.74 184 ALA L N 1
ATOM 3092 C CA . ALA B 2 184 ? 8.556 58.041 37.744 1.00 54.14 184 ALA L CA 1
ATOM 3093 C C . ALA B 2 184 ? 8.754 56.533 37.956 1.00 54.86 184 ALA L C 1
ATOM 3094 O O . ALA B 2 184 ? 7.910 55.879 38.575 1.00 55.56 184 ALA L O 1
ATOM 3096 N N . ASP B 2 185 ? 9.870 55.988 37.463 1.00 53.82 185 ASP L N 1
ATOM 3097 C CA . ASP B 2 185 ? 10.133 54.549 37.619 1.00 54.83 185 ASP L CA 1
ATOM 3098 C C . ASP B 2 185 ? 10.432 54.196 39.066 1.00 52.20 185 ASP L C 1
ATOM 3099 O O . ASP B 2 185 ? 10.021 53.141 39.556 1.00 52.74 185 ASP L O 1
ATOM 3104 N N . TYR B 2 186 ? 11.137 55.100 39.740 1.00 49.34 186 TYR L N 1
ATOM 3105 C CA . TYR B 2 186 ? 11.481 54.930 41.139 1.00 48.45 186 TYR L CA 1
ATOM 3106 C C . TYR B 2 186 ? 10.242 54.853 42.026 1.00 51.26 186 TYR L C 1
ATOM 3107 O O . TYR B 2 186 ? 10.148 54.011 42.926 1.00 51.30 186 TYR L O 1
ATOM 3116 N N . GLU B 2 187 ? 9.290 55.738 41.759 1.00 54.28 187 GLU L N 1
ATOM 3117 C CA . GLU B 2 187 ? 8.089 55.835 42.568 1.00 57.09 187 GLU L CA 1
ATOM 3118 C C . GLU B 2 187 ? 7.102 54.722 42.240 1.00 58.82 187 GLU L C 1
ATOM 3119 O O . GLU B 2 187 ? 6.110 54.552 42.941 1.00 61.44 187 GLU L O 1
ATOM 3125 N N . LYS B 2 188 ? 7.388 53.964 41.182 1.00 58.26 188 LYS L N 1
ATOM 3126 C CA .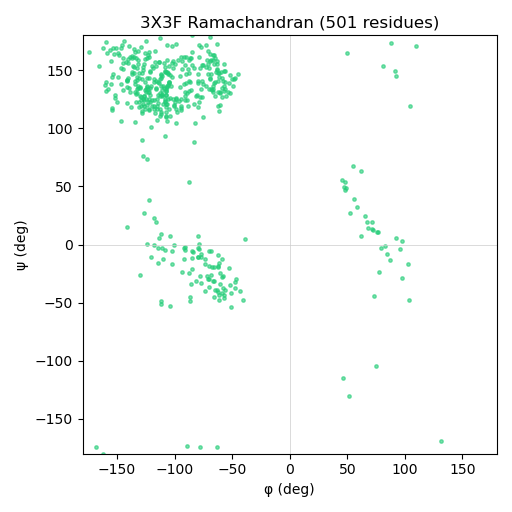 LYS B 2 188 ? 6.605 52.783 40.816 1.00 60.49 188 LYS L CA 1
ATOM 3127 C C . LYS B 2 188 ? 6.844 51.576 41.733 1.00 59.96 188 LYS L C 1
ATOM 3128 O O . LYS B 2 188 ? 6.055 50.629 41.729 1.00 60.94 188 LYS L O 1
ATOM 3134 N N . HIS B 2 189 ? 7.935 51.604 42.501 1.00 57.33 189 HIS L N 1
ATOM 3135 C CA . HIS B 2 189 ? 8.389 50.430 43.258 1.00 56.39 189 HIS L CA 1
ATOM 3136 C C . HIS B 2 189 ? 8.718 50.724 44.723 1.00 55.00 189 HIS L C 1
ATOM 3137 O O . HIS B 2 189 ? 9.015 51.865 45.090 1.00 55.92 189 HIS L O 1
ATOM 3144 N N . LYS B 2 190 ? 8.700 49.681 45.544 1.00 53.99 190 LYS L N 1
ATOM 3145 C CA . LYS B 2 190 ? 8.854 49.825 46.989 1.00 53.37 190 LYS L CA 1
ATOM 3146 C C . LYS B 2 190 ? 10.236 49.427 47.516 1.00 50.43 190 LYS L C 1
ATOM 3147 O O . LYS B 2 190 ? 10.860 50.196 48.240 1.00 49.15 190 LYS L O 1
ATOM 3153 N N . VAL B 2 191 ? 10.690 48.222 47.177 1.00 49.30 191 VAL L N 1
ATOM 3154 C CA . VAL B 2 191 ? 11.889 47.653 47.793 1.00 47.29 191 VAL L CA 1
ATOM 3155 C C . VAL B 2 191 ? 13.112 47.820 46.904 1.00 44.57 191 VAL L C 1
ATOM 3156 O O . VAL B 2 191 ? 13.123 47.373 45.756 1.00 44.97 191 VAL L O 1
ATOM 3160 N N . TYR B 2 192 ? 14.138 48.469 47.449 1.00 41.85 192 TYR L N 1
ATOM 3161 C CA . TYR B 2 192 ? 15.396 48.673 46.741 1.00 38.97 192 TYR L CA 1
ATOM 3162 C C . TYR B 2 192 ? 16.517 47.919 47.441 1.00 37.79 192 TYR L C 1
ATOM 3163 O O . TYR B 2 192 ? 16.773 48.128 48.622 1.00 37.42 192 TYR L O 1
ATOM 3172 N N . ALA B 2 193 ? 17.161 47.022 46.699 1.00 37.21 193 ALA L N 1
ATOM 3173 C CA . ALA B 2 193 ? 18.057 46.051 47.291 1.00 36.92 193 ALA L CA 1
ATOM 3174 C C . ALA B 2 193 ? 19.397 45.951 46.574 1.00 35.60 193 ALA L C 1
ATOM 3175 O O . ALA B 2 193 ? 19.476 45.920 45.340 1.00 34.99 193 ALA L O 1
ATOM 3177 N N . CYS B 2 194 ? 20.442 45.898 47.386 1.00 34.93 194 CYS L N 1
ATOM 3178 C CA . CYS B 2 194 ? 21.799 45.734 46.923 1.00 35.12 194 CYS L CA 1
ATOM 3179 C C . CYS B 2 194 ? 22.337 44.408 47.474 1.00 34.02 194 CYS L C 1
ATOM 3180 O O . CYS B 2 194 ? 22.501 44.267 48.682 1.00 33.28 194 CYS L O 1
ATOM 3183 N N . GLU B 2 195 ? 22.601 43.444 46.591 1.00 34.06 195 GLU L N 1
ATOM 3184 C CA . GLU B 2 195 ? 23.139 42.133 46.990 1.00 34.91 195 GLU L CA 1
ATOM 3185 C C . GLU B 2 195 ? 24.616 41.960 46.617 1.00 33.68 195 GLU L C 1
ATOM 3186 O O . GLU B 2 195 ? 24.976 42.028 45.436 1.00 33.21 195 GLU L O 1
ATOM 3192 N N . VAL B 2 196 ? 25.470 41.722 47.608 1.00 33.11 196 VAL L N 1
ATOM 3193 C CA . VAL B 2 196 ? 26.885 41.567 47.297 1.00 32.36 196 VAL L CA 1
ATOM 3194 C C . VAL B 2 196 ? 27.485 40.184 47.589 1.00 33.24 196 VAL L C 1
ATOM 3195 O O . VAL B 2 196 ? 27.263 39.581 48.643 1.00 33.59 196 VAL L O 1
ATOM 3199 N N . THR B 2 197 ? 28.246 39.699 46.616 1.00 33.15 197 THR L N 1
ATOM 3200 C CA . THR B 2 197 ? 28.967 38.448 46.726 1.00 34.18 197 THR L CA 1
ATOM 3201 C C . THR B 2 197 ? 30.471 38.737 46.784 1.00 33.79 197 THR L C 1
ATOM 3202 O O . THR B 2 197 ? 31.005 39.486 45.944 1.00 32.24 197 THR L O 1
ATOM 3206 N N . HIS B 2 198 ? 31.139 38.165 47.790 1.00 33.39 198 HIS L N 1
ATOM 3207 C CA . HIS B 2 198 ? 32.577 38.342 47.996 1.00 32.55 198 HIS L CA 1
ATOM 3208 C C . HIS B 2 198 ? 33.169 37.154 48.769 1.00 33.69 198 HIS L C 1
ATOM 3209 O O . HIS B 2 198 ? 32.537 36.611 49.676 1.00 33.66 198 HIS L O 1
ATOM 3216 N N . GLN B 2 199 ? 34.396 36.779 48.418 1.00 33.76 199 GLN L N 1
ATOM 3217 C CA . GLN B 2 199 ? 35.112 35.662 49.060 1.00 35.73 199 GLN L CA 1
ATOM 3218 C C . GLN B 2 199 ? 35.085 35.685 50.596 1.00 35.60 199 GLN L C 1
ATOM 3219 O O . GLN B 2 199 ? 35.107 34.636 51.241 1.00 35.86 199 GLN L O 1
ATOM 3225 N N . GLY B 2 200 ? 35.056 36.883 51.171 1.00 35.09 200 GLY L N 1
ATOM 3226 C CA . GLY B 2 200 ? 35.014 37.035 52.618 1.00 36.43 200 GLY L CA 1
ATOM 3227 C C . GLY B 2 200 ? 33.645 36.781 53.228 1.00 38.07 200 GLY L C 1
ATOM 3228 O O . GLY B 2 200 ? 33.524 36.696 54.449 1.00 39.97 200 GLY L O 1
ATOM 3229 N N . LEU B 2 201 ? 32.610 36.677 52.395 1.00 37.58 201 LEU L N 1
ATOM 3230 C CA . LEU B 2 201 ? 31.244 36.419 52.885 1.00 38.66 201 LEU L CA 1
ATOM 3231 C C . LEU B 2 201 ? 30.835 34.980 52.555 1.00 40.51 201 LEU L C 1
ATOM 3232 O O . LEU B 2 201 ? 30.840 34.583 51.386 1.00 42.18 201 LEU L O 1
ATOM 3237 N N . SER B 2 202 ? 30.506 34.187 53.574 1.00 40.60 202 SER L N 1
ATOM 3238 C CA . SER B 2 202 ? 30.123 32.786 53.341 1.00 40.88 202 SER L CA 1
ATOM 3239 C C . SER B 2 202 ? 28.811 32.702 52.568 1.00 40.99 202 SER L C 1
ATOM 3240 O O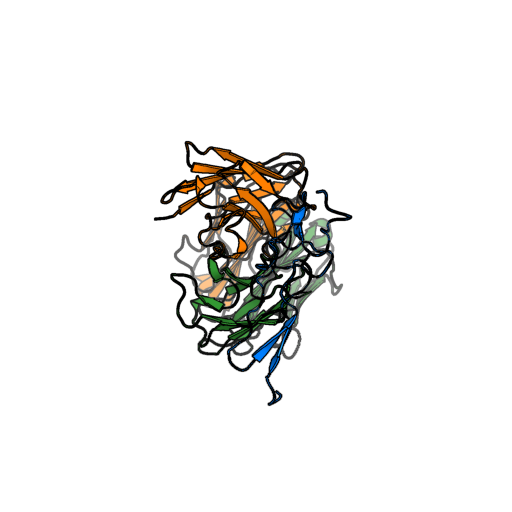 . SER B 2 202 ? 28.600 31.762 51.798 1.00 41.90 202 SER L O 1
ATOM 3243 N N . SER B 2 203 ? 27.943 33.691 52.788 1.00 39.31 203 SER L N 1
ATOM 3244 C CA . SER B 2 203 ? 26.738 33.890 51.990 1.00 39.44 203 SER L CA 1
ATOM 3245 C C . SER B 2 203 ? 26.689 35.328 51.478 1.00 37.43 203 SER L C 1
ATOM 3246 O O . SER B 2 203 ? 27.233 36.232 52.119 1.00 35.89 203 SER L O 1
ATOM 3249 N N . PRO B 2 204 ? 26.016 35.550 50.332 1.00 36.79 204 PRO L N 1
ATOM 3250 C CA . PRO B 2 204 ? 25.861 36.914 49.845 1.00 35.29 204 PRO L CA 1
ATOM 3251 C C . PRO B 2 204 ? 25.128 37.779 50.860 1.00 35.52 204 PRO L C 1
ATOM 3252 O O . PRO B 2 204 ? 24.286 37.280 51.614 1.00 36.61 204 PRO L O 1
ATOM 3256 N N . VAL B 2 205 ? 25.468 39.063 50.874 1.00 33.89 205 VAL L N 1
ATOM 3257 C CA . VAL B 2 205 ? 24.906 40.028 51.809 1.00 34.36 205 VAL L CA 1
ATOM 3258 C C . VAL B 2 205 ? 24.014 40.991 51.037 1.00 34.62 205 VAL L C 1
ATOM 3259 O O . VAL B 2 205 ? 24.424 41.555 50.007 1.00 33.90 205 VAL L O 1
ATOM 3263 N N . THR B 2 206 ? 22.796 41.173 51.538 1.00 35.76 206 THR L N 1
ATOM 3264 C CA . THR B 2 206 ? 21.821 42.051 50.913 1.00 35.96 206 THR L CA 1
ATOM 3265 C C . THR B 2 206 ? 21.509 43.213 51.849 1.00 36.80 206 THR L C 1
ATOM 3266 O O . THR B 2 206 ? 21.161 42.991 53.006 1.00 37.82 206 THR L O 1
ATOM 3270 N N . LYS B 2 207 ? 21.672 44.446 51.361 1.00 35.48 207 LYS L N 1
ATOM 3271 C CA . LYS B 2 207 ? 21.180 45.614 52.084 1.00 36.28 207 LYS L CA 1
ATOM 3272 C C . LYS B 2 207 ? 20.066 46.218 51.265 1.00 37.32 207 LYS L C 1
ATOM 3273 O O . LYS B 2 207 ? 20.160 46.283 50.037 1.00 37.43 207 LYS L O 1
ATOM 3279 N N . SER B 2 208 ? 19.005 46.649 51.934 1.00 38.95 208 SER L N 1
ATOM 3280 C CA . SER B 2 208 ? 17.845 47.187 51.223 1.00 40.64 208 SER L CA 1
ATOM 3281 C C . SER B 2 208 ? 17.041 48.189 52.043 1.00 41.78 208 SER L C 1
ATOM 3282 O O . SER B 2 208 ? 17.263 48.341 53.239 1.00 42.44 208 SER L O 1
ATOM 3285 N N . PHE B 2 209 ? 16.116 48.878 51.384 1.00 42.25 209 PHE L N 1
ATOM 3286 C CA . PHE B 2 209 ? 15.188 49.755 52.071 1.00 43.98 209 PHE L CA 1
ATOM 3287 C C . PHE B 2 209 ? 13.859 49.794 51.325 1.00 46.84 209 PHE L C 1
ATOM 3288 O O . PHE B 2 209 ? 13.783 49.395 50.157 1.00 45.84 209 PHE L O 1
ATOM 3296 N N . ASN B 2 210 ? 12.818 50.260 52.014 1.00 50.65 210 ASN L N 1
ATOM 3297 C CA . ASN B 2 210 ? 11.511 50.485 51.401 1.00 54.64 210 ASN L CA 1
ATOM 3298 C C . ASN B 2 210 ? 11.334 51.965 51.118 1.00 55.12 210 ASN L C 1
ATOM 3299 O O . ASN B 2 210 ? 11.474 52.795 52.025 1.00 54.32 210 ASN L O 1
ATOM 3304 N N . ARG B 2 211 ? 11.037 52.288 49.859 1.00 56.06 211 ARG L N 1
ATOM 3305 C CA . ARG B 2 211 ? 10.817 53.666 49.436 1.00 57.99 211 ARG L CA 1
ATOM 3306 C C . ARG B 2 211 ? 9.680 54.274 50.244 1.00 62.54 211 ARG L C 1
ATOM 3307 O O . ARG B 2 211 ? 8.691 53.595 50.551 1.00 63.87 211 ARG L O 1
ATOM 3315 N N . GLY B 2 212 ? 9.836 55.546 50.607 1.00 65.76 212 GLY L N 1
ATOM 3316 C CA . GLY B 2 212 ? 8.770 56.289 51.284 1.00 73.09 212 GLY L CA 1
ATOM 3317 C C . GLY B 2 212 ? 8.644 55.955 52.759 1.00 77.47 212 GLY L C 1
ATOM 3318 O O . GLY B 2 212 ? 8.123 56.753 53.544 1.00 80.09 212 GLY L O 1
ATOM 3319 N N . GLU B 2 213 ? 9.106 54.765 53.132 1.00 78.77 213 GLU L N 1
ATOM 3320 C CA . GLU B 2 213 ? 9.232 54.393 54.531 1.00 81.23 213 GLU L CA 1
ATOM 3321 C C . GLU B 2 213 ? 10.625 54.783 55.001 1.00 79.81 213 GLU L C 1
ATOM 3322 O O . GLU B 2 213 ? 10.970 54.631 56.169 1.00 80.56 213 GLU L O 1
ATOM 3328 N N . CYS B 2 214 ? 11.408 55.313 54.068 1.00 80.95 214 CYS L N 1
ATOM 3329 C CA . CYS B 2 214 ? 12.769 55.749 54.337 1.00 83.11 214 CYS L CA 1
ATOM 3330 C C . CYS B 2 214 ? 12.779 57.245 54.657 1.00 83.89 214 CYS L C 1
ATOM 3331 O O . CYS B 2 214 ? 12.832 58.100 53.770 1.00 82.92 214 CYS L O 1
ATOM 3335 N N . SER C 3 21 ? 64.893 51.263 -1.331 1.00 49.92 74 SER A N 1
ATOM 3336 C CA . SER C 3 21 ? 63.772 50.629 -2.089 1.00 50.09 74 SER A CA 1
ATOM 3337 C C . SER C 3 21 ? 62.513 50.501 -1.226 1.00 49.85 74 SER A C 1
ATOM 3338 O O . SER C 3 21 ? 62.566 50.626 0.009 1.00 49.59 74 SER A O 1
ATOM 3341 N N . SER C 3 22 ? 61.387 50.239 -1.885 1.00 49.09 75 SER A N 1
ATOM 3342 C CA . SER C 3 22 ? 60.080 50.271 -1.242 1.00 48.38 75 SER A CA 1
ATOM 3343 C C . SER C 3 22 ? 59.726 48.929 -0.600 1.00 45.95 75 SER A C 1
ATOM 3344 O O . SER C 3 22 ? 60.016 47.880 -1.177 1.00 46.61 75 SER A O 1
ATOM 3347 N N . PRO C 3 23 ? 59.094 48.954 0.591 1.00 43.67 76 PRO A N 1
ATOM 3348 C CA . PRO C 3 23 ? 58.647 47.717 1.228 1.00 43.24 76 PRO A CA 1
ATOM 3349 C C . PRO C 3 23 ? 57.543 47.024 0.431 1.00 45.14 76 PRO A C 1
ATOM 3350 O O . PRO C 3 23 ? 56.833 47.672 -0.334 1.00 46.36 76 PRO A O 1
ATOM 3354 N N . SER C 3 24 ? 57.423 45.711 0.602 1.00 45.24 77 SER A N 1
ATOM 3355 C CA . SER C 3 24 ? 56.360 44.933 -0.035 1.00 45.78 77 SER A CA 1
ATOM 3356 C C . SER C 3 24 ? 55.382 44.432 1.031 1.00 44.57 77 SER A C 1
ATOM 3357 O O . SER C 3 24 ? 55.738 43.606 1.878 1.00 42.59 77 SER A O 1
ATOM 3360 N N . GLU C 3 25 ? 54.160 44.960 0.990 1.00 45.24 78 GLU A N 1
ATOM 3361 C CA . GLU C 3 25 ? 53.129 44.687 2.000 1.00 44.73 78 GLU A CA 1
ATOM 3362 C C . GLU C 3 25 ? 53.671 44.855 3.421 1.00 41.12 78 GLU A C 1
ATOM 3363 O O . GLU C 3 25 ? 53.494 43.991 4.281 1.00 40.69 78 GLU A O 1
ATOM 3369 N N . GLY C 3 26 ? 54.348 45.976 3.643 1.00 37.74 79 GLY A N 1
ATOM 3370 C CA . GLY C 3 26 ? 54.901 46.309 4.944 1.00 34.64 79 GLY A CA 1
ATOM 3371 C C . GLY C 3 26 ? 56.247 45.686 5.266 1.00 31.77 79 GLY A C 1
ATOM 3372 O O . GLY C 3 26 ? 56.789 45.932 6.339 1.00 30.76 79 GLY A O 1
ATOM 3373 N N . LEU C 3 27 ? 56.790 44.883 4.348 1.00 31.06 80 LEU A N 1
ATOM 3374 C CA . LEU C 3 27 ? 58.006 44.115 4.631 1.00 29.12 80 LEU A CA 1
ATOM 3375 C C . LEU C 3 27 ? 59.168 44.415 3.687 1.00 28.74 80 LEU A C 1
ATOM 3376 O O . LEU C 3 27 ? 58.966 44.734 2.516 1.00 30.01 80 LEU A O 1
ATOM 3381 N N . CYS C 3 28 ? 60.380 44.306 4.228 1.00 26.84 81 CYS A N 1
ATOM 3382 C CA . CYS C 3 28 ? 61.618 44.467 3.488 1.00 26.54 81 CYS A CA 1
ATOM 3383 C C . CYS C 3 28 ? 62.256 43.092 3.275 1.00 25.94 81 CYS A C 1
ATOM 3384 O O . CYS C 3 28 ? 62.102 42.213 4.122 1.00 25.47 81 CYS A O 1
ATOM 3387 N N . PRO C 3 29 ? 62.962 42.901 2.140 1.00 26.00 82 PRO A N 1
ATOM 3388 C CA . PRO C 3 29 ? 63.531 41.603 1.750 1.00 26.10 82 PRO A CA 1
ATOM 3389 C C . PRO C 3 29 ? 64.601 41.155 2.715 1.00 24.69 82 PRO A C 1
ATOM 3390 O O . PRO C 3 29 ? 65.151 41.990 3.438 1.00 23.53 82 PRO A O 1
ATOM 3394 N N . PRO C 3 30 ? 64.917 39.847 2.718 1.00 25.02 83 PRO A N 1
ATOM 3395 C CA . PRO C 3 30 ? 66.118 39.378 3.411 1.00 24.16 83 PRO A CA 1
ATOM 3396 C C . PRO C 3 30 ? 67.307 40.283 3.095 1.00 23.66 83 PRO A C 1
ATOM 3397 O O . PRO C 3 30 ? 67.391 40.812 1.987 1.00 24.10 83 PRO A O 1
ATOM 3401 N N . GLY C 3 31 ? 68.205 40.458 4.066 1.00 22.62 84 GLY A N 1
ATOM 3402 C CA . GLY C 3 31 ? 69.399 41.268 3.867 1.00 22.69 84 GLY A CA 1
ATOM 3403 C C . GLY C 3 31 ? 69.132 42.764 3.892 1.00 22.81 84 GLY A C 1
ATOM 3404 O O . GLY C 3 31 ? 70.000 43.544 3.538 1.00 23.52 84 GLY A O 1
ATOM 3405 N N . HIS C 3 32 ? 67.925 43.150 4.298 1.00 22.94 85 HIS A N 1
ATOM 3406 C CA . HIS C 3 32 ? 67.532 44.551 4.472 1.00 23.00 85 HIS A CA 1
ATOM 3407 C C . HIS C 3 32 ? 66.798 44.731 5.783 1.00 22.23 85 HIS A C 1
ATOM 3408 O O . HIS C 3 32 ? 66.363 43.747 6.393 1.00 22.78 85 HIS A O 1
ATOM 3415 N N . HIS C 3 33 ? 66.657 45.986 6.202 1.00 21.29 86 HIS A N 1
ATOM 3416 C CA . HIS C 3 33 ? 65.775 46.343 7.306 1.00 20.73 86 HIS A CA 1
ATOM 3417 C C . HIS C 3 33 ? 64.919 47.522 6.861 1.00 21.51 86 HIS A C 1
ATOM 3418 O O . HIS C 3 33 ? 65.206 48.156 5.839 1.00 23.00 86 HIS A O 1
ATOM 3425 N N . ILE C 3 34 ? 63.874 47.814 7.621 1.00 21.39 87 ILE A N 1
ATOM 3426 C CA . ILE C 3 34 ? 62.988 48.911 7.303 1.00 22.05 87 ILE A CA 1
ATOM 3427 C C . ILE C 3 34 ? 63.458 50.203 7.973 1.00 22.60 87 ILE A C 1
ATOM 3428 O O . ILE C 3 34 ? 64.154 50.177 9.008 1.00 22.25 87 ILE A O 1
ATOM 3433 N N . SER C 3 35 ? 63.080 51.323 7.366 1.00 23.63 88 SER A N 1
ATOM 3434 C CA . SER C 3 35 ? 63.394 52.663 7.875 1.00 24.37 88 SER A CA 1
ATOM 3435 C C . SER C 3 35 ? 62.478 53.074 9.025 1.00 24.56 88 SER A C 1
ATOM 3436 O O . SER C 3 35 ? 61.473 52.412 9.313 1.00 24.57 88 SER A O 1
ATOM 3439 N N . GLU C 3 36 ? 62.819 54.198 9.644 1.00 25.23 89 GLU A N 1
ATOM 3440 C CA . GLU C 3 36 ? 62.146 54.665 10.852 1.00 26.14 89 GLU A CA 1
ATOM 3441 C C . GLU C 3 36 ? 60.707 55.173 10.664 1.00 27.24 89 GLU A C 1
ATOM 3442 O O . GLU C 3 36 ? 60.026 55.479 11.648 1.00 27.15 89 GLU A O 1
ATOM 3448 N N . ASP C 3 37 ? 60.250 55.256 9.416 1.00 27.97 90 ASP A N 1
ATOM 3449 C CA . ASP C 3 37 ? 58.839 55.565 9.141 1.00 29.94 90 ASP A CA 1
ATOM 3450 C C . ASP C 3 37 ? 58.074 54.414 8.485 1.00 29.53 90 ASP A C 1
ATOM 3451 O O . ASP C 3 37 ? 56.919 54.578 8.097 1.00 30.62 90 ASP A O 1
ATOM 3456 N N . GLY C 3 38 ? 58.726 53.264 8.360 1.00 28.44 91 GLY A N 1
ATOM 3457 C CA . GLY C 3 38 ? 58.119 52.093 7.751 1.00 29.33 91 GLY A CA 1
ATOM 3458 C C . GLY C 3 38 ? 57.961 52.228 6.240 1.00 31.33 91 GLY A C 1
ATOM 3459 O O . GLY C 3 38 ? 57.274 51.422 5.617 1.00 31.78 91 GLY A O 1
ATOM 3460 N N . ARG C 3 39 ? 58.604 53.229 5.642 1.00 33.02 92 ARG A N 1
ATOM 3461 C CA . ARG C 3 39 ? 58.406 53.498 4.211 1.00 36.38 92 ARG A CA 1
ATOM 3462 C C . ARG C 3 39 ? 59.531 53.011 3.292 1.00 36.27 92 ARG A C 1
ATOM 3463 O O . ARG C 3 39 ? 59.323 52.877 2.093 1.00 37.10 92 ARG A O 1
ATOM 3471 N N . ASP C 3 40 ? 60.704 52.716 3.845 1.00 35.55 93 ASP A N 1
ATOM 3472 C CA . ASP C 3 40 ? 61.856 52.401 2.999 1.00 36.40 93 ASP A CA 1
ATOM 3473 C C . ASP C 3 40 ? 62.649 51.178 3.471 1.00 33.74 93 ASP A C 1
ATOM 3474 O O . ASP C 3 40 ? 62.662 50.849 4.663 1.00 31.71 93 ASP A O 1
ATOM 3479 N N . CYS C 3 41 ? 63.304 50.508 2.527 1.00 32.74 94 CYS A N 1
ATOM 3480 C CA . CYS C 3 41 ? 64.143 49.353 2.833 1.00 30.91 94 CYS A CA 1
ATOM 3481 C C . CYS C 3 41 ? 65.618 49.663 2.605 1.00 31.26 94 CYS A C 1
ATOM 3482 O O . CYS C 3 41 ? 65.998 50.217 1.568 1.00 32.86 94 CYS A O 1
ATOM 3485 N N . ILE C 3 42 ? 66.444 49.288 3.573 1.00 30.06 95 ILE A N 1
ATOM 3486 C CA . ILE C 3 42 ? 67.869 49.612 3.555 1.00 29.97 95 ILE A CA 1
ATOM 3487 C C . ILE C 3 42 ? 68.683 48.329 3.698 1.00 28.86 95 ILE A C 1
ATOM 3488 O O . ILE C 3 42 ? 68.404 47.491 4.551 1.00 27.97 95 ILE A O 1
ATOM 3493 N N . SER C 3 43 ? 69.696 48.187 2.854 1.00 29.26 96 SER A N 1
ATOM 3494 C CA . SER C 3 43 ? 70.571 47.021 2.876 1.00 28.35 96 SER A CA 1
ATOM 3495 C C . SER C 3 43 ? 71.392 46.918 4.172 1.00 27.20 96 SER A C 1
ATOM 3496 O O . SER C 3 43 ? 71.854 47.935 4.688 1.00 26.54 96 SER A O 1
ATOM 3499 N N . CYS C 3 44 ? 71.540 45.692 4.692 1.00 26.21 97 CYS A N 1
ATOM 3500 C CA . CYS C 3 44 ? 72.472 45.381 5.786 1.00 25.38 97 CYS A CA 1
ATOM 3501 C C . CYS C 3 44 ? 73.906 45.577 5.320 1.00 26.09 97 CYS A C 1
ATOM 3502 O O . CYS C 3 44 ? 74.168 45.619 4.125 1.00 26.24 97 CYS A O 1
ATOM 3505 N N . LYS C 3 45 ? 74.839 45.672 6.263 1.00 26.16 98 LYS A N 1
ATOM 3506 C CA . LYS C 3 45 ? 76.239 45.839 5.897 1.00 27.39 98 LYS A CA 1
ATOM 3507 C C . LYS C 3 45 ? 76.921 44.466 5.869 1.00 26.08 98 LYS A C 1
ATOM 3508 O O . LYS C 3 45 ? 76.999 43.771 6.887 1.00 24.46 98 LYS A O 1
ATOM 3514 N N . TYR C 3 46 ? 77.390 44.086 4.679 1.00 26.12 99 TYR A N 1
ATOM 3515 C CA . TYR C 3 46 ? 77.966 42.771 4.439 1.00 26.05 99 TYR A CA 1
ATOM 3516 C C . TYR C 3 46 ? 79.098 42.505 5.417 1.00 26.06 99 TYR A C 1
ATOM 3517 O O . TYR C 3 46 ? 80.002 43.316 5.553 1.00 26.16 99 TYR A O 1
ATOM 3526 N N . GLY C 3 47 ? 79.029 41.367 6.095 1.00 25.98 100 GLY A N 1
ATOM 3527 C CA . GLY C 3 47 ? 80.058 40.981 7.040 1.00 26.58 100 GLY A CA 1
ATOM 3528 C C . GLY C 3 47 ? 79.860 41.588 8.413 1.00 26.40 100 GLY A C 1
ATOM 3529 O O . GLY C 3 47 ? 80.565 41.223 9.345 1.00 26.09 100 GLY A O 1
ATOM 3530 N N . GLN C 3 48 ? 78.903 42.509 8.548 1.00 26.59 101 GLN A N 1
ATOM 3531 C CA . GLN C 3 48 ? 78.661 43.174 9.843 1.00 26.65 101 GLN A CA 1
ATOM 3532 C C . GLN C 3 48 ? 77.330 42.783 10.467 1.00 24.99 101 GLN A C 1
ATOM 3533 O O . GLN C 3 48 ? 77.256 42.450 11.655 1.00 24.40 101 GLN A O 1
ATOM 3539 N N . ASP C 3 49 ? 76.268 42.839 9.678 1.00 24.08 102 ASP A N 1
ATOM 3540 C CA . ASP C 3 49 ? 74.955 42.508 10.207 1.00 22.89 102 ASP A CA 1
ATOM 3541 C C . ASP C 3 49 ? 74.127 41.861 9.112 1.00 22.77 102 ASP A C 1
ATOM 3542 O O . ASP C 3 49 ? 74.539 41.862 7.942 1.00 22.16 102 ASP A O 1
ATOM 3547 N N . TYR C 3 50 ? 72.975 41.299 9.487 1.00 21.36 103 TYR A N 1
ATOM 3548 C CA . TYR C 3 50 ? 72.219 40.447 8.573 1.00 21.78 103 TYR A CA 1
ATOM 3549 C C . TYR C 3 50 ? 70.742 40.509 8.881 1.00 21.94 103 TYR A C 1
ATOM 3550 O O . TYR C 3 50 ? 70.331 41.011 9.934 1.00 21.18 103 TYR A O 1
ATOM 3559 N N . SER C 3 51 ? 69.969 39.946 7.960 1.00 22.98 104 SER A N 1
ATOM 3560 C CA . SER C 3 51 ? 68.534 39.849 8.060 1.00 24.44 104 SER A CA 1
ATOM 3561 C C . SER C 3 51 ? 68.135 38.647 7.223 1.00 25.67 104 SER A C 1
ATOM 3562 O O . SER C 3 51 ? 68.325 38.644 6.001 1.00 26.48 104 SER A O 1
ATOM 3565 N N . THR C 3 52 ? 67.583 37.625 7.865 1.00 26.19 105 THR A N 1
ATOM 3566 C CA . THR C 3 52 ? 67.336 36.350 7.180 1.00 28.36 105 THR A CA 1
ATOM 3567 C C . THR C 3 52 ? 66.019 36.262 6.396 1.00 29.16 105 THR A C 1
ATOM 3568 O O . THR C 3 52 ? 65.887 35.421 5.522 1.00 31.28 105 THR A O 1
ATOM 3572 N N . HIS C 3 53 ? 65.043 37.102 6.705 1.00 28.64 106 HIS A N 1
ATOM 3573 C CA . HIS C 3 53 ? 63.702 36.902 6.147 1.00 29.83 106 HIS A CA 1
ATOM 3574 C C . HIS C 3 53 ? 63.095 38.224 5.745 1.00 28.19 106 HIS A C 1
ATOM 3575 O O . HIS C 3 53 ? 63.658 39.268 6.038 1.00 26.60 106 HIS A O 1
ATOM 3582 N N . TRP C 3 54 ? 61.960 38.183 5.050 1.00 28.54 107 TRP A N 1
ATOM 3583 C CA . TRP C 3 54 ? 61.191 39.398 4.810 1.00 27.66 107 TRP A CA 1
ATOM 3584 C C . TRP C 3 54 ? 60.789 39.934 6.178 1.00 26.50 107 TRP A C 1
ATOM 3585 O O . TRP C 3 54 ? 60.323 39.181 7.033 1.00 26.83 107 TRP A O 1
ATOM 3596 N N . ASN C 3 55 ? 61.015 41.215 6.411 1.00 25.23 108 ASN A N 1
ATOM 3597 C CA . ASN C 3 55 ? 60.980 41.707 7.784 1.00 24.72 108 ASN A CA 1
ATOM 3598 C C . ASN C 3 55 ? 60.514 43.149 7.926 1.00 24.54 108 ASN A C 1
ATOM 3599 O O . ASN C 3 55 ? 60.480 43.910 6.948 1.00 25.03 108 ASN A O 1
ATOM 3604 N N . ASP C 3 56 ? 60.174 43.519 9.157 1.00 23.95 109 ASP A N 1
ATOM 3605 C CA . ASP C 3 56 ? 60.005 44.921 9.499 1.00 23.52 109 ASP A CA 1
ATOM 3606 C C . ASP C 3 56 ? 60.944 45.298 10.647 1.00 22.29 109 ASP A C 1
ATOM 3607 O O . ASP C 3 56 ? 60.576 46.082 11.536 1.00 22.03 109 ASP A O 1
ATOM 3612 N N . LEU C 3 57 ? 62.156 44.739 10.618 1.00 20.82 110 LEU A N 1
ATOM 3613 C CA . LEU C 3 57 ? 63.185 45.099 11.590 1.00 20.11 110 LEU A CA 1
ATOM 3614 C C . LEU C 3 57 ? 63.667 46.517 11.336 1.00 20.01 110 LEU A C 1
ATOM 3615 O O . LEU C 3 57 ? 63.790 46.953 10.182 1.00 20.55 110 LEU A O 1
ATOM 3620 N N . LEU C 3 58 ? 63.934 47.238 12.413 1.00 19.53 111 LEU A N 1
ATOM 3621 C CA . LEU C 3 58 ? 64.420 48.611 12.326 1.00 20.04 111 LEU A CA 1
ATOM 3622 C C . LEU C 3 58 ? 65.939 48.694 12.133 1.00 19.59 111 LEU A C 1
ATOM 3623 O O . LEU C 3 58 ? 66.484 49.770 11.967 1.00 20.22 111 LEU A O 1
ATOM 3628 N N . PHE C 3 59 ? 66.617 47.559 12.198 1.00 19.25 112 PHE A N 1
ATOM 3629 C CA . PHE C 3 59 ? 68.060 47.477 11.963 1.00 19.47 112 PHE A CA 1
ATOM 3630 C C . PHE C 3 59 ? 68.356 46.041 11.592 1.00 19.44 112 PHE A C 1
ATOM 3631 O O . PHE C 3 59 ? 67.517 45.147 11.813 1.00 18.92 112 PHE A O 1
ATOM 3639 N N . CYS C 3 60 ? 69.541 45.814 11.031 1.00 20.12 113 CYS A N 1
ATOM 3640 C CA . CYS C 3 60 ? 70.014 44.459 10.826 1.00 21.15 113 CYS A CA 1
ATOM 3641 C C . CYS C 3 60 ? 70.648 43.961 12.108 1.00 21.34 113 CYS A C 1
ATOM 3642 O O . CYS C 3 60 ? 71.122 44.757 12.923 1.00 20.99 113 CYS A O 1
ATOM 3645 N N . LEU C 3 61 ? 70.610 42.644 12.297 1.00 22.00 114 LEU A N 1
ATOM 3646 C CA . LEU C 3 61 ? 71.174 42.002 13.476 1.00 22.26 114 LEU A CA 1
ATOM 3647 C C . LEU C 3 61 ? 72.688 41.868 13.325 1.00 22.49 114 LEU A C 1
ATOM 3648 O O . LEU C 3 61 ? 73.197 41.520 12.257 1.00 20.97 114 LEU A O 1
ATOM 3653 N N . ARG C 3 62 ? 73.404 42.124 14.409 1.00 22.99 115 ARG A N 1
ATOM 3654 C CA . ARG C 3 62 ? 74.852 41.994 14.387 1.00 24.08 115 ARG A CA 1
ATOM 3655 C C . ARG C 3 62 ? 75.269 40.543 14.201 1.00 23.90 115 ARG A C 1
ATOM 3656 O O . ARG C 3 62 ? 74.748 39.660 14.866 1.00 23.54 115 ARG A O 1
ATOM 3664 N N . CYS C 3 63 ? 76.183 40.309 13.259 1.00 24.00 116 CYS A N 1
ATOM 3665 C CA . CYS C 3 63 ? 76.757 38.986 13.043 1.00 24.71 116 CYS A CA 1
ATOM 3666 C C . CYS C 3 63 ? 77.388 38.438 14.323 1.00 24.92 116 CYS A C 1
ATOM 3667 O O . CYS C 3 63 ? 78.030 39.170 15.063 1.00 24.66 116 CYS A O 1
ATOM 3670 N N . THR C 3 64 ? 77.191 37.149 14.564 1.00 25.21 117 THR A N 1
ATOM 3671 C CA . THR C 3 64 ? 77.897 36.426 15.607 1.00 26.26 117 THR A CA 1
ATOM 3672 C C . THR C 3 64 ? 79.325 36.160 15.159 1.00 27.32 117 THR A C 1
ATOM 3673 O O . THR C 3 64 ? 79.574 35.810 14.004 1.00 27.04 117 THR A O 1
ATOM 3677 N N . ARG C 3 65 ? 80.265 36.326 16.076 1.00 28.33 118 ARG A N 1
ATOM 3678 C CA . ARG C 3 65 ? 81.608 35.863 15.838 1.00 30.02 118 ARG A CA 1
ATOM 3679 C C . ARG C 3 65 ? 81.791 34.585 16.647 1.00 32.56 118 ARG A C 1
ATOM 3680 O O . ARG C 3 65 ? 81.212 34.445 17.728 1.00 31.76 118 ARG A O 1
ATOM 3688 N N . CYS C 3 66 ? 82.570 33.649 16.106 1.00 34.92 119 CYS A N 1
ATOM 3689 C CA . CYS C 3 66 ? 82.817 32.370 16.760 1.00 38.66 119 CYS A CA 1
ATOM 3690 C C . CYS C 3 66 ? 83.710 32.600 17.977 1.00 41.36 119 CYS A C 1
ATOM 3691 O O . CYS C 3 66 ? 84.550 33.492 17.964 1.00 41.05 119 CYS A O 1
ATOM 3694 N N . ASP C 3 67 ? 83.525 31.822 19.039 1.00 45.58 120 ASP A N 1
ATOM 3695 C CA . ASP C 3 67 ? 84.474 31.881 20.150 1.00 50.60 120 ASP A CA 1
ATOM 3696 C C . ASP C 3 67 ? 85.640 30.938 19.880 1.00 52.39 120 ASP A C 1
ATOM 3697 O O . ASP C 3 67 ? 85.522 30.034 19.056 1.00 52.87 120 ASP A O 1
ATOM 3702 N N . SER C 3 68 ? 86.759 31.169 20.565 1.00 55.17 121 SER A N 1
ATOM 3703 C CA . SER C 3 68 ? 88.058 30.525 20.263 1.00 58.26 121 SER A CA 1
ATOM 3704 C C . SER C 3 68 ? 88.065 29.005 20.039 1.00 59.68 121 SER A C 1
ATOM 3705 O O . SER C 3 68 ? 88.901 28.494 19.287 1.00 61.24 121 SER A O 1
ATOM 3708 N N . GLY C 3 69 ? 87.147 28.289 20.683 1.00 59.44 122 GLY A N 1
ATOM 3709 C CA . GLY C 3 69 ? 87.065 26.838 20.520 1.00 62.03 122 GLY A CA 1
ATOM 3710 C C . GLY C 3 69 ? 86.351 26.399 19.254 1.00 62.33 122 GLY A C 1
ATOM 3711 O O . GLY C 3 69 ? 86.103 25.205 19.058 1.00 64.66 122 GLY A O 1
ATOM 3712 N N . GLU C 3 70 ? 86.035 27.362 18.386 1.00 59.55 123 GLU A N 1
ATOM 3713 C CA . GLU C 3 70 ? 85.176 27.123 17.229 1.00 56.90 123 GLU A CA 1
ATOM 3714 C C . GLU C 3 70 ? 85.764 27.605 15.918 1.00 55.50 123 GLU A C 1
ATOM 3715 O O . GLU C 3 70 ? 86.464 28.615 15.871 1.00 55.50 123 GLU A O 1
ATOM 3721 N N . VAL C 3 71 ? 85.443 26.890 14.847 1.00 54.37 124 VAL A N 1
ATOM 3722 C CA . VAL C 3 71 ? 85.820 27.315 13.505 1.00 52.65 124 VAL A CA 1
ATOM 3723 C C . VAL C 3 71 ? 84.607 27.858 12.737 1.00 49.53 124 VAL A C 1
ATOM 3724 O O . VAL C 3 71 ? 83.464 27.419 12.939 1.00 48.18 124 VAL A O 1
ATOM 3728 N N . GLU C 3 72 ? 84.874 28.840 11.883 1.00 46.03 125 GLU A N 1
ATOM 3729 C CA . GLU C 3 72 ? 83.861 29.419 11.036 1.00 43.49 125 GLU A CA 1
ATOM 3730 C C . GLU C 3 72 ? 83.637 28.499 9.832 1.00 43.40 125 GLU A C 1
ATOM 3731 O O . GLU C 3 72 ? 84.552 28.237 9.063 1.00 44.39 125 GLU A O 1
ATOM 3737 N N . LEU C 3 73 ? 82.416 27.994 9.707 1.00 42.50 126 LEU A N 1
ATOM 3738 C CA . LEU C 3 73 ? 82.030 27.087 8.634 1.00 43.10 126 LEU A CA 1
ATOM 3739 C C . LEU C 3 73 ? 81.584 27.896 7.411 1.00 41.83 126 LEU A C 1
ATOM 3740 O O . LEU C 3 73 ? 81.947 27.586 6.279 1.00 42.63 126 LEU A O 1
ATOM 3745 N N . SER C 3 74 ? 80.770 28.922 7.646 1.00 39.28 127 SER A N 1
ATOM 3746 C CA . SER C 3 74 ? 80.430 29.879 6.597 1.00 38.11 127 SER A CA 1
ATOM 3747 C C . SER C 3 74 ? 80.379 31.299 7.166 1.00 35.13 127 SER A C 1
ATOM 3748 O O . SER C 3 74 ? 79.954 31.497 8.302 1.00 33.74 127 SER A O 1
ATOM 3751 N N . PRO C 3 75 ? 80.830 32.288 6.376 1.00 34.45 128 PRO A N 1
ATOM 3752 C CA . PRO C 3 75 ? 80.884 33.685 6.819 1.00 32.54 128 PRO A CA 1
ATOM 3753 C C . PRO C 3 75 ? 79.506 34.340 6.925 1.00 30.42 128 PRO A C 1
ATOM 3754 O O . PRO C 3 75 ? 78.552 33.875 6.310 1.00 30.77 128 PRO A O 1
ATOM 3758 N N . CYS C 3 76 ? 79.417 35.410 7.710 1.00 28.94 129 CYS A N 1
ATOM 3759 C CA . CYS C 3 76 ? 78.188 36.181 7.832 1.00 27.88 129 CYS A CA 1
ATOM 3760 C C . CYS C 3 76 ? 77.944 36.889 6.507 1.00 27.47 129 CYS A C 1
ATOM 3761 O O . CYS C 3 76 ? 78.873 37.455 5.928 1.00 28.34 129 CYS A O 1
ATOM 3764 N N . THR C 3 77 ? 76.715 36.821 6.009 1.00 26.47 130 THR A N 1
ATOM 3765 C CA . THR C 3 77 ? 76.317 37.583 4.827 1.00 26.50 130 THR A CA 1
ATOM 3766 C C . THR C 3 77 ? 75.102 38.395 5.226 1.00 25.85 130 THR A C 1
ATOM 3767 O O . THR C 3 77 ? 74.611 38.261 6.347 1.00 25.60 130 THR A O 1
ATOM 3771 N N . THR C 3 78 ? 74.616 39.251 4.33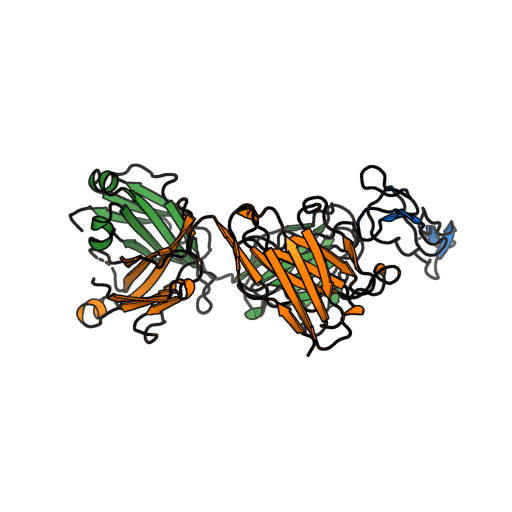6 1.00 25.74 131 THR A N 1
ATOM 3772 C CA . THR C 3 78 ? 73.510 40.123 4.697 1.00 24.46 131 THR A CA 1
ATOM 3773 C C . THR C 3 78 ? 72.232 39.315 4.966 1.00 24.53 131 THR A C 1
ATOM 3774 O O . THR C 3 78 ? 71.305 39.810 5.626 1.00 24.04 131 THR A O 1
ATOM 3778 N N . THR C 3 79 ? 72.181 38.079 4.472 1.00 24.71 132 THR A N 1
ATOM 3779 C CA . THR C 3 79 ? 70.979 37.257 4.632 1.00 25.40 132 THR A CA 1
ATOM 3780 C C . THR C 3 79 ? 71.171 36.063 5.574 1.00 26.12 132 THR A C 1
ATOM 3781 O O . THR C 3 79 ? 70.214 35.335 5.828 1.00 26.77 132 THR A O 1
ATOM 3785 N N . ARG C 3 80 ? 72.387 35.855 6.086 1.00 26.05 133 ARG A N 1
ATOM 3786 C CA . ARG C 3 80 ? 72.674 34.662 6.881 1.00 28.25 133 ARG A CA 1
ATOM 3787 C C . ARG C 3 80 ? 73.761 34.904 7.933 1.00 27.92 133 ARG A C 1
ATOM 3788 O O . ARG C 3 80 ? 74.881 35.302 7.594 1.00 28.72 133 ARG A O 1
ATOM 3796 N N . ASN C 3 81 ? 73.432 34.667 9.203 1.00 26.71 134 ASN A N 1
ATOM 3797 C CA . ASN C 3 81 ? 74.406 34.804 10.294 1.00 26.06 134 ASN A CA 1
ATOM 3798 C C . ASN C 3 81 ? 75.547 33.805 10.123 1.00 27.15 134 ASN A C 1
ATOM 3799 O O . ASN C 3 81 ? 75.382 32.766 9.471 1.00 27.67 134 ASN A O 1
ATOM 3804 N N . THR C 3 82 ? 76.704 34.133 10.694 1.00 27.53 135 THR A N 1
ATOM 3805 C CA . THR C 3 82 ? 77.841 33.217 10.739 1.00 28.79 135 THR A CA 1
ATOM 3806 C C . THR C 3 82 ? 77.371 31.837 11.204 1.00 30.66 135 THR A C 1
ATOM 3807 O O . THR C 3 82 ? 76.472 31.726 12.057 1.00 29.86 135 THR A O 1
ATOM 3811 N N . VAL C 3 83 ? 77.961 30.792 10.631 1.00 32.85 136 VAL A N 1
ATOM 3812 C CA . VAL C 3 83 ? 77.790 29.447 11.168 1.00 34.95 136 VAL A CA 1
ATOM 3813 C C . VAL C 3 83 ? 79.120 29.022 11.765 1.00 36.77 136 VAL A C 1
ATOM 3814 O O . VAL C 3 83 ? 80.144 28.985 11.073 1.00 36.89 136 VAL A O 1
ATOM 3818 N N . CYS C 3 84 ? 79.084 28.729 13.061 1.00 38.67 137 CYS A N 1
ATOM 3819 C CA . CYS C 3 84 ? 80.256 28.304 13.798 1.00 42.66 137 CYS A CA 1
ATOM 3820 C C . CYS C 3 84 ? 80.119 26.839 14.209 1.00 47.16 137 CYS A C 1
ATOM 3821 O O . CYS C 3 84 ? 79.015 26.355 14.483 1.00 48.30 137 CYS A O 1
ATOM 3824 N N . GLN C 3 85 ? 81.249 26.143 14.234 1.00 50.78 138 GLN A N 1
ATOM 3825 C CA . GLN C 3 85 ? 81.324 24.771 14.724 1.00 55.82 138 GLN A CA 1
ATOM 3826 C C . GLN C 3 85 ? 82.608 24.557 15.513 1.00 58.18 138 GLN A C 1
ATOM 3827 O O . GLN C 3 85 ? 83.669 25.065 15.137 1.00 57.87 138 GLN A O 1
ATOM 3833 N N . CYS C 3 86 ? 82.511 23.790 16.597 1.00 61.85 139 CYS A N 1
ATOM 3834 C CA . CYS C 3 86 ? 83.692 23.335 17.324 1.00 64.49 139 CYS A CA 1
ATOM 3835 C C . CYS C 3 86 ? 84.684 22.684 16.363 1.00 67.65 139 CYS A C 1
ATOM 3836 O O . CYS C 3 86 ? 84.280 22.053 15.381 1.00 67.19 139 CYS A O 1
ATOM 3839 N N . GLU C 3 87 ? 85.977 22.858 16.638 1.00 71.39 140 GLU A N 1
ATOM 3840 C CA . GLU C 3 87 ? 87.034 22.107 15.952 1.00 76.52 140 GLU A CA 1
ATOM 3841 C C . GLU C 3 87 ? 86.886 20.609 16.271 1.00 81.76 140 GLU A C 1
ATOM 3842 O O . GLU C 3 87 ? 85.917 20.205 16.922 1.00 82.50 140 GLU A O 1
ATOM 3848 N N . GLU C 3 88 ? 87.844 19.799 15.822 1.00 87.44 141 GLU A N 1
ATOM 3849 C CA . GLU C 3 88 ? 87.840 18.327 15.989 1.00 91.75 141 GLU A CA 1
ATOM 3850 C C . GLU C 3 88 ? 87.325 17.724 17.326 1.00 93.80 141 GLU A C 1
ATOM 3851 O O . GLU C 3 88 ? 87.391 16.507 17.519 1.00 95.98 141 GLU A O 1
ATOM 3857 N N . GLY C 3 89 ? 86.814 18.567 18.227 1.00 93.05 142 GLY A N 1
ATOM 3858 C CA . GLY C 3 89 ? 86.171 18.117 19.466 1.00 94.24 142 GLY A CA 1
ATOM 3859 C C . GLY C 3 89 ? 84.776 18.692 19.697 1.00 93.85 142 GLY A C 1
ATOM 3860 O O . GLY C 3 89 ? 84.605 19.597 20.519 1.00 92.41 142 GLY A O 1
ATOM 3861 N N . THR C 3 90 ? 83.785 18.164 18.968 1.00 95.68 143 THR A N 1
ATOM 3862 C CA . THR C 3 90 ? 82.352 18.482 19.161 1.00 96.55 143 THR A CA 1
ATOM 3863 C C . THR C 3 90 ? 81.923 18.037 20.577 1.00 100.29 143 THR A C 1
ATOM 3864 O O . THR C 3 90 ? 82.355 16.975 21.034 1.00 104.78 143 THR A O 1
ATOM 3868 N N . PHE C 3 91 ? 81.092 18.807 21.287 1.00 98.33 144 PHE A N 1
ATOM 3869 C CA . PHE C 3 91 ? 80.518 20.072 20.841 1.00 95.32 144 PHE A CA 1
ATOM 3870 C C . PHE C 3 91 ? 80.557 21.075 21.988 1.00 96.03 144 PHE A C 1
ATOM 3871 O O . PHE C 3 91 ? 79.949 22.143 21.913 1.00 97.56 144 PHE A O 1
#

Organism: Homo sapiens (NCBI:txid9606)

Radius of gyration: 27.6 Å; Cα contacts (8 Å, |Δi|>4): 1350; chains: 3; bounding box: 82×60×70 Å

InterPro domains:
  IPR000488 Death domain [PF00531] (339-421)
  IPR000488 Death domain [PS50017] (353-422)
  IPR000488 Death domain [SM00005] (328-422)
  IPR001368 TNFR/NGFR cysteine-rich region [PF00020] (97-137)
  IPR001368 TNFR/NGFR cysteine-rich region [PF00020] (139-178)
  IPR001368 TNFR/NGFR cysteine-rich region [PS00652] (97-137)
  IPR001368 TNFR/NGFR cysteine-rich region [PS50050] (96-137)
  IPR001368 TNFR/NGFR cysteine-rich region [PS50050] (138-178)
  IPR001368 TNFR/NGFR cysteine-rich region [SM00208] (97-137)
  IPR001368 TNFR/NGFR cysteine-rich region [SM00208] (139-178)
  IPR011029 Death-like domain superfamily [G3DSA:1.10.533.10] (335-429)
  IPR011029 Death-like domain superfamily [SSF47986] (334-430)
  IPR020465 Tumour necrosis factor receptor 10 [PIRSF037867] (1-440)
  IPR020465 Tumour necrosis factor receptor 10 [PR01956] (92-108)
  IPR020465 Tumour necrosis factor receptor 10 [PR01956] (143-157)
  IPR020465 Tumour necrosis factor receptor 10 [PR01956] (162-171)
  IPR034024 Tumor necrosis factor receptor 10, N-terminal [cd10580] (77-179)
  IPR034029 Tumour necrosis factor receptor 10A/B, death domain [cd08315] (341-428)
  IPR052491 Tumor necrosis factor receptor superfamily member 10 [PTHR46330] (5-438)

Secondary structure (DSSP, 8-state):
---BTTBB-TTEEE-TTSS-EEEPPTTTEE--SSB-BSSPEEPPPPPTTEEEEE--BTTB--EEEESSS--/--EEEEPPPEEE-TT--EEEEEEEESS-GGGEEEEEEEE-TT---EEEEEEETTTTEEE--GGGTTTEEEEEEGGGTEEEEEE-S--GGG-EEEEEEEEE--GGGTTTS---S--B---EEEEE-SPPPBPPEEEEE------EEEEEEEEEEEBSS--EEEEGGGT--TTEEEPPPEE-TTS-EEEEEEEEEEGGGGTT---EEEEEEGGGTEEEEEE---/---EE-SSSEEEE-TTS-EEEEEEESS--TT-EEEEEE-TTS--EEEEETTTEEPTT--TTEEEEEETTEEEEEESS--GGG-SEEEEEE-SBSSPEE---EEEEE----BPPEEEEEPPPHHHHHTTEEEEEEEEEEEBSS--EEEEEETTEEP-SSEEEEEPPPPTTT--EEEEEEEEEEHHHHHT--EEEEEEE-TT-SS-EEEEEETT--

Foldseek 3Di:
DWAWAKDAAEEAEQQAKDKIKIFTDDDQLQFWKKWKWKDAPPGDIDTAWIARQNVRDIDGPPVQPPFWDWGDDNVRSMIMIMGGRDDQRNFTWMKMFIWGADDPGNPPGTDPSPYMYPTYGYGYHPDDFDFWDKAKDDDPDPQKDKIKIKGDFGDDDDKDKDKPNPPDDPQKDKDDWDQDPVRGTITMIMGIDGPVCLVPDWMKMWMDDPVVRDIDIDIHHD/DKAKAKPPQEAAEAAFAKDKTKIFIPWWLFQQKWKWWDAPPDDIDTAAGSFFHGDPPHDPQWGKHDGITIIIIMRGGHDLVRQTKMKMWGDRDPPIDIYPIHGYAYDDDFDFWDKDKDWADPVVLVVFKTKIKIKTHFGPDPDKDKWKAFQNRTDDDQKDKDKDQQDSPRRTIMMMMIGMDTSVVVVVTFKIKIWMDDPNDPDIDIDIGTPPVD/DAADPLWDAWQWEADPVSGDIGGADAQAFTGAGTDHHHHGHGADDDPPQWDFPDGGGRRHHTDIAGPPDGD

CATH classification: 2.10.50.10

Nearest PDB structures (foldseek):
  3x3f-assembly1_H  TM=1.005E+00  e=1.691E-45  Homo sapiens
  6wzl-assembly1_A  TM=9.723E-01  e=2.947E-36  Homo sapiens
  6pbv-assembly2_D  TM=9.560E-01  e=2.254E-36  Homo sapiens
  8ffe-assembly1_H  TM=8.090E-01  e=6.627E-33  Homo sapiens
  8dn7-assembly1_D  TM=8.235E-01  e=1.333E-31  synthetic construct

B-factor: mean 32.81, std 14.42, range [11.83, 104.78]